Protein AF-0000000076601221 (afdb_homodimer)

Secondary structure (DSSP, 8-state):
-HHHHHH-SSSEEEHHHHHHHHGGG-SSHHHHHHHHHHHHHTTSEEE-GGG-B-SSSS--BSEEEE-HHHHHHHHHHHHHHHHHHS-TT---GGGGSS-HHHHHHHHHHHHHHHHHHHHH-S--S-B-HHHHHHHHHS-TTHHHHSSHHHHHHHTT-GGGGTBPP-SPPPEEEE-GGGSS-SEEEEEEESSHHHHHHHHTTGGGBSEEEEEE-TTTHHHHHGGGHHHHS---SEEEEEEE--BSHHHHHHHHHHHHHS-EEE-HHHHHHHTTSPPEE--TTPPP-HHHHHHHHTTS-HHHHHHHHHHHHTTEEB-GGGS-HHHHHHHHHHHHB--/-HHHHHH-SSSEEEHHHHHHHHGGG-SSHHHHHHHHHHHHHTTSEEE-GGG-B-SSSS--BSEEEE-HHHHHHHHHHHHHHHHHHS-TT---GGGGTS-HHHHHHHHHHHHHHHHHHHHH-S--S-B-HHHHHHHHHS-TTHHHHSSHHHHHHHTT-GGGGTBPP-SPPPEEEE-GGGSS-SEEEEEEESSHHHHHHHHTTGGGBSEEEEEE-TTTHHHHHGGGHHHHS---SEEEEEEE--BSHHHHHHHHHHHHHS-EEE-HHHHHHHTTSPPEE--TTPPP-HHHHHHHHTTS-HHHHHHHHHHHHTTEEB-GGGS-HHHHHHHHHHHHB--

Radius of gyration: 35.59 Å; Cα contacts (8 Å, |Δi|>4): 1051; chains: 2; bounding box: 76×110×70 Å

Structure (mmCIF, N/CA/C/O backbone):
data_AF-0000000076601221-model_v1
#
loop_
_entity.id
_entity.type
_entity.pdbx_description
1 polymer 'Wadjet protein JetD C-terminal domain-containing protein'
#
loop_
_atom_site.group_PDB
_atom_site.id
_atom_site.type_symbol
_atom_site.label_atom_id
_atom_site.label_alt_id
_atom_site.label_comp_id
_atom_site.label_asym_id
_atom_site.label_entity_id
_atom_site.label_seq_id
_atom_site.pdbx_PDB_ins_code
_atom_site.Cartn_x
_atom_site.Cartn_y
_atom_site.Cartn_z
_atom_site.occupancy
_atom_site.B_iso_or_equiv
_atom_site.auth_seq_id
_atom_site.auth_comp_id
_atom_site.auth_asym_id
_atom_site.auth_atom_id
_atom_site.pdbx_PDB_model_num
ATOM 1 N N . MET A 1 1 ? -28.234 -36.625 -14.414 1 77.69 1 MET A N 1
ATOM 2 C CA . MET A 1 1 ? -28.891 -37.438 -13.406 1 77.69 1 MET A CA 1
ATOM 3 C C . MET A 1 1 ? -27.875 -38.062 -12.445 1 77.69 1 MET A C 1
ATOM 5 O O . MET A 1 1 ? -28.078 -38.031 -11.227 1 77.69 1 MET A O 1
ATOM 9 N N . LYS A 1 2 ? -26.734 -38.5 -12.914 1 76.06 2 LYS A N 1
ATOM 10 C CA . LYS A 1 2 ? -25.75 -39.156 -12.047 1 76.06 2 LYS A CA 1
ATOM 11 C C . LYS A 1 2 ? -25.234 -38.188 -10.992 1 76.06 2 LYS A C 1
ATOM 13 O O . LYS A 1 2 ? -25.078 -38.531 -9.828 1 76.06 2 LYS A O 1
ATOM 18 N N . LYS A 1 3 ? -25.125 -36.938 -11.414 1 74.31 3 LYS A N 1
ATOM 19 C CA . LYS A 1 3 ? -24.672 -35.906 -10.5 1 74.31 3 LYS A CA 1
ATOM 20 C C . LYS A 1 3 ? -25.656 -35.688 -9.359 1 74.31 3 LYS A C 1
ATOM 22 O O . LYS A 1 3 ? -25.266 -35.594 -8.195 1 74.31 3 LYS A O 1
ATOM 27 N N . PHE A 1 4 ? -26.844 -35.656 -9.789 1 76.38 4 PHE A N 1
ATOM 28 C CA . PHE A 1 4 ? -27.922 -35.438 -8.828 1 76.38 4 PHE A CA 1
ATOM 29 C C . PHE A 1 4 ? -28 -36.625 -7.863 1 76.38 4 PHE A C 1
ATOM 31 O O . PHE A 1 4 ? -28.141 -36.438 -6.652 1 76.38 4 PHE A O 1
ATOM 38 N N . LEU A 1 5 ? -27.875 -37.75 -8.344 1 80.81 5 LEU A N 1
ATOM 39 C CA . LEU A 1 5 ? -28 -38.938 -7.527 1 80.81 5 LEU A CA 1
ATOM 40 C C . LEU A 1 5 ? -26.875 -39.031 -6.504 1 80.81 5 LEU A C 1
ATOM 42 O O . LEU A 1 5 ? -27.078 -39.5 -5.387 1 80.81 5 LEU A O 1
ATOM 46 N N . ASN A 1 6 ? -25.766 -38.5 -6.957 1 75.38 6 ASN A N 1
ATOM 47 C CA . ASN A 1 6 ? -24.609 -38.531 -6.066 1 75.38 6 ASN A CA 1
ATOM 48 C C . ASN A 1 6 ? -24.781 -37.594 -4.887 1 75.38 6 ASN A C 1
ATOM 50 O O . ASN A 1 6 ? -24.266 -37.844 -3.795 1 75.38 6 ASN A O 1
ATOM 54 N N . THR A 1 7 ? -25.469 -36.531 -5.07 1 74.12 7 THR A N 1
ATOM 55 C CA . THR A 1 7 ? -25.625 -35.5 -4.039 1 74.12 7 THR A CA 1
ATOM 56 C C . THR A 1 7 ? -26.922 -35.719 -3.264 1 74.12 7 THR A C 1
ATOM 58 O O . THR A 1 7 ? -27.188 -35 -2.289 1 74.12 7 THR A O 1
ATOM 61 N N . TYR A 1 8 ? -27.734 -36.625 -3.73 1 77.38 8 TYR A N 1
ATOM 62 C CA . TYR A 1 8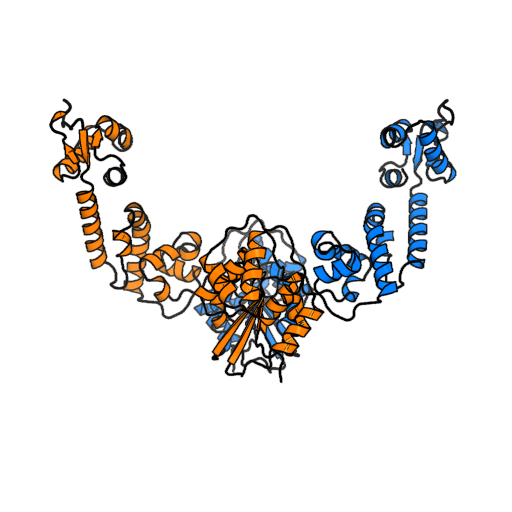 ? -29.016 -36.906 -3.078 1 77.38 8 TYR A CA 1
ATOM 63 C C . TYR A 1 8 ? -28.781 -37.469 -1.677 1 77.38 8 TYR A C 1
ATOM 65 O O . TYR A 1 8 ? -27.984 -38.375 -1.484 1 77.38 8 TYR A O 1
ATOM 73 N N . SER A 1 9 ? -29.328 -36.875 -0.676 1 77.38 9 SER A N 1
ATOM 74 C CA . SER A 1 9 ? -29.047 -37.156 0.729 1 77.38 9 SER A CA 1
ATOM 75 C C . SER A 1 9 ? -29.594 -38.5 1.147 1 77.38 9 SER A C 1
ATOM 77 O O . SER A 1 9 ? -29.016 -39.188 2.008 1 77.38 9 SER A O 1
ATOM 79 N N . LYS A 1 10 ? -30.672 -38.906 0.492 1 79.94 10 LYS A N 1
ATOM 80 C CA . LYS A 1 10 ? -31.312 -40.156 0.913 1 79.94 10 LYS A CA 1
ATOM 81 C C . LYS A 1 10 ? -30.75 -41.344 0.139 1 79.94 10 LYS A C 1
ATOM 83 O O . LYS A 1 10 ? -30.188 -41.188 -0.947 1 79.94 10 LYS A O 1
ATOM 88 N N . LYS A 1 11 ? -30.828 -42.5 0.699 1 86.19 11 LYS A N 1
ATOM 89 C CA . LYS A 1 11 ? -30.344 -43.719 0.09 1 86.19 11 LYS A CA 1
ATOM 90 C C . LYS A 1 11 ? -31.297 -44.219 -0.999 1 86.19 11 LYS A C 1
ATOM 92 O O . LYS A 1 11 ? -30.875 -44.969 -1.896 1 86.19 11 LYS A O 1
ATOM 97 N N . THR A 1 12 ? -32.625 -43.812 -0.859 1 90 12 THR A N 1
ATOM 98 C CA . THR A 1 12 ? -33.625 -44.219 -1.838 1 90 12 THR A CA 1
ATOM 99 C C . THR A 1 12 ? -34.344 -43 -2.434 1 90 12 THR A C 1
ATOM 101 O O . THR A 1 12 ? -34.375 -41.938 -1.806 1 90 12 THR A O 1
ATOM 104 N N . ILE A 1 13 ? -34.688 -43.062 -3.68 1 90.69 13 ILE A N 1
ATOM 105 C CA . ILE A 1 13 ? -35.406 -42 -4.34 1 90.69 13 ILE A CA 1
ATOM 106 C C . ILE A 1 13 ? -36.656 -42.531 -5.016 1 90.69 13 ILE A C 1
ATOM 108 O O . ILE A 1 13 ? -36.625 -43.594 -5.652 1 90.69 13 ILE A O 1
ATOM 112 N N . GLY A 1 14 ? -37.812 -41.844 -4.797 1 91.44 14 GLY A N 1
ATOM 113 C CA . GLY A 1 14 ? -39.031 -42.219 -5.449 1 91.44 14 GLY A CA 1
ATOM 114 C C . GLY A 1 14 ? -39.125 -41.75 -6.898 1 91.44 14 GLY A C 1
ATOM 115 O O . GLY A 1 14 ? -38.469 -40.781 -7.277 1 91.44 14 GLY A O 1
ATOM 116 N N . LEU A 1 15 ? -39.875 -42.5 -7.656 1 90.94 15 LEU A N 1
ATOM 117 C CA . LEU A 1 15 ? -40.031 -42.156 -9.07 1 90.94 15 LEU A CA 1
ATOM 118 C C . LEU A 1 15 ? -40.625 -40.781 -9.25 1 90.94 15 LEU A C 1
ATOM 120 O O . LEU A 1 15 ? -40.219 -40.031 -10.125 1 90.94 15 LEU A O 1
ATOM 124 N N . THR A 1 16 ? -41.5 -40.438 -8.43 1 87.94 16 THR A N 1
ATOM 125 C CA . THR A 1 16 ? -42.156 -39.156 -8.508 1 87.94 16 THR A CA 1
ATOM 126 C C . THR A 1 16 ? -41.156 -38.031 -8.258 1 87.94 16 THR A C 1
ATOM 128 O O . THR A 1 16 ? -41.188 -37 -8.938 1 87.94 16 THR A O 1
ATOM 131 N N . GLU A 1 17 ? -40.281 -38.312 -7.332 1 87.12 17 GLU A N 1
ATOM 132 C CA . GLU A 1 17 ? -39.25 -37.344 -7.02 1 87.12 17 GLU A CA 1
ATOM 133 C C . GLU A 1 17 ? -38.25 -37.219 -8.156 1 87.12 17 GLU A C 1
ATOM 135 O O . GLU A 1 17 ? -37.844 -36.094 -8.516 1 87.12 17 GLU A O 1
ATOM 140 N N . LEU A 1 18 ? -37.844 -38.281 -8.68 1 87.5 18 LEU A N 1
ATOM 141 C CA . LEU A 1 18 ? -36.938 -38.312 -9.805 1 87.5 18 LEU A CA 1
ATOM 142 C C . LEU A 1 18 ? -37.531 -37.625 -11.023 1 87.5 18 LEU A C 1
ATOM 144 O O . LEU A 1 18 ? -36.812 -36.875 -11.711 1 87.5 18 LEU A O 1
ATOM 148 N N . GLU A 1 19 ? -38.812 -37.812 -11.242 1 85.12 19 GLU A N 1
ATOM 149 C CA . GLU A 1 19 ? -39.531 -37.188 -12.359 1 85.12 19 GLU A CA 1
ATOM 150 C C . GLU A 1 19 ? -39.625 -35.688 -12.156 1 85.12 19 GLU A C 1
ATOM 152 O O . GLU A 1 19 ? -39.438 -34.906 -13.102 1 85.12 19 GLU A O 1
ATOM 157 N N . HIS A 1 20 ? -39.844 -35.375 -10.992 1 83.12 20 HIS A N 1
ATOM 158 C CA . HIS A 1 20 ? -40 -33.969 -10.68 1 83.12 20 HIS A CA 1
ATOM 159 C C . HIS A 1 20 ? -38.688 -33.219 -10.875 1 83.12 20 HIS A C 1
ATOM 161 O O . HIS A 1 20 ? -38.656 -32.094 -11.367 1 83.12 20 HIS A O 1
ATOM 167 N N . MET A 1 21 ? -37.625 -33.875 -10.531 1 79 21 MET A N 1
ATOM 168 C CA . MET A 1 21 ? -36.344 -33.219 -10.57 1 79 21 MET A CA 1
ATOM 169 C C . MET A 1 21 ? -35.812 -33.094 -12.008 1 79 21 MET A C 1
ATOM 171 O O . MET A 1 21 ? -35.094 -32.156 -12.344 1 79 21 MET A O 1
ATOM 175 N N . PHE A 1 22 ? -36.219 -34.031 -12.867 1 79.88 22 PHE A N 1
ATOM 176 C CA . PHE A 1 22 ? -35.625 -34.062 -14.203 1 79.88 22 PHE A CA 1
ATOM 177 C C . PHE A 1 22 ? -36.719 -33.906 -15.266 1 79.88 22 PHE A C 1
ATOM 179 O O . PHE A 1 22 ? -36.469 -34.219 -16.438 1 79.88 22 PHE A O 1
ATOM 186 N N . THR A 1 23 ? -37.906 -33.531 -14.93 1 69.81 23 THR A N 1
ATOM 187 C CA . THR A 1 23 ? -39 -33.406 -15.852 1 69.81 23 THR A CA 1
ATOM 188 C C . THR A 1 23 ? -38.688 -32.375 -16.938 1 69.81 23 THR A C 1
ATOM 190 O O . THR A 1 23 ? -39 -32.594 -18.109 1 69.81 23 THR A O 1
ATOM 193 N N . SER A 1 24 ? -38.031 -31.406 -16.547 1 72.94 24 SER A N 1
ATOM 194 C CA . SER A 1 24 ? -37.781 -30.344 -17.516 1 72.94 24 SER A CA 1
ATOM 195 C C . SER A 1 24 ? -36.562 -30.672 -18.391 1 72.94 24 SER A C 1
ATOM 197 O O . SER A 1 24 ? -36.344 -30.047 -19.422 1 72.94 24 SER A O 1
ATOM 199 N N . SER A 1 25 ? -35.875 -31.641 -18.031 1 73.81 25 SER A N 1
ATOM 200 C CA . SER A 1 25 ? -34.625 -31.953 -18.734 1 73.81 25 SER A CA 1
ATOM 201 C C . SER A 1 25 ? -34.875 -32.906 -19.891 1 73.81 25 SER A C 1
ATOM 203 O O . SER A 1 25 ? -34 -33.062 -20.766 1 73.81 25 SER A O 1
ATOM 205 N N . PHE A 1 26 ? -36.031 -33.531 -19.875 1 78.12 26 PHE A N 1
ATOM 206 C CA . PHE A 1 26 ? -36.312 -34.531 -20.906 1 78.12 26 PHE A CA 1
ATOM 207 C C . PHE A 1 26 ? -37.594 -34.188 -21.656 1 78.12 26 PHE A C 1
ATOM 209 O O . PHE A 1 26 ? -38.531 -33.656 -21.078 1 78.12 26 PHE A O 1
ATOM 216 N N . GLN A 1 27 ? -37.656 -34.344 -22.953 1 76.94 27 GLN A N 1
ATOM 217 C CA . GLN A 1 27 ? -38.781 -34 -23.844 1 76.94 27 GLN A CA 1
ATOM 218 C C . GLN A 1 27 ? -39.906 -35 -23.703 1 76.94 27 GLN A C 1
ATOM 220 O O . GLN A 1 27 ? -41.094 -34.656 -23.953 1 76.94 27 GLN A O 1
ATOM 225 N N . SER A 1 28 ? -39.594 -36.188 -23.406 1 83.19 28 SER A N 1
ATOM 226 C CA . SER A 1 28 ? -40.625 -37.25 -23.328 1 83.19 28 SER A CA 1
ATOM 227 C C . SER A 1 28 ? -40.312 -38.25 -22.219 1 83.19 28 SER A C 1
ATOM 229 O O . SER A 1 28 ? -39.188 -38.312 -21.734 1 83.19 28 SER A O 1
ATOM 231 N N . TYR A 1 29 ? -41.375 -38.875 -21.812 1 86.69 29 TYR A N 1
ATOM 232 C CA . TYR A 1 29 ? -41.219 -39.938 -20.812 1 86.69 29 TYR A CA 1
ATOM 233 C C . TYR A 1 29 ? -40.281 -41 -21.297 1 86.69 29 TYR A C 1
ATOM 235 O O . TYR A 1 29 ? -39.469 -41.531 -20.516 1 86.69 29 TYR A O 1
ATOM 243 N N . GLU A 1 30 ? -40.344 -41.219 -22.531 1 87.44 30 GLU A N 1
ATOM 244 C CA . GLU A 1 30 ? -39.531 -42.281 -23.094 1 87.44 30 GLU A CA 1
ATOM 245 C C . GLU A 1 30 ? -38.062 -41.969 -22.953 1 87.44 30 GLU A C 1
ATOM 247 O O . GLU A 1 30 ? -37.25 -42.844 -22.625 1 87.44 30 GLU A O 1
ATOM 252 N N . GLN A 1 31 ? -37.781 -40.844 -23.125 1 87.62 31 GLN A N 1
ATOM 253 C CA . GLN A 1 31 ? -36.406 -40.438 -23.016 1 87.62 31 GLN A CA 1
ATOM 254 C C . GLN A 1 31 ? -35.906 -40.5 -21.578 1 87.62 31 GLN A C 1
ATOM 256 O O . GLN A 1 31 ? -34.812 -40.969 -21.312 1 87.62 31 GLN A O 1
ATOM 261 N N . PHE A 1 32 ? -36.75 -40 -20.75 1 90 32 PHE A N 1
ATOM 262 C CA . PHE A 1 32 ? -36.469 -40.062 -19.312 1 90 32 PHE A CA 1
ATOM 263 C C . PHE A 1 32 ? -36.281 -41.531 -18.859 1 90 32 PHE A C 1
ATOM 265 O O . PHE A 1 32 ? -35.312 -41.844 -18.188 1 90 32 PHE A O 1
ATOM 272 N N . ALA A 1 33 ? -37.219 -42.312 -19.281 1 89.12 33 ALA A N 1
ATOM 273 C CA . ALA A 1 33 ? -37.219 -43.688 -18.875 1 89.12 33 ALA A CA 1
ATOM 274 C C . ALA A 1 33 ? -35.969 -44.406 -19.406 1 89.12 33 ALA A C 1
ATOM 276 O O . ALA A 1 33 ? -35.406 -45.25 -18.703 1 89.12 33 ALA A O 1
ATOM 277 N N . LYS A 1 34 ? -35.562 -44.094 -20.516 1 88.81 34 LYS A N 1
ATOM 278 C CA . LYS A 1 34 ? -34.375 -44.688 -21.094 1 88.81 34 LYS A CA 1
ATOM 279 C C . LYS A 1 34 ? -33.125 -44.406 -20.25 1 88.81 34 LYS A C 1
ATOM 281 O O . LYS A 1 34 ? -32.312 -45.281 -20.031 1 88.81 34 LYS A O 1
ATOM 286 N N . VAL A 1 35 ? -33.094 -43.281 -19.734 1 87.88 35 VAL A N 1
ATOM 287 C CA . VAL A 1 35 ? -31.953 -42.844 -18.938 1 87.88 35 VAL A CA 1
ATOM 288 C C . VAL A 1 35 ? -31.969 -43.562 -17.578 1 87.88 35 VAL A C 1
ATOM 290 O O . VAL A 1 35 ? -30.938 -44.062 -17.109 1 87.88 35 VAL A O 1
ATOM 293 N N . VAL A 1 36 ? -33.125 -43.625 -17.047 1 89.62 36 VAL A N 1
ATOM 294 C CA . VAL A 1 36 ? -33.281 -44.281 -15.742 1 89.62 36 VAL A CA 1
ATOM 295 C C . VAL A 1 36 ? -32.969 -45.75 -15.867 1 89.62 36 VAL A C 1
ATOM 297 O O . VAL A 1 36 ? -32.281 -46.344 -15.016 1 89.62 36 VAL A O 1
ATOM 300 N N . LEU A 1 37 ? -33.469 -46.344 -16.922 1 90.25 37 LEU A N 1
ATOM 301 C CA . LEU A 1 37 ? -33.25 -47.75 -17.125 1 90.25 37 LEU A CA 1
ATOM 302 C C . LEU A 1 37 ? -31.766 -48.031 -17.375 1 90.25 37 LEU A C 1
ATOM 304 O O . LEU A 1 37 ? -31.25 -49.094 -16.953 1 90.25 37 LEU A O 1
ATOM 308 N N . LYS A 1 38 ? -31.094 -47.156 -18 1 88.25 38 LYS A N 1
ATOM 309 C CA . LYS A 1 38 ? -29.656 -47.281 -18.172 1 88.25 38 LYS A CA 1
ATOM 310 C C . LYS A 1 38 ? -28.938 -47.281 -16.828 1 88.25 38 LYS A C 1
ATOM 312 O O . LYS A 1 38 ? -28 -48.031 -16.609 1 88.25 38 LYS A O 1
ATOM 317 N N . LEU A 1 39 ? -29.422 -46.469 -15.953 1 87.56 39 LEU A N 1
ATOM 318 C CA . LEU A 1 39 ? -28.844 -46.406 -14.617 1 87.56 39 LEU A CA 1
ATOM 319 C C . LEU A 1 39 ? -29.156 -47.656 -13.805 1 87.56 39 LEU A C 1
ATOM 321 O O . LEU A 1 39 ? -28.344 -48.094 -12.984 1 87.56 39 LEU A O 1
ATOM 325 N N . GLU A 1 40 ? -30.328 -48.188 -14.086 1 89.75 40 GLU A N 1
ATOM 326 C CA . GLU A 1 40 ? -30.703 -49.469 -13.461 1 89.75 40 GLU A CA 1
ATOM 327 C C . GLU A 1 40 ? -29.828 -50.625 -13.961 1 89.75 40 GLU A C 1
ATOM 329 O O . GLU A 1 40 ? -29.391 -51.469 -13.18 1 89.75 40 GLU A O 1
ATOM 334 N N . LYS A 1 41 ? -29.547 -50.562 -15.227 1 87.56 41 LYS A N 1
ATOM 335 C CA . LYS A 1 41 ? -28.719 -51.625 -15.828 1 87.56 41 LYS A CA 1
ATOM 336 C C . LYS A 1 41 ? -27.297 -51.562 -15.273 1 87.56 41 LYS A C 1
ATOM 338 O O . LYS A 1 41 ? -26.688 -52.625 -15.055 1 87.56 41 LYS A O 1
ATOM 343 N N . SER A 1 42 ? -26.922 -50.438 -14.977 1 84.25 42 SER A N 1
ATOM 344 C CA . SER A 1 42 ? -25.562 -50.281 -14.453 1 84.25 42 SER A CA 1
ATOM 345 C C . SER A 1 42 ? -25.531 -50.438 -12.938 1 84.25 42 SER A C 1
ATOM 347 O O . SER A 1 42 ? -24.5 -50.219 -12.305 1 84.25 42 SER A O 1
ATOM 349 N N . ALA A 1 43 ? -26.594 -50.656 -12.344 1 84.81 43 ALA A N 1
ATOM 350 C CA . ALA A 1 43 ? -26.781 -50.938 -10.922 1 84.81 43 ALA A CA 1
ATOM 351 C C . ALA A 1 43 ? -26.578 -49.688 -10.078 1 84.81 43 ALA A C 1
ATOM 353 O O . ALA A 1 43 ? -26.359 -49.781 -8.867 1 84.81 43 ALA A O 1
ATOM 354 N N . ILE A 1 44 ? -26.562 -48.531 -10.711 1 85.81 44 ILE A N 1
ATOM 355 C CA . ILE A 1 44 ? -26.5 -47.281 -9.969 1 85.81 44 ILE A CA 1
ATOM 356 C C . ILE A 1 44 ? -27.828 -47.062 -9.242 1 85.81 44 ILE A C 1
ATOM 358 O O . ILE A 1 44 ? -27.844 -46.625 -8.086 1 85.81 44 ILE A O 1
ATOM 362 N N . LEU A 1 45 ? -28.844 -47.344 -10.008 1 89.81 45 LEU A N 1
ATOM 363 C CA . LEU A 1 45 ? -30.172 -47.406 -9.422 1 89.81 45 LEU A CA 1
ATOM 364 C C . LEU A 1 45 ? -30.672 -48.844 -9.32 1 89.81 45 LEU A C 1
ATOM 366 O O . LEU A 1 45 ? -30.656 -49.594 -10.305 1 89.81 45 LEU A O 1
ATOM 370 N N . VAL A 1 46 ? -30.984 -49.188 -8.102 1 91.44 46 VAL A N 1
ATOM 371 C CA . VAL A 1 46 ? -31.484 -50.562 -7.879 1 91.44 46 VAL A CA 1
ATOM 372 C C . VAL A 1 46 ? -32.938 -50.5 -7.438 1 91.44 46 VAL A C 1
ATOM 374 O O . VAL A 1 46 ? -33.281 -49.781 -6.488 1 91.44 46 VAL A O 1
ATOM 377 N N . MET A 1 47 ? -33.781 -51.25 -8.172 1 91.62 47 MET A N 1
ATOM 378 C CA . MET A 1 47 ? -35.219 -51.25 -7.859 1 91.62 47 MET A CA 1
ATOM 379 C C . MET A 1 47 ? -35.469 -51.844 -6.477 1 91.62 47 MET A C 1
ATOM 381 O O . MET A 1 47 ? -34.812 -52.812 -6.086 1 91.62 47 MET A O 1
ATOM 385 N N . VAL A 1 48 ? -36.25 -51.125 -5.754 1 91.62 48 VAL A N 1
ATOM 386 C CA . VAL A 1 48 ? -36.781 -51.719 -4.527 1 91.62 48 VAL A CA 1
ATOM 387 C C . VAL A 1 48 ? -37.938 -52.688 -4.863 1 91.62 48 VAL A C 1
ATOM 389 O O . VAL A 1 48 ? -39.031 -52.25 -5.203 1 91.62 48 VAL A O 1
ATOM 392 N N . LYS A 1 49 ? -37.688 -53.906 -4.676 1 89.44 49 LYS A N 1
ATOM 393 C CA . LYS A 1 49 ? -38.562 -54.969 -5.168 1 89.44 49 LYS A CA 1
ATOM 394 C C . LYS A 1 49 ? -39.969 -54.875 -4.516 1 89.44 49 LYS A C 1
ATOM 396 O O . LYS A 1 49 ? -40.969 -55.125 -5.168 1 89.44 49 LYS A O 1
ATOM 401 N N . SER A 1 50 ? -40.062 -54.469 -3.334 1 88.75 50 SER A N 1
ATOM 402 C CA . SER A 1 50 ? -41.312 -54.469 -2.582 1 88.75 50 SER A CA 1
ATOM 403 C C . SER A 1 50 ? -42.281 -53.438 -3.139 1 88.75 50 SER A C 1
ATOM 405 O O . SER A 1 50 ? -43.5 -53.594 -2.959 1 88.75 50 SER A O 1
ATOM 407 N N . LYS A 1 51 ? -41.812 -52.469 -3.848 1 89.38 51 LYS A N 1
ATOM 408 C CA . LYS A 1 51 ? -42.688 -51.375 -4.285 1 89.38 51 LYS A CA 1
ATOM 409 C C . LYS A 1 51 ? -43.188 -51.594 -5.703 1 89.38 51 LYS A C 1
ATOM 411 O O . LYS A 1 51 ? -44.188 -51 -6.117 1 89.38 51 LYS A O 1
ATOM 416 N N . GLY A 1 52 ? -42.5 -52.406 -6.449 1 89.56 52 GLY A N 1
ATOM 417 C CA . GLY A 1 52 ? -42.938 -52.75 -7.785 1 89.56 52 GLY A CA 1
ATOM 418 C C . GLY A 1 52 ? -42.625 -51.719 -8.828 1 89.56 52 GLY A C 1
ATOM 419 O O . GLY A 1 52 ? -41.812 -50.812 -8.586 1 89.56 52 GLY A O 1
ATOM 420 N N . ARG A 1 53 ? -43.156 -51.844 -10.117 1 93.88 53 ARG A N 1
ATOM 421 C CA . ARG A 1 53 ? -42.938 -50.969 -11.266 1 93.88 53 ARG A CA 1
ATOM 422 C C . ARG A 1 53 ? -44.25 -50.344 -11.734 1 93.88 53 ARG A C 1
ATOM 424 O O . ARG A 1 53 ? -45.344 -50.844 -11.438 1 93.88 53 ARG A O 1
ATOM 431 N N . ASN A 1 54 ? -44.062 -49.188 -12.312 1 89 54 ASN A N 1
ATOM 432 C CA . ASN A 1 54 ? -45.25 -48.531 -12.852 1 89 54 ASN A CA 1
ATOM 433 C C . ASN A 1 54 ? -45.75 -49.219 -14.109 1 89 54 ASN A C 1
ATOM 435 O O . ASN A 1 54 ? -45.125 -50.125 -14.617 1 89 54 ASN A O 1
ATOM 439 N N . SER A 1 55 ? -46.938 -48.875 -14.688 1 88.75 55 SER A N 1
ATOM 440 C CA . SER A 1 55 ? -47.562 -49.562 -15.797 1 88.75 55 SER A CA 1
ATOM 441 C C . SER A 1 55 ? -47.25 -48.875 -17.125 1 88.75 55 SER A C 1
ATOM 443 O O . SER A 1 55 ? -47.75 -49.281 -18.188 1 88.75 55 SER A O 1
ATOM 445 N N . ARG A 1 56 ? -46.375 -47.906 -17.047 1 89.62 56 ARG A N 1
ATOM 446 C CA . ARG A 1 56 ? -46.031 -47.188 -18.281 1 89.62 56 ARG A CA 1
ATOM 447 C C . ARG A 1 56 ? -45.031 -47.969 -19.109 1 89.62 56 ARG A C 1
ATOM 449 O O . ARG A 1 56 ? -44.438 -48.938 -18.625 1 89.62 56 ARG A O 1
ATOM 456 N N . ILE A 1 57 ? -44.812 -47.719 -20.422 1 86.25 57 ILE A N 1
ATOM 457 C CA . ILE A 1 57 ? -43.812 -48.344 -21.312 1 86.25 57 ILE A CA 1
ATOM 458 C C . ILE A 1 57 ? -42.781 -47.312 -21.75 1 86.25 57 ILE A C 1
ATOM 460 O O . ILE A 1 57 ? -43.125 -46.312 -22.406 1 86.25 57 ILE A O 1
ATOM 464 N N . PRO A 1 58 ? -41.625 -47.531 -21.438 1 88.44 58 PRO A N 1
ATOM 465 C CA . PRO A 1 58 ? -41.062 -48.594 -20.609 1 88.44 58 PRO A CA 1
ATOM 466 C C . PRO A 1 58 ? -41.344 -48.406 -19.125 1 88.44 58 PRO A C 1
ATOM 468 O O . PRO A 1 58 ? -41.531 -47.281 -18.656 1 88.44 58 PRO A O 1
ATOM 471 N N . SER A 1 59 ? -41.375 -49.531 -18.453 1 92.19 59 SER A N 1
ATOM 472 C CA . SER A 1 59 ? -41.75 -49.5 -17.047 1 92.19 59 SER A CA 1
ATOM 473 C C . SER A 1 59 ? -40.594 -49.125 -16.156 1 92.19 59 SER A C 1
ATOM 475 O O . SER A 1 59 ? -39.438 -49.531 -16.391 1 92.19 59 SER A O 1
ATOM 477 N N . LEU A 1 60 ? -40.875 -48.281 -15.188 1 93.69 60 LEU A N 1
ATOM 478 C CA . LEU A 1 60 ? -39.906 -47.875 -14.203 1 93.69 60 LEU A CA 1
ATOM 479 C C . LEU A 1 60 ? -40.344 -48.25 -12.797 1 93.69 60 LEU A C 1
ATOM 481 O O . LEU A 1 60 ? -41.531 -48.438 -12.539 1 93.69 60 LEU A O 1
ATOM 485 N N . ALA A 1 61 ? -39.312 -48.406 -11.906 1 93.5 61 ALA A N 1
ATOM 486 C CA . ALA A 1 61 ? -39.625 -48.719 -10.516 1 93.5 61 ALA A CA 1
ATOM 487 C C . ALA A 1 61 ? -40.188 -47.5 -9.789 1 93.5 61 ALA A C 1
ATOM 489 O O . ALA A 1 61 ? -39.812 -46.375 -10.094 1 93.5 61 ALA A O 1
ATOM 490 N N . PHE A 1 62 ? -41.062 -47.75 -8.797 1 92.81 62 PHE A N 1
ATOM 491 C CA . PHE A 1 62 ? -41.625 -46.656 -8.008 1 92.81 62 PHE A CA 1
ATOM 492 C C . PHE A 1 62 ? -40.562 -46.062 -7.074 1 92.81 62 PHE A C 1
ATOM 494 O O . PHE A 1 62 ? -40.656 -44.906 -6.719 1 92.81 62 PHE A O 1
ATOM 501 N N . GLN A 1 63 ? -39.594 -46.938 -6.707 1 93.25 63 GLN A N 1
ATOM 502 C CA . GLN A 1 63 ? -38.531 -46.531 -5.809 1 93.25 63 GLN A CA 1
ATOM 503 C C . GLN A 1 63 ? -37.219 -47.156 -6.18 1 93.25 63 GLN A C 1
ATOM 505 O O . GLN A 1 63 ? -37.156 -48.344 -6.543 1 93.25 63 GLN A O 1
ATOM 510 N N . TYR A 1 64 ? -36.25 -46.375 -6.156 1 93.38 64 TYR A N 1
ATOM 511 C CA . TYR A 1 64 ? -34.875 -46.844 -6.453 1 93.38 64 TYR A CA 1
ATOM 512 C C . TYR A 1 64 ? -33.969 -46.594 -5.273 1 93.38 64 TYR A C 1
ATOM 514 O O . TYR A 1 64 ? -34.062 -45.594 -4.59 1 93.38 64 TYR A O 1
ATOM 522 N N . ARG A 1 65 ? -33.062 -47.625 -4.898 1 90.62 65 ARG A N 1
ATOM 523 C CA . ARG A 1 65 ? -31.906 -47.406 -4.035 1 90.62 65 ARG A CA 1
ATOM 524 C C . ARG A 1 65 ? -30.719 -46.875 -4.828 1 90.62 65 ARG A C 1
ATOM 526 O O . ARG A 1 65 ? -30.406 -47.406 -5.906 1 90.62 65 ARG A O 1
ATOM 533 N N . ILE A 1 66 ? -30.141 -45.875 -4.32 1 85.88 66 ILE A N 1
ATOM 534 C CA . ILE A 1 66 ? -29.016 -45.25 -5 1 85.88 66 ILE A CA 1
ATOM 535 C C . ILE A 1 66 ? -27.719 -45.906 -4.516 1 85.88 66 ILE A C 1
ATOM 537 O O . ILE A 1 66 ? -27.406 -45.875 -3.324 1 85.88 66 ILE A O 1
ATOM 541 N N . ASN A 1 67 ? -27.031 -46.562 -5.43 1 80.69 67 ASN A N 1
ATOM 542 C CA . ASN A 1 67 ? -25.719 -47.125 -5.109 1 80.69 67 ASN A CA 1
ATOM 543 C C . ASN A 1 67 ? -24.625 -46.062 -5.301 1 80.69 67 ASN A C 1
ATOM 545 O O . ASN A 1 67 ? -23.969 -46.031 -6.344 1 80.69 67 ASN A O 1
ATOM 549 N N . LYS A 1 68 ? -24.375 -45.375 -4.316 1 75 68 LYS A N 1
ATOM 550 C CA . LYS A 1 68 ? -23.422 -44.281 -4.363 1 75 68 LYS A CA 1
ATOM 551 C C . LYS A 1 68 ? -22 -44.781 -4.559 1 75 68 LYS A C 1
ATOM 553 O O . LYS A 1 68 ? -21.172 -44.062 -5.137 1 75 68 LYS A O 1
ATOM 558 N N . SER A 1 69 ? -21.891 -46 -4.164 1 74.94 69 SER A N 1
ATOM 559 C CA . SER A 1 69 ? -20.547 -46.562 -4.289 1 74.94 69 SER A CA 1
ATOM 560 C C . SER A 1 69 ? -20.156 -46.75 -5.75 1 74.94 69 SER A C 1
ATOM 562 O O . SER A 1 69 ? -19 -46.5 -6.121 1 74.94 69 SER A O 1
ATOM 564 N N . LEU A 1 70 ? -21.141 -47.125 -6.469 1 72.5 70 LEU A N 1
ATOM 565 C CA . LEU A 1 70 ? -20.859 -47.344 -7.887 1 72.5 70 LEU A CA 1
ATOM 566 C C . LEU A 1 70 ? -20.625 -46 -8.586 1 72.5 70 LEU A C 1
ATOM 568 O O . LEU A 1 70 ? -19.812 -45.906 -9.516 1 72.5 70 LEU A O 1
ATOM 572 N N . LEU A 1 71 ? -21.359 -45.094 -8.164 1 71.19 71 LEU A N 1
ATOM 573 C CA . LEU A 1 71 ? -21.156 -43.75 -8.711 1 71.19 71 LEU A CA 1
ATOM 574 C C . LEU A 1 71 ? -19.75 -43.25 -8.406 1 71.19 71 LEU A C 1
ATOM 576 O O . LEU A 1 71 ? -19.094 -42.656 -9.266 1 71.19 71 LEU A O 1
ATOM 580 N N . VAL A 1 72 ? -19.375 -43.5 -7.258 1 71.44 72 VAL A N 1
ATOM 581 C CA . VAL A 1 72 ? -18.031 -43.094 -6.836 1 71.44 72 VAL A CA 1
ATOM 582 C C . VAL A 1 72 ? -16.984 -43.906 -7.621 1 71.44 72 VAL A C 1
ATOM 584 O O . VAL A 1 72 ? -15.961 -43.344 -8.031 1 71.44 72 VAL A O 1
ATOM 587 N N . GLU A 1 73 ? -17.344 -45.125 -7.898 1 73.44 73 GLU A N 1
ATOM 588 C CA . GLU A 1 73 ? -16.422 -45.969 -8.648 1 73.44 73 GLU A CA 1
ATOM 589 C C . GLU A 1 73 ? -16.266 -45.469 -10.086 1 73.44 73 GLU A C 1
ATOM 591 O O . GLU A 1 73 ? -15.164 -45.438 -10.625 1 73.44 73 GLU A O 1
ATOM 596 N N . ASP A 1 74 ? -17.344 -45.094 -10.68 1 76.44 74 ASP A N 1
ATOM 597 C CA . ASP A 1 74 ? -17.312 -44.594 -12.039 1 76.44 74 ASP A CA 1
ATOM 598 C C . ASP A 1 74 ? -16.484 -43.312 -12.109 1 76.44 74 ASP A C 1
ATOM 600 O O . ASP A 1 74 ? -15.711 -43.125 -13.047 1 76.44 74 ASP A O 1
ATOM 604 N N . PHE A 1 75 ? -16.719 -42.531 -11.172 1 80.69 75 PHE A N 1
ATOM 605 C CA . PHE A 1 75 ? -15.961 -41.312 -11.102 1 80.69 75 PHE A CA 1
ATOM 606 C C . PHE A 1 75 ? -14.469 -41.562 -10.93 1 80.69 75 PHE A C 1
ATOM 608 O O . PHE A 1 75 ? -13.633 -40.938 -11.578 1 80.69 75 PHE A O 1
ATOM 615 N N . HIS A 1 76 ? -14.172 -42.531 -10.141 1 81.31 76 HIS A N 1
ATOM 616 C CA . HIS A 1 76 ? -12.781 -42.906 -9.922 1 81.31 76 HIS A CA 1
ATOM 617 C C . HIS A 1 76 ? -12.148 -43.438 -11.211 1 81.31 76 HIS A C 1
ATOM 619 O O . HIS A 1 76 ? -10.992 -43.125 -11.508 1 81.31 76 HIS A O 1
ATOM 625 N N . GLN A 1 77 ? -12.953 -44.188 -11.898 1 83.19 77 GLN A N 1
ATOM 626 C CA . GLN A 1 77 ? -12.445 -44.719 -13.172 1 83.19 77 GLN A CA 1
ATOM 627 C C . GLN A 1 77 ? -12.188 -43.562 -14.156 1 83.19 77 GLN A C 1
ATOM 629 O O . GLN A 1 77 ? -11.203 -43.594 -14.898 1 83.19 77 GLN A O 1
ATOM 634 N N . GLU A 1 78 ? -13.055 -42.688 -14.172 1 86.38 78 GLU A N 1
ATOM 635 C CA . GLU A 1 78 ? -12.875 -41.5 -15.016 1 86.38 78 GLU A CA 1
ATOM 636 C C . GLU A 1 78 ? -11.578 -40.781 -14.664 1 86.38 78 GLU A C 1
ATOM 638 O O . GLU A 1 78 ? -10.82 -40.406 -15.555 1 86.38 78 GLU A O 1
ATOM 643 N N . LEU A 1 79 ? -11.367 -40.562 -13.453 1 88.75 79 LEU A N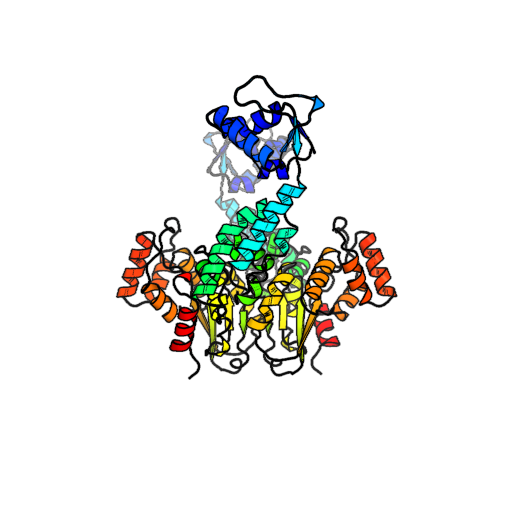 1
ATOM 644 C CA . LEU A 1 79 ? -10.164 -39.875 -12.992 1 88.75 79 LEU A CA 1
ATOM 645 C C . LEU A 1 79 ? -8.906 -40.656 -13.406 1 88.75 79 LEU A C 1
ATOM 647 O O . LEU A 1 79 ? -7.906 -40.031 -13.789 1 88.75 79 LEU A O 1
ATOM 651 N N . VAL A 1 80 ? -8.977 -41.938 -13.312 1 87.25 80 VAL A N 1
ATOM 652 C CA . VAL A 1 80 ? -7.848 -42.781 -13.711 1 87.25 80 VAL A CA 1
ATOM 653 C C . VAL A 1 80 ? -7.57 -42.594 -15.203 1 87.25 80 VAL A C 1
ATOM 655 O O . VAL A 1 80 ? -6.414 -42.531 -15.617 1 87.25 80 VAL A O 1
ATOM 658 N N . GLN A 1 81 ? -8.594 -42.562 -15.969 1 90.56 81 GLN A N 1
ATOM 659 C CA . GLN A 1 81 ? -8.438 -42.375 -17.406 1 90.56 81 GLN A CA 1
ATOM 660 C C . GLN A 1 81 ? -7.781 -41.031 -17.719 1 90.56 81 GLN A C 1
ATOM 662 O O . GLN A 1 81 ? -6.879 -40.969 -18.562 1 90.56 81 GLN A O 1
ATOM 667 N N . TYR A 1 82 ? -8.25 -40.031 -17.062 1 92.44 82 TYR A N 1
ATOM 668 C CA . TYR A 1 82 ? -7.688 -38.688 -17.297 1 92.44 82 TYR A CA 1
ATOM 669 C C . TYR A 1 82 ? -6.246 -38.625 -16.812 1 92.44 82 TYR A C 1
ATOM 671 O O . TYR A 1 82 ? -5.414 -37.938 -17.406 1 92.44 82 TYR A O 1
ATOM 679 N N . ARG A 1 83 ? -5.953 -39.281 -15.758 1 90.06 83 ARG A N 1
ATOM 680 C CA . ARG A 1 83 ? -4.594 -39.312 -15.227 1 90.06 83 ARG A CA 1
ATOM 681 C C . ARG A 1 83 ? -3.619 -39.875 -16.25 1 90.06 83 ARG A C 1
ATOM 683 O O . ARG A 1 83 ? -2.486 -39.406 -16.375 1 90.06 83 ARG A O 1
ATOM 690 N N . ARG A 1 84 ? -4.078 -40.812 -16.938 1 90.5 84 ARG A N 1
ATOM 691 C CA . ARG A 1 84 ? -3.248 -41.438 -17.969 1 90.5 84 ARG A CA 1
ATOM 692 C C . ARG A 1 84 ? -3.074 -40.531 -19.172 1 90.5 84 ARG A C 1
ATOM 694 O O . ARG A 1 84 ? -2.023 -40.531 -19.812 1 90.5 84 ARG A O 1
ATOM 701 N N . ARG A 1 85 ? -4.035 -39.781 -19.391 1 93.12 85 ARG A N 1
ATOM 702 C CA . ARG A 1 85 ? -4.043 -38.938 -20.578 1 93.12 85 ARG A CA 1
ATOM 703 C C . ARG A 1 85 ? -3.287 -37.625 -20.328 1 93.12 85 ARG A C 1
ATOM 705 O O . ARG A 1 85 ? -2.615 -37.125 -21.234 1 93.12 85 ARG A O 1
ATOM 712 N N . PHE A 1 86 ? -3.381 -37.094 -19.234 1 94.56 86 PHE A N 1
ATOM 713 C CA . PHE A 1 86 ? -2.844 -35.781 -18.922 1 94.56 86 PHE A CA 1
ATOM 714 C C . PHE A 1 86 ? -1.335 -35.844 -18.719 1 94.56 86 PHE A C 1
ATOM 716 O O . PHE A 1 86 ? -0.778 -36.906 -18.5 1 94.56 86 PHE A O 1
ATOM 723 N N . HIS A 1 87 ? -0.706 -34.656 -18.969 1 93.81 87 HIS A N 1
ATOM 724 C CA . HIS A 1 87 ? 0.714 -34.5 -18.672 1 93.81 87 HIS A CA 1
ATOM 725 C C . HIS A 1 87 ? 1.04 -35.094 -17.297 1 93.81 87 HIS A C 1
ATOM 727 O O . HIS A 1 87 ? 0.271 -34.906 -16.344 1 93.81 87 HIS A O 1
ATOM 733 N N . SER A 1 88 ? 2.145 -35.75 -17.141 1 92.62 88 SER A N 1
ATOM 734 C CA . SER A 1 88 ? 2.51 -36.5 -15.953 1 92.62 88 SER A CA 1
ATOM 735 C C . SER A 1 88 ? 2.633 -35.594 -14.734 1 92.62 88 SER A C 1
ATOM 737 O O . SER A 1 88 ? 2.48 -36.062 -13.602 1 92.62 88 SER A O 1
ATOM 739 N N . SER A 1 89 ? 2.824 -34.344 -14.93 1 93.94 89 SER A N 1
ATOM 740 C CA . SER A 1 89 ? 3.033 -33.406 -13.812 1 93.94 89 SER A CA 1
ATOM 741 C C . SER A 1 89 ? 1.707 -33 -13.195 1 93.94 89 SER A C 1
ATOM 743 O O . SER A 1 89 ? 1.684 -32.406 -12.109 1 93.94 89 SER A O 1
ATOM 745 N N . ILE A 1 90 ? 0.604 -33.344 -13.867 1 95 90 ILE A N 1
ATOM 746 C CA . ILE A 1 90 ? -0.717 -33 -13.352 1 95 90 ILE A CA 1
ATOM 747 C C . ILE A 1 90 ? -1.163 -34.062 -12.344 1 95 90 ILE A C 1
ATOM 749 O O . ILE A 1 90 ? -1.361 -35.219 -12.711 1 95 90 ILE A O 1
ATOM 753 N N . ILE A 1 91 ? -1.315 -33.688 -11.125 1 93 91 ILE A N 1
ATOM 754 C CA . ILE A 1 91 ? -1.698 -34.594 -10.055 1 93 91 ILE A CA 1
ATOM 755 C C . ILE A 1 91 ? -3.18 -34.406 -9.727 1 93 91 ILE A C 1
ATOM 757 O O . ILE A 1 91 ? -3.607 -33.312 -9.344 1 93 91 ILE A O 1
ATOM 761 N N . LEU A 1 92 ? -3.988 -35.5 -9.82 1 92.56 92 LEU A N 1
ATOM 762 C CA . LEU A 1 92 ? -5.438 -35.375 -9.68 1 92.56 92 LEU A CA 1
ATOM 763 C C . LEU A 1 92 ? -5.898 -36 -8.367 1 92.56 92 LEU A C 1
ATOM 765 O O . LEU A 1 92 ? -7.102 -36.125 -8.133 1 92.56 92 LEU A O 1
ATOM 769 N N . ASP A 1 93 ? -4.961 -36.25 -7.426 1 89.12 93 ASP A N 1
ATOM 770 C CA . ASP A 1 93 ? -5.234 -37 -6.211 1 89.12 93 ASP A CA 1
ATOM 771 C C . ASP A 1 93 ? -6.281 -36.312 -5.348 1 89.12 93 ASP A C 1
ATOM 773 O O . ASP A 1 93 ? -7.113 -36.969 -4.715 1 89.12 93 ASP A O 1
ATOM 777 N N . GLU A 1 94 ? -6.27 -35.062 -5.348 1 89.12 94 GLU A N 1
ATOM 778 C CA . GLU A 1 94 ? -7.172 -34.312 -4.477 1 89.12 94 GLU A CA 1
ATOM 779 C C . GLU A 1 94 ? -8.625 -34.469 -4.91 1 89.12 94 GLU A C 1
ATOM 781 O O . GLU A 1 94 ? -9.539 -34.344 -4.098 1 89.12 94 GLU A O 1
ATOM 786 N N . TYR A 1 95 ? -8.867 -34.812 -6.129 1 89.94 95 TYR A N 1
ATOM 787 C CA . TYR A 1 95 ? -10.227 -34.875 -6.664 1 89.94 95 TYR A CA 1
ATOM 788 C C . TYR A 1 95 ? -10.922 -36.156 -6.23 1 89.94 95 TYR A C 1
ATOM 790 O O . TYR A 1 95 ? -12.156 -36.219 -6.25 1 89.94 95 TYR A O 1
ATOM 798 N N . TYR A 1 96 ? -10.125 -37.094 -5.754 1 81.5 96 TYR A N 1
ATOM 799 C CA . TYR A 1 96 ? -10.719 -38.344 -5.309 1 81.5 96 TYR A CA 1
ATOM 800 C C . TYR A 1 96 ? -11.547 -38.156 -4.047 1 81.5 96 TYR A C 1
ATOM 802 O O . TYR A 1 96 ? -12.508 -38.875 -3.801 1 81.5 96 TYR A O 1
ATOM 810 N N . SER A 1 97 ? -11.133 -37.156 -3.318 1 79.69 97 SER A N 1
ATOM 811 C CA . SER A 1 97 ? -11.789 -36.906 -2.039 1 79.69 97 SER A CA 1
ATOM 812 C C . SER A 1 97 ? -12.742 -35.719 -2.123 1 79.69 97 SER A C 1
ATOM 814 O O . SER A 1 97 ? -13.445 -35.406 -1.156 1 79.69 97 SER A O 1
ATOM 816 N N . LYS A 1 98 ? -12.797 -35.094 -3.195 1 81.88 98 LYS A N 1
ATOM 817 C CA . LYS A 1 98 ? -13.617 -33.875 -3.334 1 81.88 98 LYS A CA 1
ATOM 818 C C . LYS A 1 98 ? -14.898 -34.188 -4.109 1 81.88 98 LYS A C 1
ATOM 820 O O . LYS A 1 98 ? -15.062 -35.281 -4.641 1 81.88 98 LYS A O 1
ATOM 825 N N . ASP A 1 99 ? -15.766 -33.188 -4.129 1 79.75 99 ASP A N 1
ATOM 826 C CA . ASP A 1 99 ? -17.047 -33.281 -4.832 1 79.75 99 ASP A CA 1
ATOM 827 C C . ASP A 1 99 ? -16.828 -33.375 -6.34 1 79.75 99 ASP A C 1
ATOM 829 O O . ASP A 1 99 ? -15.984 -32.688 -6.895 1 79.75 99 ASP A O 1
ATOM 833 N N . GLN A 1 100 ? -17.656 -34.25 -6.945 1 80.69 100 GLN A N 1
ATOM 834 C CA . GLN A 1 100 ? -17.578 -34.438 -8.391 1 80.69 100 GLN A CA 1
ATOM 835 C C . GLN A 1 100 ? -17.891 -33.156 -9.141 1 80.69 100 GLN A C 1
ATOM 837 O O . GLN A 1 100 ? -17.422 -32.969 -10.266 1 80.69 100 GLN A O 1
ATOM 842 N N . SER A 1 101 ? -18.594 -32.312 -8.5 1 84.56 101 SER A N 1
ATOM 843 C CA . SER A 1 101 ? -18.953 -31.062 -9.133 1 84.56 101 SER A CA 1
ATOM 844 C C . SER A 1 101 ? -17.719 -30.188 -9.336 1 84.56 101 SER A C 1
ATOM 846 O O . SER A 1 101 ? -17.594 -29.484 -10.344 1 84.56 101 SER A O 1
ATOM 848 N N . LEU A 1 102 ? -16.828 -30.281 -8.43 1 89.5 102 LEU A N 1
ATOM 849 C CA . LEU A 1 102 ? -15.594 -29.531 -8.539 1 89.5 102 LEU A CA 1
ATOM 850 C C . LEU A 1 102 ? -14.758 -30.016 -9.719 1 89.5 102 LEU A C 1
ATOM 852 O O . LEU A 1 102 ? -14.18 -29.219 -10.453 1 89.5 102 LEU A O 1
ATOM 856 N N . TRP A 1 103 ? -14.773 -31.297 -9.953 1 89.44 103 TRP A N 1
ATOM 857 C CA . TRP A 1 103 ? -14.047 -31.891 -11.07 1 89.44 103 TRP A CA 1
ATOM 858 C C . TRP A 1 103 ? -14.617 -31.406 -12.406 1 89.44 103 TRP A C 1
ATOM 860 O O . TRP A 1 103 ? -13.867 -31.016 -13.297 1 89.44 103 TRP A O 1
ATOM 870 N N . LYS A 1 104 ? -15.883 -31.422 -12.469 1 88.75 104 LYS A N 1
ATOM 871 C CA . LYS A 1 104 ? -16.531 -31.016 -13.703 1 88.75 104 LYS A CA 1
ATOM 872 C C . LYS A 1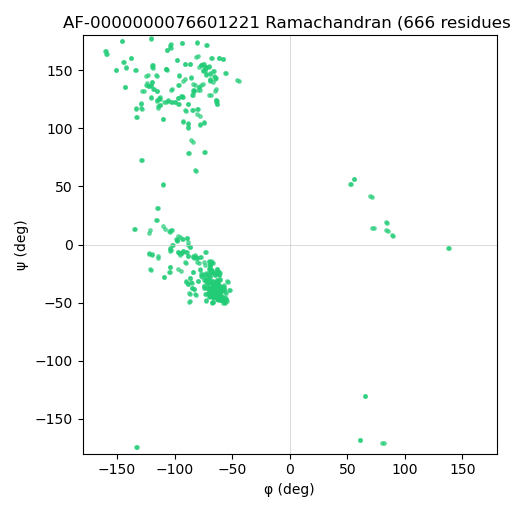 104 ? -16.234 -29.547 -14.016 1 88.75 104 LYS A C 1
ATOM 874 O O . LYS A 1 104 ? -16.047 -29.172 -15.18 1 88.75 104 LYS A O 1
ATOM 879 N N . GLN A 1 105 ? -16.125 -28.781 -13.016 1 92.25 105 GLN A N 1
ATOM 880 C CA . GLN A 1 105 ? -15.852 -27.359 -13.172 1 92.25 105 GLN A CA 1
ATOM 881 C C . GLN A 1 105 ? -14.398 -27.125 -13.555 1 92.25 105 GLN A C 1
ATOM 883 O O . GLN A 1 105 ? -14.102 -26.25 -14.375 1 92.25 105 GLN A O 1
ATOM 888 N N . ASP A 1 106 ? -13.539 -27.906 -13 1 94.69 106 ASP A N 1
ATOM 889 C CA . ASP A 1 106 ? -12.109 -27.703 -13.18 1 94.69 106 ASP A CA 1
ATOM 890 C C . ASP A 1 106 ? -11.617 -28.344 -14.469 1 94.69 106 ASP A C 1
ATOM 892 O O . ASP A 1 106 ? -10.609 -27.922 -15.039 1 94.69 106 ASP A O 1
ATOM 896 N N . LEU A 1 107 ? -12.312 -29.344 -15 1 93.81 107 LEU A N 1
ATOM 897 C CA . LEU A 1 107 ? -11.844 -30.203 -16.078 1 93.81 107 LEU A CA 1
ATOM 898 C C . LEU A 1 107 ? -11.492 -29.375 -17.312 1 93.81 107 LEU A C 1
ATOM 900 O O . LEU A 1 107 ? -10.422 -29.547 -17.906 1 93.81 107 LEU A O 1
ATOM 904 N N . PRO A 1 108 ? -12.359 -28.438 -17.703 1 94.75 108 PRO A N 1
ATOM 905 C CA . PRO A 1 108 ? -12.008 -27.672 -18.891 1 94.75 108 PRO A CA 1
ATOM 906 C C . PRO A 1 108 ? -10.68 -26.938 -18.75 1 94.75 108 PRO A C 1
ATOM 908 O O . PRO A 1 108 ? -9.93 -26.812 -19.719 1 94.75 108 PRO A O 1
ATOM 911 N N . PHE A 1 109 ? -10.391 -26.438 -17.625 1 95.94 109 PHE A N 1
ATOM 912 C CA . PHE A 1 109 ? -9.156 -25.703 -17.391 1 95.94 109 PHE A CA 1
ATOM 913 C C . PHE A 1 109 ? -7.969 -26.672 -17.312 1 95.94 109 PHE A C 1
ATOM 915 O O . PHE A 1 109 ? -6.879 -26.359 -17.797 1 95.94 109 PHE A O 1
ATOM 922 N N . ILE A 1 110 ? -8.203 -27.859 -16.734 1 95.94 110 ILE A N 1
ATOM 923 C CA . ILE A 1 110 ? -7.145 -28.844 -16.625 1 95.94 110 ILE A CA 1
ATOM 924 C C . ILE A 1 110 ? -6.75 -29.328 -18.031 1 95.94 110 ILE A C 1
ATOM 926 O O . ILE A 1 110 ? -5.57 -29.562 -18.297 1 95.94 110 ILE A O 1
ATOM 930 N N . GLU A 1 111 ? -7.688 -29.391 -18.859 1 95.44 111 GLU A N 1
ATOM 931 C CA . GLU A 1 111 ? -7.414 -29.766 -20.234 1 95.44 111 GLU A CA 1
ATOM 932 C C . GLU A 1 111 ? -6.543 -28.734 -20.938 1 95.44 111 GLU A C 1
ATOM 934 O O . GLU A 1 111 ? -5.617 -29.078 -21.672 1 95.44 111 GLU A O 1
ATOM 939 N N . LYS A 1 112 ? -6.871 -27.516 -20.719 1 95.75 112 LYS A N 1
ATOM 940 C CA . LYS A 1 112 ? -6.07 -26.438 -21.297 1 95.75 112 LYS A CA 1
ATOM 941 C C . LYS A 1 112 ? -4.641 -26.469 -20.75 1 95.75 112 LYS A C 1
ATOM 943 O O . LYS A 1 112 ? -3.686 -26.234 -21.5 1 95.75 112 LYS A O 1
ATOM 948 N N . ILE A 1 113 ? -4.531 -26.703 -19.484 1 95.81 113 ILE A N 1
ATOM 949 C CA . ILE A 1 113 ? -3.227 -26.797 -18.844 1 95.81 113 ILE A CA 1
ATOM 950 C C . ILE A 1 113 ? -2.428 -27.953 -19.438 1 95.81 113 ILE A C 1
ATOM 952 O O . ILE A 1 113 ? -1.231 -27.812 -19.703 1 95.81 113 ILE A O 1
ATOM 956 N N . ASP A 1 114 ? -3.139 -29.047 -19.641 1 95.62 114 ASP A N 1
ATOM 957 C CA . ASP A 1 114 ? -2.514 -30.219 -20.25 1 95.62 114 ASP A CA 1
ATOM 958 C C . ASP A 1 114 ? -1.957 -29.891 -21.641 1 95.62 114 ASP A C 1
ATOM 960 O O . ASP A 1 114 ? -0.816 -30.234 -21.953 1 95.62 114 ASP A O 1
ATOM 964 N N . VAL A 1 115 ? -2.729 -29.234 -22.438 1 95.06 115 VAL A N 1
ATOM 965 C CA . VAL A 1 115 ? -2.318 -28.859 -23.781 1 95.06 115 VAL A CA 1
ATOM 966 C C . VAL A 1 115 ? -1.111 -27.922 -23.703 1 95.06 115 VAL A C 1
ATOM 968 O O . VAL A 1 115 ? -0.143 -28.094 -24.453 1 95.06 115 VAL A O 1
ATOM 971 N N . TYR A 1 116 ? -1.182 -26.938 -22.859 1 95.19 116 TYR A N 1
ATOM 972 C CA . TYR A 1 116 ? -0.095 -25.984 -22.688 1 95.19 116 TYR A CA 1
ATOM 973 C C . TYR A 1 116 ? 1.208 -26.703 -22.344 1 95.19 116 TYR A C 1
ATOM 975 O O . TYR A 1 116 ? 2.252 -26.422 -22.938 1 95.19 116 TYR A O 1
ATOM 983 N N . LEU A 1 117 ? 1.165 -27.625 -21.422 1 94.75 117 LEU A N 1
ATOM 984 C CA . LEU A 1 117 ? 2.363 -28.297 -20.938 1 94.75 117 LEU A CA 1
ATOM 985 C C . LEU A 1 117 ? 2.932 -29.219 -22.016 1 94.75 117 LEU A C 1
ATOM 987 O O . LEU A 1 117 ? 4.152 -29.359 -22.141 1 94.75 117 LEU A O 1
ATOM 991 N N . LYS A 1 118 ? 2.096 -29.844 -22.703 1 93.81 118 LYS A N 1
ATOM 992 C CA . LYS A 1 118 ? 2.537 -30.75 -23.766 1 93.81 118 LYS A CA 1
ATOM 993 C C . LYS A 1 118 ? 3.162 -29.984 -24.922 1 93.81 118 LYS A C 1
ATOM 995 O O . LYS A 1 118 ? 4.117 -30.453 -25.547 1 93.81 118 LYS A O 1
ATOM 1000 N N . GLN A 1 119 ? 2.652 -28.797 -25.125 1 93.12 119 GLN A N 1
ATOM 1001 C CA . GLN A 1 119 ? 3.129 -28 -26.25 1 93.12 119 GLN A CA 1
ATOM 1002 C C . GLN A 1 119 ? 4.363 -27.188 -25.875 1 93.12 119 GLN A C 1
ATOM 1004 O O . GLN A 1 119 ? 5.266 -27 -26.688 1 93.12 119 GLN A O 1
ATOM 1009 N N . ASN A 1 120 ? 4.41 -26.578 -24.719 1 90.94 120 ASN A N 1
ATOM 1010 C CA . ASN A 1 120 ? 5.426 -25.594 -24.375 1 90.94 120 ASN A CA 1
ATOM 1011 C C . ASN A 1 120 ? 6.324 -26.078 -23.25 1 90.94 120 ASN A C 1
ATOM 1013 O O . ASN A 1 120 ? 7.332 -25.453 -22.922 1 90.94 120 ASN A O 1
ATOM 1017 N N . SER A 1 121 ? 5.992 -27.203 -22.562 1 89.94 121 SER A N 1
ATOM 1018 C CA . SER A 1 121 ? 6.66 -27.594 -21.328 1 89.94 121 SER A CA 1
ATOM 1019 C C . SER A 1 121 ? 6.488 -26.547 -20.234 1 89.94 121 SER A C 1
ATOM 1021 O O . SER A 1 121 ? 5.652 -25.641 -20.359 1 89.94 121 SER A O 1
ATOM 1023 N N . PHE A 1 122 ? 7.238 -26.656 -19.141 1 92.44 122 PHE A N 1
ATOM 1024 C CA . PHE A 1 122 ? 7.156 -25.688 -18.047 1 92.44 122 PHE A CA 1
ATOM 1025 C C . PHE A 1 122 ? 7.887 -24.406 -18.422 1 92.44 122 PHE A C 1
ATOM 1027 O O . PHE A 1 122 ? 8.945 -24.438 -19.047 1 92.44 122 PHE A O 1
ATOM 1034 N N . PRO A 1 123 ? 7.27 -23.312 -18.094 1 91 123 PRO A N 1
ATOM 1035 C CA . PRO A 1 123 ? 7.93 -22.047 -18.375 1 91 123 PRO A CA 1
ATOM 1036 C C . PRO A 1 123 ? 9.211 -21.844 -17.562 1 91 123 PRO A C 1
ATOM 1038 O O . PRO A 1 123 ? 9.312 -22.344 -16.438 1 91 123 PRO A O 1
ATOM 1041 N N . THR A 1 124 ? 10.102 -21.156 -18.109 1 86.62 124 THR A N 1
ATOM 1042 C CA . THR A 1 124 ? 11.367 -20.891 -17.422 1 86.62 124 THR A CA 1
ATOM 1043 C C . THR A 1 124 ? 11.391 -19.453 -16.906 1 86.62 124 THR A C 1
ATOM 1045 O O . THR A 1 124 ? 12.117 -19.141 -15.961 1 86.62 124 THR A O 1
ATOM 1048 N N . ASP A 1 125 ? 10.625 -18.656 -17.516 1 86.56 125 ASP A N 1
ATOM 1049 C CA . ASP A 1 125 ? 10.586 -17.25 -17.125 1 86.56 125 ASP A CA 1
ATOM 1050 C C . ASP A 1 125 ? 9.5 -16.984 -16.094 1 86.56 125 ASP A C 1
ATOM 1052 O O . ASP A 1 125 ? 8.453 -17.641 -16.109 1 86.56 125 ASP A O 1
ATOM 1056 N N . ARG A 1 126 ? 9.781 -16.203 -15.219 1 88 126 ARG A N 1
ATOM 1057 C CA . ARG A 1 126 ? 8.766 -15.75 -14.266 1 88 126 ARG A CA 1
ATOM 1058 C C . ARG A 1 126 ? 7.965 -14.586 -14.836 1 88 126 ARG A C 1
ATOM 1060 O O . ARG A 1 126 ? 8.539 -13.617 -15.344 1 88 126 ARG A O 1
ATOM 1067 N N . VAL A 1 127 ? 6.648 -14.719 -14.789 1 89.69 127 VAL A N 1
ATOM 1068 C CA . VAL A 1 127 ? 5.797 -13.656 -15.312 1 89.69 127 VAL A CA 1
ATOM 1069 C C . VAL A 1 127 ? 4.621 -13.422 -14.367 1 89.69 127 VAL A C 1
ATOM 1071 O O . VAL A 1 127 ? 4.32 -14.266 -13.516 1 89.69 127 VAL A O 1
ATOM 1074 N N . PRO A 1 128 ? 3.979 -12.211 -14.484 1 88.75 128 PRO A N 1
ATOM 1075 C CA . PRO A 1 128 ? 2.799 -11.953 -13.656 1 88.75 128 PRO A CA 1
ATOM 1076 C C . PRO A 1 128 ? 1.662 -12.938 -13.93 1 88.75 128 PRO A C 1
ATOM 1078 O O . PRO A 1 128 ? 1.604 -13.539 -15 1 88.75 128 PRO A O 1
ATOM 1081 N N . ALA A 1 129 ? 0.796 -12.969 -12.945 1 88.38 129 ALA A N 1
ATOM 1082 C CA . ALA A 1 129 ? -0.307 -13.922 -13 1 88.38 129 ALA A CA 1
ATOM 1083 C C . ALA A 1 129 ? -1.183 -13.688 -14.227 1 88.38 129 ALA A C 1
ATOM 1085 O O . ALA A 1 129 ? -1.627 -14.633 -14.875 1 88.38 129 ALA A O 1
ATOM 1086 N N . ALA A 1 130 ? -1.414 -12.477 -14.539 1 86.19 130 ALA A N 1
ATOM 1087 C CA . ALA A 1 130 ? -2.289 -12.164 -15.672 1 86.19 130 ALA A CA 1
ATOM 1088 C C . ALA A 1 130 ? -1.703 -12.68 -16.984 1 86.19 130 ALA A C 1
ATOM 1090 O O . ALA A 1 130 ? -2.424 -13.234 -17.812 1 86.19 130 ALA A O 1
ATOM 1091 N N . GLU A 1 131 ? -0.424 -12.5 -17.156 1 89.69 131 GLU A N 1
ATOM 1092 C CA . GLU A 1 131 ? 0.252 -12.953 -18.359 1 89.69 131 GLU A CA 1
ATOM 1093 C C . GLU A 1 131 ? 0.272 -14.477 -18.453 1 89.69 131 GLU A C 1
ATOM 1095 O O . GLU A 1 131 ? -0.037 -15.047 -19.5 1 89.69 131 GLU A O 1
ATOM 1100 N N . ARG A 1 132 ? 0.579 -15.125 -17.328 1 90.81 132 ARG A N 1
ATOM 1101 C CA . ARG A 1 132 ? 0.613 -16.594 -17.297 1 90.81 132 ARG A CA 1
ATOM 1102 C C . ARG A 1 132 ? -0.781 -17.172 -17.5 1 90.81 132 ARG A C 1
ATOM 1104 O O . ARG A 1 132 ? -0.946 -18.172 -18.203 1 90.81 132 ARG A O 1
ATOM 1111 N N . SER A 1 133 ? -1.707 -16.484 -16.922 1 90.94 133 SER A N 1
ATOM 1112 C CA . SER A 1 133 ? -3.1 -16.906 -17.062 1 90.94 133 SER A CA 1
ATOM 1113 C C . SER A 1 133 ? -3.537 -16.891 -18.516 1 90.94 133 SER A C 1
ATOM 1115 O O . SER A 1 133 ? -4.156 -17.828 -19 1 90.94 133 SER A O 1
ATOM 1117 N N . TYR A 1 134 ? -3.182 -15.891 -19.188 1 88.38 134 TYR A N 1
ATOM 1118 C CA . TYR A 1 134 ? -3.543 -15.766 -20.594 1 88.38 134 TYR A CA 1
ATOM 1119 C C . TYR A 1 134 ? -2.857 -16.844 -21.438 1 88.38 134 TYR A C 1
ATOM 1121 O O . TYR A 1 134 ? -3.467 -17.406 -22.344 1 88.38 134 TYR A O 1
ATOM 1129 N N . GLU A 1 135 ? -1.661 -17.125 -21.141 1 90.25 135 GLU A N 1
ATOM 1130 C CA . GLU A 1 135 ? -0.891 -18.125 -21.875 1 90.25 135 GLU A CA 1
ATOM 1131 C C . GLU A 1 135 ? -1.528 -19.5 -21.75 1 90.25 135 GLU A C 1
ATOM 1133 O O . GLU A 1 135 ? -1.547 -20.266 -22.719 1 90.25 135 GLU A O 1
ATOM 1138 N N . ILE A 1 136 ? -2.039 -19.734 -20.578 1 92.69 136 ILE A N 1
ATOM 1139 C CA . ILE A 1 136 ? -2.496 -21.094 -20.281 1 92.69 136 ILE A CA 1
ATOM 1140 C C . ILE A 1 136 ? -3.939 -21.266 -20.75 1 92.69 136 ILE A C 1
ATOM 1142 O O . ILE A 1 136 ? -4.266 -22.234 -21.453 1 92.69 136 ILE A O 1
ATOM 1146 N N . VAL A 1 137 ? -4.82 -20.281 -20.375 1 93.44 137 VAL A N 1
ATOM 1147 C CA . VAL A 1 137 ? -6.238 -20.547 -20.594 1 93.44 137 VAL A CA 1
ATOM 1148 C C . VAL A 1 137 ? -6.832 -19.469 -21.484 1 93.44 137 VAL A C 1
ATOM 1150 O O . VAL A 1 137 ? -8.008 -19.531 -21.859 1 93.44 137 VAL A O 1
ATOM 1153 N N . GLY A 1 138 ? -6.086 -18.438 -21.781 1 88.81 138 GLY A N 1
ATOM 1154 C CA . GLY A 1 138 ? -6.57 -17.391 -22.656 1 88.81 138 GLY A CA 1
ATOM 1155 C C . GLY A 1 138 ? -7.414 -16.359 -21.938 1 88.81 138 GLY A C 1
ATOM 1156 O O . GLY A 1 138 ? -8.156 -15.602 -22.578 1 88.81 138 GLY A O 1
ATOM 1157 N N . ASP A 1 139 ? -7.371 -16.406 -20.594 1 88.81 139 ASP A N 1
ATOM 1158 C CA . ASP A 1 139 ? -8.094 -15.469 -19.734 1 88.81 139 ASP A CA 1
ATOM 1159 C C . ASP A 1 139 ? -7.168 -14.859 -18.688 1 88.81 139 ASP A C 1
ATOM 1161 O O . ASP A 1 139 ? -6.746 -15.539 -17.75 1 88.81 139 ASP A O 1
ATOM 1165 N N . GLU A 1 140 ? -7.02 -13.523 -18.766 1 85.75 140 GLU A N 1
ATOM 1166 C CA . GLU A 1 140 ? -6.035 -12.836 -17.938 1 85.75 140 GLU A CA 1
ATOM 1167 C C . GLU A 1 140 ? -6.453 -12.844 -16.469 1 85.75 140 GLU A C 1
ATOM 1169 O O . GLU A 1 140 ? -5.609 -12.703 -15.586 1 85.75 140 GLU A O 1
ATOM 1174 N N . LYS A 1 141 ? -7.727 -13.047 -16.172 1 85.31 141 LYS A N 1
ATOM 1175 C CA . LYS A 1 141 ? -8.227 -12.898 -14.812 1 85.31 141 LYS A CA 1
ATOM 1176 C C . LYS A 1 141 ? -8.406 -14.258 -14.141 1 85.31 141 LYS A C 1
ATOM 1178 O O . LYS A 1 141 ? -8.727 -14.328 -12.953 1 85.31 141 LYS A O 1
ATOM 1183 N N . TRP A 1 142 ? -8.109 -15.312 -14.836 1 91.12 142 TRP A N 1
ATOM 1184 C CA . TRP A 1 142 ? -8.453 -16.656 -14.375 1 91.12 142 TRP A CA 1
ATOM 1185 C C . TRP A 1 142 ? -7.68 -17 -13.102 1 91.12 142 TRP A C 1
ATOM 1187 O O . TRP A 1 142 ? -8.258 -17.484 -12.133 1 91.12 142 TRP A O 1
ATOM 1197 N N . ILE A 1 143 ? -6.453 -16.734 -13.055 1 90.56 143 ILE A N 1
ATOM 1198 C CA . ILE A 1 143 ? -5.629 -17.141 -11.922 1 90.56 143 ILE A CA 1
ATOM 1199 C C . ILE A 1 143 ? -6 -16.312 -10.695 1 90.56 143 ILE A C 1
ATOM 1201 O O . ILE A 1 143 ? -6.219 -16.859 -9.609 1 90.56 143 ILE A O 1
ATOM 1205 N N . ASP A 1 144 ? -6.211 -15.047 -10.867 1 85 144 ASP A N 1
ATOM 1206 C CA . ASP A 1 144 ? -6.355 -14.164 -9.719 1 85 144 ASP A CA 1
ATOM 1207 C C . ASP A 1 144 ? -7.812 -14.055 -9.281 1 85 144 ASP A C 1
ATOM 1209 O O . ASP A 1 144 ? -8.102 -13.867 -8.102 1 85 144 ASP A O 1
ATOM 1213 N N . GLU A 1 145 ? -8.758 -14.164 -10.219 1 85.62 145 GLU A N 1
ATOM 1214 C CA . GLU A 1 145 ? -10.133 -13.781 -9.891 1 85.62 145 GLU A CA 1
ATOM 1215 C C . GLU A 1 145 ? -11.094 -14.953 -10.094 1 85.62 145 GLU A C 1
ATOM 1217 O O . GLU A 1 145 ? -12.188 -14.961 -9.539 1 85.62 145 GLU A O 1
ATOM 1222 N N . LYS A 1 146 ? -10.719 -15.891 -10.859 1 90.5 146 LYS A N 1
ATOM 1223 C CA . LYS A 1 146 ? -11.688 -16.906 -11.25 1 90.5 146 LYS A CA 1
ATOM 1224 C C . LYS A 1 146 ? -11.297 -18.281 -10.719 1 90.5 146 LYS A C 1
ATOM 1226 O O . LYS A 1 146 ? -11.555 -19.297 -11.359 1 90.5 146 LYS A O 1
ATOM 1231 N N . GLY A 1 147 ? -10.469 -18.312 -9.695 1 90.31 147 GLY A N 1
ATOM 1232 C CA . GLY A 1 147 ? -10.188 -19.562 -9.008 1 90.31 147 GLY A CA 1
ATOM 1233 C C . GLY A 1 147 ? -9.023 -20.328 -9.609 1 90.31 147 GLY A C 1
ATOM 1234 O O . GLY A 1 147 ? -8.758 -21.469 -9.234 1 90.31 147 GLY A O 1
ATOM 1235 N N . GLY A 1 148 ? -8.352 -19.75 -10.5 1 93.75 148 GLY A N 1
ATOM 1236 C CA . GLY A 1 148 ? -7.238 -20.406 -11.156 1 93.75 148 GLY A CA 1
ATOM 1237 C C . GLY A 1 148 ? -6.117 -20.766 -10.195 1 93.75 148 GLY A C 1
ATOM 1238 O O . GLY A 1 148 ? -5.52 -21.844 -10.312 1 93.75 148 GLY A O 1
ATOM 1239 N N . LYS A 1 149 ? -5.879 -19.922 -9.32 1 91.56 149 LYS A N 1
ATOM 1240 C CA . LYS A 1 149 ? -4.816 -20.203 -8.359 1 91.56 149 LYS A CA 1
ATOM 1241 C C . LYS A 1 149 ? -5.141 -21.438 -7.531 1 91.56 149 LYS A C 1
ATOM 1243 O O . LYS A 1 149 ? -4.301 -22.328 -7.375 1 91.56 149 LYS A O 1
ATOM 1248 N N . GLU A 1 150 ? -6.305 -21.531 -7.055 1 92.19 150 GLU A N 1
ATOM 1249 C CA . GLU A 1 150 ? -6.738 -22.672 -6.25 1 92.19 150 GLU A CA 1
ATOM 1250 C C . GLU A 1 150 ? -6.66 -23.969 -7.047 1 92.19 150 GLU A C 1
ATOM 1252 O O . GLU A 1 150 ? -6.23 -25 -6.523 1 92.19 150 GLU A O 1
ATOM 1257 N N . LEU A 1 151 ? -7.094 -23.875 -8.227 1 95 151 LEU A N 1
ATOM 1258 C CA . LEU A 1 151 ? -7.047 -25.047 -9.094 1 95 151 LEU A CA 1
ATOM 1259 C C . LEU A 1 151 ? -5.609 -25.516 -9.305 1 95 151 LEU A C 1
ATOM 1261 O O . LEU A 1 151 ? -5.312 -26.703 -9.156 1 95 151 LEU A O 1
ATOM 1265 N N . LEU A 1 152 ? -4.742 -24.562 -9.602 1 95.12 152 LEU A N 1
ATOM 1266 C CA . LEU A 1 152 ? -3.344 -24.891 -9.859 1 95.12 152 LEU A CA 1
ATOM 1267 C C . LEU A 1 152 ? -2.682 -25.484 -8.617 1 95.12 152 LEU A C 1
ATOM 1269 O O . LEU A 1 152 ? -1.829 -26.359 -8.727 1 95.12 152 LEU A O 1
ATOM 1273 N N . GLU A 1 153 ? -3.051 -24.984 -7.512 1 92.69 153 GLU A N 1
ATOM 1274 C CA . GLU A 1 153 ? -2.547 -25.547 -6.262 1 92.69 153 GLU A CA 1
ATOM 1275 C C . GLU A 1 153 ? -3.078 -26.953 -6.031 1 92.69 153 GLU A C 1
ATOM 1277 O O . GLU A 1 153 ? -2.344 -27.828 -5.578 1 92.69 153 GLU A O 1
ATOM 1282 N N . ARG A 1 154 ? -4.32 -27.156 -6.352 1 93.56 154 ARG A N 1
ATOM 1283 C CA . ARG A 1 154 ? -4.969 -28.453 -6.176 1 93.56 154 ARG A CA 1
ATOM 1284 C C . ARG A 1 154 ? -4.281 -29.516 -7.008 1 93.56 154 ARG A C 1
ATOM 1286 O O . ARG A 1 154 ? -4.152 -30.672 -6.566 1 93.56 154 ARG A O 1
ATOM 1293 N N . ILE A 1 155 ? -3.834 -29.219 -8.156 1 95.12 155 ILE A N 1
ATOM 1294 C CA . ILE A 1 155 ? -3.225 -30.203 -9.047 1 95.12 155 ILE A CA 1
ATOM 1295 C C . ILE A 1 155 ? -1.702 -30.109 -8.945 1 95.12 155 ILE A C 1
ATOM 1297 O O . ILE A 1 155 ? -0.986 -30.672 -9.781 1 95.12 155 ILE A O 1
ATOM 1301 N N . LYS A 1 156 ? -1.111 -29.266 -8.047 1 94 156 LYS A N 1
ATOM 1302 C CA . LYS A 1 156 ? 0.293 -29.172 -7.66 1 94 156 LYS A CA 1
ATOM 1303 C C . LYS A 1 156 ? 1.145 -28.609 -8.797 1 94 156 LYS A C 1
ATOM 1305 O O . LYS A 1 156 ? 2.252 -29.094 -9.047 1 94 156 LYS A O 1
ATOM 1310 N N . LEU A 1 157 ? 0.579 -27.625 -9.422 1 94.31 157 LEU A N 1
ATOM 1311 C CA . LEU A 1 157 ? 1.331 -27.094 -10.555 1 94.31 157 LEU A CA 1
ATOM 1312 C C . LEU A 1 157 ? 1.654 -25.609 -10.328 1 94.31 157 LEU A C 1
ATOM 1314 O O . LEU A 1 157 ? 2.49 -25.047 -11.031 1 94.31 157 LEU A O 1
ATOM 1318 N N . PHE A 1 158 ? 1.129 -24.984 -9.328 1 92.06 158 PHE A N 1
ATOM 1319 C CA . PHE A 1 158 ? 1.23 -23.547 -9.164 1 92.06 158 PHE A CA 1
ATOM 1320 C C . PHE A 1 158 ? 2.688 -23.109 -9.062 1 92.06 158 PHE A C 1
ATOM 1322 O O . PHE A 1 158 ? 3.127 -22.203 -9.781 1 92.06 158 PHE A O 1
ATOM 1329 N N . ASP A 1 159 ? 3.461 -23.844 -8.305 1 89.38 159 ASP A N 1
ATOM 1330 C CA . ASP A 1 159 ? 4.84 -23.469 -8.016 1 89.38 159 ASP A CA 1
ATOM 1331 C C . ASP A 1 159 ? 5.738 -23.688 -9.234 1 89.38 159 ASP A C 1
ATOM 1333 O O . ASP A 1 159 ? 6.812 -23.094 -9.336 1 89.38 159 ASP A O 1
ATOM 1337 N N . LYS A 1 160 ? 5.207 -24.5 -10.18 1 92.44 160 LYS A N 1
ATOM 1338 C CA . LYS A 1 160 ? 6.031 -24.875 -11.32 1 92.44 160 LYS A CA 1
ATOM 1339 C C . LYS A 1 160 ? 5.805 -23.922 -12.492 1 92.44 160 LYS A C 1
ATOM 1341 O O . LYS A 1 160 ? 6.543 -23.969 -13.484 1 92.44 160 LYS A O 1
ATOM 1346 N N . LEU A 1 161 ? 4.875 -23.094 -12.336 1 92.69 161 LEU A N 1
ATOM 1347 C CA . LEU A 1 161 ? 4.488 -22.266 -13.477 1 92.69 161 LEU A CA 1
ATOM 1348 C C . LEU A 1 161 ? 5.141 -20.891 -13.391 1 92.69 161 LEU A C 1
ATOM 1350 O O . LEU A 1 161 ? 4.879 -20.016 -14.219 1 92.69 161 LEU A O 1
ATOM 1354 N N . HIS A 1 162 ? 5.988 -20.641 -12.422 1 89.81 162 HIS A N 1
ATOM 1355 C CA . HIS A 1 162 ? 6.809 -19.453 -12.281 1 89.81 162 HIS A CA 1
ATOM 1356 C C . HIS A 1 162 ? 5.957 -18.188 -12.352 1 89.81 162 HIS A C 1
ATOM 1358 O O . HIS A 1 162 ? 6.258 -17.281 -13.133 1 89.81 162 HIS A O 1
ATOM 1364 N N . ILE A 1 163 ? 4.941 -18.203 -11.531 1 89.31 163 ILE A N 1
ATOM 1365 C CA . ILE A 1 163 ? 4.039 -17.062 -11.453 1 89.31 163 ILE A CA 1
ATOM 1366 C C . ILE A 1 163 ? 4.48 -16.125 -10.32 1 89.31 163 ILE A C 1
ATOM 1368 O O . ILE A 1 163 ? 4.73 -16.578 -9.203 1 89.31 163 ILE A O 1
ATOM 1372 N N . LEU A 1 164 ? 4.617 -14.898 -10.664 1 85.88 164 LEU A N 1
ATOM 1373 C CA . LEU A 1 164 ? 4.965 -13.922 -9.633 1 85.88 164 LEU A CA 1
ATOM 1374 C C . LEU A 1 164 ? 3.799 -13.711 -8.672 1 85.88 164 LEU A C 1
ATOM 1376 O O . LEU A 1 164 ? 2.637 -13.727 -9.086 1 85.88 164 LEU A O 1
ATOM 1380 N N . PRO A 1 165 ? 4.23 -13.562 -7.402 1 78.69 165 PRO A N 1
ATOM 1381 C CA . PRO A 1 165 ? 3.156 -13.391 -6.422 1 78.69 165 PRO A CA 1
ATOM 1382 C C . PRO A 1 165 ? 2.23 -12.227 -6.762 1 78.69 165 PRO A C 1
ATOM 1384 O O . PRO A 1 165 ? 2.689 -11.188 -7.25 1 78.69 165 PRO A O 1
ATOM 1387 N N . VAL A 1 166 ? 1.009 -12.375 -6.414 1 76.75 166 VAL A N 1
ATOM 1388 C CA . VAL A 1 166 ? -0.054 -11.438 -6.777 1 76.75 166 VAL A CA 1
ATOM 1389 C C . VAL A 1 166 ? -0.151 -10.336 -5.727 1 76.75 166 VAL A C 1
ATOM 1391 O O . VAL A 1 166 ? -0.713 -9.266 -5.992 1 76.75 166 VAL A O 1
ATOM 1394 N N . SER A 1 167 ? 0.518 -10.508 -4.668 1 87.12 167 SER A N 1
ATOM 1395 C CA . SER A 1 167 ? 0.367 -9.547 -3.582 1 87.12 167 SER A CA 1
ATOM 1396 C C . SER A 1 167 ? 1.096 -8.242 -3.891 1 87.12 167 SER A C 1
ATOM 1398 O O . SER A 1 167 ? 1.994 -8.211 -4.734 1 87.12 167 SER A O 1
ATOM 1400 N N . ASP A 1 168 ? 0.643 -7.199 -3.273 1 93.56 168 ASP A N 1
ATOM 1401 C CA . ASP A 1 168 ? 1.311 -5.906 -3.41 1 93.56 168 ASP A CA 1
ATOM 1402 C C . ASP A 1 168 ? 2.719 -5.953 -2.824 1 93.56 168 ASP A C 1
ATOM 1404 O O . ASP A 1 168 ? 2.969 -6.664 -1.849 1 93.56 168 ASP A O 1
ATOM 1408 N N . PRO A 1 169 ? 3.637 -5.242 -3.506 1 96.5 169 PRO A N 1
ATOM 1409 C CA . PRO A 1 169 ? 4.961 -5.113 -2.891 1 96.5 169 PRO A CA 1
ATOM 1410 C C . PRO A 1 169 ? 4.91 -4.477 -1.505 1 96.5 169 PRO A C 1
ATOM 1412 O O . PRO A 1 169 ? 3.928 -3.812 -1.162 1 96.5 169 PRO A O 1
ATOM 1415 N N . LEU A 1 170 ? 5.953 -4.719 -0.768 1 97.81 170 LEU A N 1
ATOM 1416 C CA . LEU A 1 170 ? 6.086 -4.156 0.572 1 97.81 170 LEU A CA 1
ATOM 1417 C C . LEU A 1 170 ? 6.383 -2.662 0.508 1 97.81 170 LEU A C 1
ATOM 1419 O O . LEU A 1 170 ? 7.031 -2.193 -0.43 1 97.81 170 LEU A O 1
ATOM 1423 N N . MET A 1 171 ? 5.871 -1.97 1.473 1 98.31 171 MET A N 1
ATOM 1424 C CA . MET A 1 171 ? 6.273 -0.589 1.724 1 98.31 171 MET A CA 1
ATOM 1425 C C . MET A 1 171 ? 7.473 -0.536 2.666 1 98.31 171 MET A C 1
ATOM 1427 O O . MET A 1 171 ? 7.324 -0.715 3.877 1 98.31 171 MET A O 1
ATOM 1431 N N . LEU A 1 172 ? 8.688 -0.33 2.119 1 98.31 172 LEU A N 1
ATOM 1432 C CA . LEU A 1 172 ? 9.875 -0.444 2.959 1 98.31 172 LEU A CA 1
ATOM 1433 C C . LEU A 1 172 ? 10.82 0.724 2.719 1 98.31 172 LEU A C 1
ATOM 1435 O O . LEU A 1 172 ? 10.742 1.396 1.688 1 98.31 172 LEU A O 1
ATOM 1439 N N . ALA A 1 173 ? 11.547 1.086 3.738 1 98.25 173 ALA A N 1
ATOM 1440 C CA . ALA A 1 173 ? 12.672 2.016 3.686 1 98.25 173 ALA A CA 1
ATOM 1441 C C . ALA A 1 173 ? 14 1.281 3.846 1 98.25 173 ALA A C 1
ATOM 1443 O O . ALA A 1 173 ? 14.062 0.215 4.461 1 98.25 173 ALA A O 1
ATOM 1444 N N . VAL A 1 174 ? 15.031 1.824 3.268 1 97.62 174 VAL A N 1
ATOM 1445 C CA . VAL A 1 174 ? 16.312 1.11 3.246 1 97.62 174 VAL A CA 1
ATOM 1446 C C . VAL A 1 174 ? 17.375 1.938 3.955 1 97.62 174 VAL A C 1
ATOM 1448 O O . VAL A 1 174 ? 17.359 3.17 3.893 1 97.62 174 VAL A O 1
ATOM 1451 N N . HIS A 1 175 ? 18.188 1.276 4.695 1 95.94 175 HIS A N 1
ATOM 1452 C CA . HIS A 1 175 ? 19.422 1.81 5.25 1 95.94 175 HIS A CA 1
ATOM 1453 C C . HIS A 1 175 ? 20.594 1.616 4.281 1 95.94 175 HIS A C 1
ATOM 1455 O O . HIS A 1 175 ? 21.172 0.53 4.211 1 95.94 175 HIS A O 1
ATOM 1461 N N . PRO A 1 176 ? 21.031 2.65 3.611 1 92.44 176 PRO A N 1
ATOM 1462 C CA . PRO A 1 176 ? 21.984 2.498 2.512 1 92.44 176 PRO A CA 1
ATOM 1463 C C . PRO A 1 176 ? 23.344 1.981 2.98 1 92.44 176 PRO A C 1
ATOM 1465 O O . PRO A 1 176 ? 24.062 1.33 2.215 1 92.44 176 PRO A O 1
ATOM 1468 N N . SER A 1 177 ? 23.688 2.158 4.184 1 90.38 177 SER A N 1
ATOM 1469 C CA . SER A 1 177 ? 25.031 1.81 4.648 1 90.38 177 SER A CA 1
ATOM 1470 C C . SER A 1 177 ? 25.062 0.388 5.203 1 90.38 177 SER A C 1
ATOM 1472 O O . SER A 1 177 ? 26.125 -0.116 5.559 1 90.38 177 SER A O 1
ATOM 1474 N N . ASN A 1 178 ? 23.969 -0.254 5.293 1 90.19 178 ASN A N 1
ATOM 1475 C CA . ASN A 1 178 ? 23.922 -1.562 5.938 1 90.19 178 ASN A CA 1
ATOM 1476 C C . ASN A 1 178 ? 23.562 -2.664 4.941 1 90.19 178 ASN A C 1
ATOM 1478 O O . ASN A 1 178 ? 22.969 -3.676 5.312 1 90.19 178 ASN A O 1
ATOM 1482 N N . LEU A 1 179 ? 23.922 -2.555 3.686 1 90.31 179 LEU A N 1
ATOM 1483 C CA . LEU A 1 179 ? 23.484 -3.498 2.664 1 90.31 179 LEU A CA 1
ATOM 1484 C C . LEU A 1 179 ? 24.547 -4.57 2.422 1 90.31 179 LEU A C 1
ATOM 1486 O O . LEU A 1 179 ? 24.266 -5.574 1.755 1 90.31 179 LEU A O 1
ATOM 1490 N N . SER A 1 180 ? 25.672 -4.418 3.025 1 88.75 180 SER A N 1
ATOM 1491 C CA . SER A 1 180 ? 26.766 -5.344 2.756 1 88.75 180 SER A CA 1
ATOM 1492 C C . SER A 1 180 ? 26.922 -6.348 3.893 1 88.75 180 SER A C 1
ATOM 1494 O O . SER A 1 180 ? 27.719 -7.285 3.789 1 88.75 180 SER A O 1
ATOM 1496 N N . ASN A 1 181 ? 26.172 -6.176 4.914 1 90.56 181 ASN A N 1
ATOM 1497 C CA . ASN A 1 181 ? 26.297 -7.062 6.066 1 90.56 181 ASN A CA 1
ATOM 1498 C C . ASN A 1 181 ? 25.797 -8.469 5.75 1 90.56 181 ASN A C 1
ATOM 1500 O O . ASN A 1 181 ? 24.859 -8.633 4.977 1 90.56 181 ASN A O 1
ATOM 1504 N N . ASP A 1 182 ? 26.422 -9.438 6.359 1 93.44 182 ASP A N 1
ATOM 1505 C CA . ASP A 1 182 ? 26.047 -10.836 6.172 1 93.44 182 ASP A CA 1
ATOM 1506 C C . ASP A 1 182 ? 24.688 -11.125 6.82 1 93.44 182 ASP A C 1
ATOM 1508 O O . ASP A 1 182 ? 23.922 -11.961 6.332 1 93.44 182 ASP A O 1
ATOM 1512 N N . ILE A 1 183 ? 24.547 -10.469 7.957 1 95.19 183 ILE A N 1
ATOM 1513 C CA . ILE A 1 183 ? 23.266 -10.539 8.625 1 95.19 183 ILE A CA 1
ATOM 1514 C C . ILE A 1 183 ? 22.516 -9.219 8.461 1 95.19 183 ILE A C 1
ATOM 1516 O O . ILE A 1 183 ? 23.062 -8.148 8.742 1 95.19 183 ILE A O 1
ATOM 1520 N N . GLN A 1 184 ? 21.344 -9.344 7.922 1 96.31 184 GLN A N 1
ATOM 1521 C CA . GLN A 1 184 ? 20.516 -8.164 7.691 1 96.31 184 GLN A CA 1
ATOM 1522 C C . GLN A 1 184 ? 19.25 -8.211 8.539 1 96.31 184 GLN A C 1
ATOM 1524 O O . GLN A 1 184 ? 18.484 -9.164 8.453 1 96.31 184 GLN A O 1
ATOM 1529 N N . TYR A 1 185 ? 19.062 -7.168 9.336 1 97.56 185 TYR A N 1
ATOM 1530 C CA . TYR A 1 185 ? 17.875 -7.066 10.18 1 97.56 185 TYR A CA 1
ATOM 1531 C C . TYR A 1 185 ? 16.797 -6.223 9.508 1 97.56 185 TYR A C 1
ATOM 1533 O O . TYR A 1 185 ? 17.094 -5.211 8.867 1 97.56 185 TYR A O 1
ATOM 1541 N N . HIS A 1 186 ? 15.555 -6.668 9.578 1 98.44 186 HIS A N 1
ATOM 1542 C CA . HIS A 1 186 ? 14.398 -5.98 9.016 1 98.44 186 HIS A CA 1
ATOM 1543 C C . HIS A 1 186 ? 13.289 -5.832 10.047 1 98.44 186 HIS A C 1
ATOM 1545 O O . HIS A 1 186 ? 12.828 -6.82 10.617 1 98.44 186 HIS A O 1
ATOM 1551 N N . LEU A 1 187 ? 12.867 -4.582 10.336 1 98.62 187 LEU A N 1
ATOM 1552 C CA . LEU A 1 187 ? 11.805 -4.34 11.297 1 98.62 187 LEU A CA 1
ATOM 1553 C C . LEU A 1 187 ? 10.461 -4.16 10.594 1 98.62 187 LEU A C 1
ATOM 1555 O O . LEU A 1 187 ? 10.328 -3.299 9.719 1 98.62 187 LEU A O 1
ATOM 1559 N N . ILE A 1 188 ? 9.5 -4.988 10.906 1 98.69 188 ILE A N 1
ATOM 1560 C CA . ILE A 1 188 ? 8.141 -4.852 10.406 1 98.69 188 ILE A CA 1
ATOM 1561 C C . ILE A 1 188 ? 7.262 -4.203 11.477 1 98.69 188 ILE A C 1
ATOM 1563 O O . ILE A 1 188 ? 7.16 -4.711 12.594 1 98.69 188 ILE A O 1
ATOM 1567 N N . VAL A 1 189 ? 6.668 -3.105 11.117 1 97.88 189 VAL A N 1
ATOM 1568 C CA . VAL A 1 189 ? 5.809 -2.371 12.039 1 97.88 189 VAL A CA 1
ATOM 1569 C C . VAL A 1 189 ? 4.371 -2.381 11.523 1 97.88 189 VAL A C 1
ATOM 1571 O O . VAL A 1 189 ? 4.117 -2.039 10.359 1 97.88 189 VAL A O 1
ATOM 1574 N N . GLU A 1 190 ? 3.445 -2.68 12.336 1 95 190 GLU A N 1
ATOM 1575 C CA . GLU A 1 190 ? 2.059 -2.873 11.93 1 95 190 GLU A CA 1
ATOM 1576 C C . GLU A 1 190 ? 1.395 -1.545 11.578 1 95 190 GLU A C 1
ATOM 1578 O O . GLU A 1 190 ? 0.771 -1.415 10.523 1 95 190 GLU A O 1
ATOM 1583 N N . ASN A 1 191 ? 1.541 -0.575 12.422 1 91.81 191 ASN A N 1
ATOM 1584 C CA . ASN A 1 191 ? 0.802 0.675 12.289 1 91.81 191 ASN A CA 1
ATOM 1585 C C . ASN A 1 191 ? 1.629 1.741 11.578 1 91.81 191 ASN A C 1
ATOM 1587 O O . ASN A 1 191 ? 2.836 1.852 11.805 1 91.81 191 ASN A O 1
ATOM 1591 N N . LYS A 1 192 ? 0.943 2.537 10.82 1 92.06 192 LYS A N 1
ATOM 1592 C CA . LYS A 1 192 ? 1.587 3.57 10.016 1 92.06 192 LYS A CA 1
ATOM 1593 C C . LYS A 1 192 ? 2.244 4.625 10.898 1 92.06 192 LYS A C 1
ATOM 1595 O O . LYS A 1 192 ? 3.367 5.059 10.625 1 92.06 192 LYS A O 1
ATOM 1600 N N . THR A 1 193 ? 1.537 5.066 11.938 1 89.25 193 THR A N 1
ATOM 1601 C CA . THR A 1 193 ? 2.041 6.105 12.828 1 89.25 193 THR A CA 1
ATOM 1602 C C . THR A 1 193 ? 3.369 5.688 13.453 1 89.25 193 THR A C 1
ATOM 1604 O O . THR A 1 193 ? 4.305 6.488 13.531 1 89.25 193 THR A O 1
ATOM 1607 N N . THR A 1 194 ? 3.42 4.512 13.922 1 93.25 194 THR A N 1
ATOM 1608 C CA . THR A 1 194 ? 4.645 3.979 14.508 1 93.25 194 THR A CA 1
ATOM 1609 C C . THR A 1 194 ? 5.758 3.902 13.469 1 93.25 194 THR A C 1
ATOM 1611 O O . THR A 1 194 ? 6.898 4.273 13.75 1 93.25 194 THR A O 1
ATOM 1614 N N . TYR A 1 195 ? 5.453 3.447 12.258 1 95.94 195 TYR A N 1
ATOM 1615 C CA . TYR A 1 195 ? 6.414 3.426 11.164 1 95.94 195 TYR A CA 1
ATOM 1616 C C . TYR A 1 195 ? 6.992 4.812 10.914 1 95.94 195 TYR A C 1
ATOM 1618 O O . TYR A 1 195 ? 8.211 4.973 10.82 1 95.94 195 TYR A O 1
ATOM 1626 N N . GLN A 1 196 ? 6.121 5.707 10.867 1 92.75 196 GLN A N 1
ATOM 1627 C CA . GLN A 1 196 ? 6.527 7.082 10.594 1 92.75 196 GLN A CA 1
ATOM 1628 C C . GLN A 1 196 ? 7.418 7.625 11.703 1 92.75 196 GLN A C 1
ATOM 1630 O O . GLN A 1 196 ? 8.359 8.375 11.438 1 92.75 196 GLN A O 1
ATOM 1635 N N . GLY A 1 197 ? 7.168 7.277 12.844 1 92.69 197 GLY A N 1
ATOM 1636 C CA . GLY A 1 197 ? 7.977 7.719 13.969 1 92.69 197 GLY A CA 1
ATOM 1637 C C . GLY A 1 197 ? 9.367 7.121 13.969 1 92.69 197 GLY A C 1
ATOM 1638 O O . GLY A 1 197 ? 10.281 7.664 14.594 1 92.69 197 GLY A O 1
ATOM 1639 N N . LEU A 1 198 ? 9.531 6.078 13.242 1 95.88 198 LEU A N 1
ATOM 1640 C CA . LEU A 1 198 ? 10.781 5.336 13.352 1 95.88 198 LEU A CA 1
ATOM 1641 C C . LEU A 1 198 ? 11.633 5.516 12.102 1 95.88 198 LEU A C 1
ATOM 1643 O O . LEU A 1 198 ? 12.859 5.426 12.164 1 95.88 198 LEU A O 1
ATOM 1647 N N . VAL A 1 199 ? 11.062 5.75 10.984 1 95.88 199 VAL A N 1
ATOM 1648 C CA . VAL A 1 199 ? 11.711 5.641 9.68 1 95.88 199 VAL A CA 1
ATOM 1649 C C . VAL A 1 199 ? 12.883 6.617 9.609 1 95.88 199 VAL A C 1
ATOM 1651 O O . VAL A 1 199 ? 13.914 6.309 9.008 1 95.88 199 VAL A O 1
ATOM 1654 N N . GLU A 1 200 ? 12.859 7.715 10.25 1 91.69 200 GLU A N 1
ATOM 1655 C CA . GLU A 1 200 ? 13.883 8.75 10.133 1 91.69 200 GLU A CA 1
ATOM 1656 C C . GLU A 1 200 ? 15.172 8.336 10.828 1 91.69 200 GLU A C 1
ATOM 1658 O O . GLU A 1 200 ? 16.25 8.812 10.477 1 91.69 200 GLU A O 1
ATOM 1663 N N . VAL A 1 201 ? 15.016 7.465 11.781 1 94.19 201 VAL A N 1
ATOM 1664 C CA . VAL A 1 201 ? 16.203 7.133 12.555 1 94.19 201 VAL A CA 1
ATOM 1665 C C . VAL A 1 201 ? 16.719 5.754 12.141 1 94.19 201 VAL A C 1
ATOM 1667 O O . VAL A 1 201 ? 17.609 5.195 12.781 1 94.19 201 VAL A O 1
ATOM 1670 N N . LEU A 1 202 ? 16.203 5.219 11.062 1 96.56 202 LEU A N 1
ATOM 1671 C CA . LEU A 1 202 ? 16.641 3.924 10.555 1 96.56 202 LEU A CA 1
ATOM 1672 C C . LEU A 1 202 ? 18.156 3.895 10.391 1 96.56 202 LEU A C 1
ATOM 1674 O O . LEU A 1 202 ? 18.812 2.914 10.766 1 96.56 202 LEU A O 1
ATOM 1678 N N . LYS A 1 203 ? 18.75 4.953 9.953 1 94.06 203 LYS A N 1
ATOM 1679 C CA . LYS A 1 203 ? 20.188 5.016 9.648 1 94.06 203 LYS A CA 1
ATOM 1680 C C . LYS A 1 203 ? 21.016 4.965 10.922 1 94.06 203 LYS A C 1
ATOM 1682 O O . LYS A 1 203 ? 22.234 4.77 10.859 1 94.06 203 LYS A O 1
ATOM 1687 N N . GLU A 1 204 ? 20.391 5.172 12.023 1 94.62 204 GLU A N 1
ATOM 1688 C CA . GLU A 1 204 ? 21.078 5.168 13.305 1 94.62 204 GLU A CA 1
ATOM 1689 C C . GLU A 1 204 ? 21.047 3.787 13.953 1 94.62 204 GLU A C 1
ATOM 1691 O O . GLU A 1 204 ? 21.547 3.6 15.062 1 94.62 204 GLU A O 1
ATOM 1696 N N . THR A 1 205 ? 20.516 2.797 13.242 1 95.56 205 THR A N 1
ATOM 1697 C CA . THR A 1 205 ? 20.344 1.453 13.781 1 95.56 205 THR A CA 1
ATOM 1698 C C . THR A 1 205 ? 21.109 0.435 12.938 1 95.56 205 THR A C 1
ATOM 1700 O O . THR A 1 205 ? 21.672 0.782 11.898 1 95.56 205 THR A O 1
ATOM 1703 N N . ASP A 1 206 ? 21.078 -0.853 13.391 1 94.56 206 ASP A N 1
ATOM 1704 C CA . ASP A 1 206 ? 21.719 -1.945 12.664 1 94.56 206 ASP A CA 1
ATOM 1705 C C . ASP A 1 206 ? 20.766 -2.572 11.656 1 94.56 206 ASP A C 1
ATOM 1707 O O . ASP A 1 206 ? 21.109 -3.562 11.008 1 94.56 206 ASP A O 1
ATOM 1711 N N . PHE A 1 207 ? 19.672 -1.976 11.57 1 97.44 207 PHE A N 1
ATOM 1712 C CA . PHE A 1 207 ? 18.672 -2.555 10.688 1 97.44 207 PHE A CA 1
ATOM 1713 C C . PHE A 1 207 ? 18.875 -2.082 9.25 1 97.44 207 PHE A C 1
ATOM 1715 O O . PHE A 1 207 ? 19.266 -0.94 9.016 1 97.44 207 PHE A O 1
ATOM 1722 N N . SER A 1 208 ? 18.609 -2.98 8.344 1 97.19 208 SER A N 1
ATOM 1723 C CA . SER A 1 208 ? 18.766 -2.682 6.926 1 97.19 208 SER A CA 1
ATOM 1724 C C . SER A 1 208 ? 17.5 -2.084 6.34 1 97.19 208 SER A C 1
ATOM 1726 O O . SER A 1 208 ? 17.547 -1.302 5.387 1 97.19 208 SER A O 1
ATOM 1728 N N . THR A 1 209 ? 16.312 -2.561 6.883 1 98.19 209 THR A N 1
ATOM 1729 C CA . THR A 1 209 ? 15.055 -2.027 6.387 1 98.19 209 THR A CA 1
ATOM 1730 C C . THR A 1 209 ? 14.047 -1.87 7.527 1 98.19 209 THR A C 1
ATOM 1732 O O . THR A 1 209 ? 14.195 -2.49 8.586 1 98.19 209 THR A O 1
ATOM 1735 N N . ILE A 1 210 ? 13.164 -0.962 7.387 1 98.56 210 ILE A N 1
ATOM 1736 C CA . ILE A 1 210 ? 11.922 -0.906 8.148 1 98.56 210 ILE A CA 1
ATOM 1737 C C . ILE A 1 210 ? 10.727 -1.024 7.199 1 98.56 210 ILE A C 1
ATOM 1739 O O . ILE A 1 210 ? 10.734 -0.449 6.105 1 98.56 210 ILE A O 1
ATOM 1743 N N . ILE A 1 211 ? 9.773 -1.84 7.531 1 98.69 211 ILE A N 1
ATOM 1744 C CA . ILE A 1 211 ? 8.648 -2.195 6.672 1 98.69 211 ILE A CA 1
ATOM 1745 C C . ILE A 1 211 ? 7.336 -1.81 7.352 1 98.69 211 ILE A C 1
ATOM 1747 O O . ILE A 1 211 ? 7.117 -2.135 8.523 1 98.69 211 ILE A O 1
ATOM 1751 N N . TYR A 1 212 ? 6.527 -1.058 6.637 1 98.12 212 TYR A N 1
ATOM 1752 C CA . TYR A 1 212 ? 5.16 -0.826 7.086 1 98.12 212 TYR A CA 1
ATOM 1753 C C . TYR A 1 212 ? 4.262 -2.002 6.723 1 98.12 212 TYR A C 1
ATOM 1755 O O . TYR A 1 212 ? 4.008 -2.256 5.543 1 98.12 212 TYR A O 1
ATOM 1763 N N . GLY A 1 213 ? 3.752 -2.635 7.695 1 96.62 213 GLY A N 1
ATOM 1764 C CA . GLY A 1 213 ? 3.025 -3.877 7.488 1 96.62 213 GLY A CA 1
ATOM 1765 C C . GLY A 1 213 ? 1.603 -3.666 7.008 1 96.62 213 GLY A C 1
ATOM 1766 O O . GLY A 1 213 ? 1.057 -4.5 6.281 1 96.62 213 GLY A O 1
ATOM 1767 N N . LYS A 1 214 ? 1.016 -2.602 7.418 1 93.56 214 LYS A N 1
ATOM 1768 C CA . LYS A 1 214 ? -0.346 -2.256 7.016 1 93.56 214 LYS A CA 1
ATOM 1769 C C . LYS A 1 214 ? -1.319 -3.383 7.352 1 93.56 214 LYS A C 1
ATOM 1771 O O . LYS A 1 214 ? -2.023 -3.883 6.473 1 93.56 214 LYS A O 1
ATOM 1776 N N . GLY A 1 215 ? -1.404 -3.793 8.539 1 91.19 215 GLY A N 1
ATOM 1777 C CA . GLY A 1 215 ? -2.326 -4.812 9.016 1 91.19 215 GLY A CA 1
ATOM 1778 C C . GLY A 1 215 ? -2.055 -6.184 8.422 1 91.19 215 GLY A C 1
ATOM 1779 O O . GLY A 1 215 ? -0.917 -6.656 8.43 1 91.19 215 GLY A O 1
ATOM 1780 N N . LYS A 1 216 ? -3.105 -6.828 7.902 1 92.75 216 LYS A N 1
ATOM 1781 C CA . LYS A 1 216 ? -3.014 -8.211 7.434 1 92.75 216 LYS A CA 1
ATOM 1782 C C . LYS A 1 216 ? -2.328 -8.281 6.074 1 92.75 216 LYS A C 1
ATOM 1784 O O . LYS A 1 216 ? -1.94 -9.367 5.629 1 92.75 216 LYS A O 1
ATOM 1789 N N . ALA A 1 217 ? -2.129 -7.191 5.461 1 93.38 217 ALA A N 1
ATOM 1790 C CA . ALA A 1 217 ? -1.558 -7.156 4.117 1 93.38 217 ALA A CA 1
ATOM 1791 C C . ALA A 1 217 ? -0.14 -7.719 4.109 1 93.38 217 ALA A C 1
ATOM 1793 O O . ALA A 1 217 ? 0.282 -8.344 3.129 1 93.38 217 ALA A O 1
ATOM 1794 N N . VAL A 1 218 ? 0.556 -7.551 5.184 1 96.88 218 VAL A N 1
ATOM 1795 C CA . VAL A 1 218 ? 1.966 -7.918 5.25 1 96.88 218 VAL A CA 1
ATOM 1796 C C . VAL A 1 218 ? 2.111 -9.438 5.148 1 96.88 218 VAL A C 1
ATOM 1798 O O . VAL A 1 218 ? 3.137 -9.938 4.68 1 96.88 218 VAL A O 1
ATOM 1801 N N . ILE A 1 219 ? 1.08 -10.18 5.52 1 95.31 219 ILE A N 1
ATOM 1802 C CA . ILE A 1 219 ? 1.132 -11.641 5.496 1 95.31 219 ILE A CA 1
ATOM 1803 C C . ILE A 1 219 ? 1.361 -12.125 4.07 1 95.31 219 ILE A C 1
ATOM 1805 O O . ILE A 1 219 ? 2.217 -12.977 3.828 1 95.31 219 ILE A O 1
ATOM 1809 N N . ALA A 1 220 ? 0.666 -11.547 3.133 1 90.94 220 ALA A N 1
ATOM 1810 C CA . ALA A 1 220 ? 0.836 -11.914 1.729 1 90.94 220 ALA A CA 1
ATOM 1811 C C . ALA A 1 220 ? 2.025 -11.18 1.111 1 90.94 220 ALA A C 1
ATOM 1813 O O . ALA A 1 220 ? 2.801 -11.773 0.356 1 90.94 220 ALA A O 1
ATOM 1814 N N . SER A 1 221 ? 2.209 -9.945 1.483 1 95.31 221 SER A N 1
ATOM 1815 C CA . SER A 1 221 ? 3.176 -9.07 0.834 1 95.31 221 SER A CA 1
ATOM 1816 C C . SER A 1 221 ? 4.605 -9.5 1.138 1 95.31 221 SER A C 1
ATOM 1818 O O . SER A 1 221 ? 5.527 -9.188 0.382 1 95.31 221 SER A O 1
ATOM 1820 N N . ILE A 1 222 ? 4.828 -10.25 2.215 1 96.44 222 ILE A N 1
ATOM 1821 C CA . ILE A 1 222 ? 6.168 -10.633 2.656 1 96.44 222 ILE A CA 1
ATOM 1822 C C . ILE A 1 222 ? 6.84 -11.484 1.584 1 96.44 222 ILE A C 1
ATOM 1824 O O . ILE A 1 222 ? 8.07 -11.539 1.508 1 96.44 222 ILE A O 1
ATOM 1828 N N . GLU A 1 223 ? 6.059 -12.125 0.717 1 92.25 223 GLU A N 1
ATOM 1829 C CA . GLU A 1 223 ? 6.586 -12.969 -0.353 1 92.25 223 GLU A CA 1
ATOM 1830 C C . GLU A 1 223 ? 7.297 -12.133 -1.413 1 92.25 223 GLU A C 1
ATOM 1832 O O . GLU A 1 223 ? 8.078 -12.656 -2.205 1 92.25 223 GLU A O 1
ATOM 1837 N N . GLN A 1 224 ? 7.043 -10.844 -1.398 1 94.38 224 GLN A N 1
ATOM 1838 C CA . GLN A 1 224 ? 7.633 -9.945 -2.389 1 94.38 224 GLN A CA 1
ATOM 1839 C C . GLN A 1 224 ? 9.039 -9.516 -1.979 1 94.38 224 GLN A C 1
ATOM 1841 O O . GLN A 1 224 ? 9.805 -9.008 -2.803 1 94.38 224 GLN A O 1
ATOM 1846 N N . PHE A 1 225 ? 9.5 -9.781 -0.778 1 96.75 225 PHE A N 1
ATOM 1847 C CA . PHE A 1 225 ? 10.711 -9.234 -0.19 1 96.75 225 PHE A CA 1
ATOM 1848 C C . PHE A 1 225 ? 11.93 -9.609 -1.022 1 96.75 225 PHE A C 1
ATOM 1850 O O . PHE A 1 225 ? 12.758 -8.75 -1.346 1 96.75 225 PHE A O 1
ATOM 1857 N N . PRO A 1 226 ? 12.07 -10.891 -1.47 1 94.88 226 PRO A N 1
ATOM 1858 C CA . PRO A 1 226 ? 13.273 -11.258 -2.211 1 94.88 226 PRO A CA 1
ATOM 1859 C C . PRO A 1 226 ? 13.414 -10.5 -3.525 1 94.88 226 PRO A C 1
ATOM 1861 O O . PRO A 1 226 ? 14.531 -10.289 -4.004 1 94.88 226 PRO A O 1
ATOM 1864 N N . PHE A 1 227 ? 12.344 -10.031 -4.074 1 94.19 227 PHE A N 1
ATOM 1865 C CA . PHE A 1 227 ? 12.375 -9.305 -5.336 1 94.19 227 PHE A CA 1
ATOM 1866 C C . PHE A 1 227 ? 12.641 -7.82 -5.105 1 94.19 227 PHE A C 1
ATOM 1868 O O . PHE A 1 227 ? 13.203 -7.145 -5.965 1 94.19 227 PHE A O 1
ATOM 1875 N N . GLN A 1 228 ? 12.227 -7.309 -3.947 1 97.38 228 GLN A N 1
ATOM 1876 C CA . GLN A 1 228 ? 12.375 -5.891 -3.629 1 97.38 228 GLN A CA 1
ATOM 1877 C C . GLN A 1 228 ? 13.75 -5.602 -3.043 1 97.38 228 GLN A C 1
ATOM 1879 O O . GLN A 1 228 ? 14.266 -4.488 -3.168 1 97.38 228 GLN A O 1
ATOM 1884 N N . PHE A 1 229 ? 14.273 -6.52 -2.346 1 97.06 229 PHE A N 1
ATOM 1885 C CA . PHE A 1 229 ? 15.555 -6.434 -1.655 1 97.06 229 PHE A CA 1
ATOM 1886 C C . PHE A 1 229 ? 16.438 -7.629 -1.996 1 97.06 229 PHE A C 1
ATOM 1888 O O . PHE A 1 229 ? 16.688 -8.477 -1.143 1 97.06 229 PHE A O 1
ATOM 1895 N N . PRO A 1 230 ? 16.984 -7.648 -3.297 1 95.12 230 PRO A N 1
ATOM 1896 C CA . PRO A 1 230 ? 17.688 -8.82 -3.805 1 95.12 230 PRO A CA 1
ATOM 1897 C C . PRO A 1 230 ? 19.141 -8.875 -3.334 1 95.12 230 PRO A C 1
ATOM 1899 O O . PRO A 1 230 ? 20.062 -8.875 -4.156 1 95.12 230 PRO A O 1
ATOM 1902 N N . ILE A 1 231 ? 19.328 -9 -2.008 1 94.56 231 ILE A N 1
ATOM 1903 C CA . ILE A 1 231 ? 20.641 -9.141 -1.396 1 94.56 231 ILE A CA 1
ATOM 1904 C C . ILE A 1 231 ? 20.781 -10.539 -0.793 1 94.56 231 ILE A C 1
ATOM 1906 O O . ILE A 1 231 ? 19.891 -11 -0.071 1 94.56 231 ILE A O 1
ATOM 1910 N N . LYS A 1 232 ? 21.828 -11.188 -1.221 1 93.19 232 LYS A N 1
ATOM 1911 C CA . LYS A 1 232 ? 22.109 -12.484 -0.612 1 93.19 232 LYS A CA 1
ATOM 1912 C C . LYS A 1 232 ? 22.688 -12.32 0.789 1 93.19 232 LYS A C 1
ATOM 1914 O O . LYS A 1 232 ? 23.859 -11.93 0.942 1 93.19 232 LYS A O 1
ATOM 1919 N N . ALA A 1 233 ? 21.969 -12.547 1.767 1 96 233 ALA A N 1
ATOM 1920 C CA . ALA A 1 233 ? 22.328 -12.422 3.174 1 96 233 ALA A CA 1
ATOM 1921 C C . ALA A 1 233 ? 21.406 -13.234 4.062 1 96 233 ALA A C 1
ATOM 1923 O O . ALA A 1 233 ? 20.453 -13.852 3.574 1 96 233 ALA A O 1
ATOM 1924 N N . ASP A 1 234 ? 21.797 -13.414 5.289 1 96.62 234 ASP A N 1
ATOM 1925 C CA . ASP A 1 234 ? 20.875 -13.961 6.285 1 96.62 234 ASP A CA 1
ATOM 1926 C C . ASP A 1 234 ? 19.906 -12.898 6.777 1 96.62 234 ASP A C 1
ATOM 1928 O O . ASP A 1 234 ? 20.281 -12.023 7.559 1 96.62 234 ASP A O 1
ATOM 1932 N N . HIS A 1 235 ? 18.75 -13 6.285 1 97.38 235 HIS A N 1
ATOM 1933 C CA . HIS A 1 235 ? 17.734 -11.992 6.602 1 97.38 235 HIS A CA 1
ATOM 1934 C C . HIS A 1 235 ? 16.969 -12.359 7.867 1 97.38 235 HIS A C 1
ATOM 1936 O O . HIS A 1 235 ? 16.359 -13.422 7.945 1 97.38 235 HIS A O 1
ATOM 1942 N N . ARG A 1 236 ? 17.016 -11.484 8.852 1 97.69 236 ARG A N 1
ATOM 1943 C CA . ARG A 1 236 ? 16.312 -11.648 10.117 1 97.69 236 ARG A CA 1
ATOM 1944 C C . ARG A 1 236 ? 15.203 -10.609 10.266 1 97.69 236 ARG A C 1
ATOM 1946 O O . ARG A 1 236 ? 15.477 -9.406 10.281 1 97.69 236 ARG A O 1
ATOM 1953 N N . PHE A 1 237 ? 14.008 -11.141 10.391 1 98.44 237 PHE A N 1
ATOM 1954 C CA . PHE A 1 237 ? 12.859 -10.242 10.484 1 98.44 237 PHE A CA 1
ATOM 1955 C C . PHE A 1 237 ? 12.375 -10.125 11.922 1 98.44 237 PHE A C 1
ATOM 1957 O O . PHE A 1 237 ? 12.305 -11.125 12.641 1 98.44 237 PHE A O 1
ATOM 1964 N N . LEU A 1 238 ? 12.133 -8.93 12.367 1 98.5 238 LEU A N 1
ATOM 1965 C CA . LEU A 1 238 ? 11.5 -8.641 13.648 1 98.5 238 LEU A CA 1
ATOM 1966 C C . LEU A 1 238 ? 10.156 -7.938 13.445 1 98.5 238 LEU A C 1
ATOM 1968 O O . LEU A 1 238 ? 10.008 -7.141 12.516 1 98.5 238 LEU A O 1
ATOM 1972 N N . TYR A 1 239 ? 9.203 -8.234 14.328 1 98.62 239 TYR A N 1
ATOM 1973 C CA . TYR A 1 239 ? 7.852 -7.699 14.203 1 98.62 239 TYR A CA 1
ATOM 1974 C C . TYR A 1 239 ? 7.449 -6.926 15.453 1 98.62 239 TYR A C 1
ATOM 1976 O O . TYR A 1 239 ? 7.75 -7.348 16.562 1 98.62 239 TYR A O 1
ATOM 1984 N N . PHE A 1 240 ? 6.84 -5.797 15.281 1 98.31 240 PHE A N 1
ATOM 1985 C CA . PHE A 1 240 ? 6.266 -4.992 16.344 1 98.31 240 PHE A CA 1
ATOM 1986 C C . PHE A 1 240 ? 4.859 -4.531 15.992 1 98.31 240 PHE A C 1
ATOM 1988 O O . PHE A 1 240 ? 4.68 -3.756 15.047 1 98.31 240 PHE A O 1
ATOM 1995 N N . GLY A 1 241 ? 3.859 -5.047 16.641 1 96.88 241 GLY A N 1
ATOM 1996 C CA . GLY A 1 241 ? 2.459 -4.695 16.453 1 96.88 241 GLY A CA 1
ATOM 1997 C C . GLY A 1 241 ? 1.73 -4.465 17.766 1 96.88 241 GLY A C 1
ATOM 1998 O O . GLY A 1 241 ? 2.355 -4.391 18.828 1 96.88 241 GLY A O 1
ATOM 1999 N N . ASP A 1 242 ? 0.389 -4.254 17.656 1 93.88 242 ASP A N 1
ATOM 2000 C CA . ASP A 1 242 ? -0.431 -4.102 18.859 1 93.88 242 ASP A CA 1
ATOM 2001 C C . ASP A 1 242 ? -0.464 -5.395 19.672 1 93.88 242 ASP A C 1
ATOM 2003 O O . ASP A 1 242 ? -0.404 -6.488 19.109 1 93.88 242 ASP A O 1
ATOM 2007 N N . ILE A 1 243 ? -0.512 -5.195 20.969 1 95.12 243 ILE A N 1
ATOM 2008 C CA . ILE A 1 243 ? -0.764 -6.359 21.797 1 95.12 243 ILE A CA 1
ATOM 2009 C C . ILE A 1 243 ? -2.268 -6.559 21.969 1 95.12 243 ILE A C 1
ATOM 2011 O O . ILE A 1 243 ? -2.83 -6.246 23.016 1 95.12 243 ILE A O 1
ATOM 2015 N N . ASP A 1 244 ? -2.846 -7.094 21 1 93.44 244 ASP A N 1
ATOM 2016 C CA . ASP A 1 244 ? -4.25 -7.496 20.969 1 93.44 244 ASP A CA 1
ATOM 2017 C C . ASP A 1 244 ? -4.438 -8.766 20.141 1 93.44 244 ASP A C 1
ATOM 2019 O O . ASP A 1 244 ? -3.471 -9.312 19.609 1 93.44 244 ASP A O 1
ATOM 2023 N N . ARG A 1 245 ? -5.594 -9.266 20.125 1 92.5 245 ARG A N 1
ATOM 2024 C CA . ARG A 1 245 ? -5.84 -10.555 19.484 1 92.5 245 ARG A CA 1
ATOM 2025 C C . ARG A 1 245 ? -5.52 -10.492 18 1 92.5 245 ARG A C 1
ATOM 2027 O O . ARG A 1 245 ? -4.914 -11.414 17.453 1 92.5 245 ARG A O 1
ATOM 2034 N N . GLU A 1 246 ? -5.879 -9.461 17.312 1 92.12 246 GLU A N 1
ATOM 2035 C CA . GLU A 1 246 ? -5.617 -9.312 15.883 1 92.12 246 GLU A CA 1
ATOM 2036 C C . GLU A 1 246 ? -4.121 -9.18 15.609 1 92.12 246 GLU A C 1
ATOM 2038 O O . GLU A 1 246 ? -3.586 -9.844 14.711 1 92.12 246 GLU A O 1
ATOM 2043 N N . GLY A 1 247 ? -3.492 -8.266 16.375 1 94.62 247 GLY A N 1
ATOM 2044 C CA . GLY A 1 247 ? -2.055 -8.102 16.234 1 94.62 247 GLY A CA 1
ATOM 2045 C C . GLY A 1 247 ? -1.282 -9.391 16.422 1 94.62 247 GLY A C 1
ATOM 2046 O O . GLY A 1 247 ? -0.358 -9.688 15.664 1 94.62 247 GLY A O 1
ATOM 2047 N N . ILE A 1 248 ? -1.68 -10.141 17.375 1 95.94 248 ILE A N 1
ATOM 2048 C CA . ILE A 1 248 ? -1.057 -11.43 17.672 1 95.94 248 ILE A CA 1
ATOM 2049 C C . ILE A 1 248 ? -1.31 -12.398 16.516 1 95.94 248 ILE A C 1
ATOM 2051 O O . ILE A 1 248 ? -0.399 -13.109 16.078 1 95.94 248 ILE A O 1
ATOM 2055 N N . SER A 1 249 ? -2.467 -12.398 16 1 95.19 249 SER A N 1
ATOM 2056 C CA . SER A 1 249 ? -2.83 -13.273 14.891 1 95.19 249 SER A CA 1
ATOM 2057 C C . SER A 1 249 ? -2.025 -12.945 13.641 1 95.19 249 SER A C 1
ATOM 2059 O O . SER A 1 249 ? -1.601 -13.844 12.914 1 95.19 249 SER A O 1
ATOM 2061 N N . ILE A 1 250 ? -1.827 -11.688 13.383 1 96.31 250 ILE A N 1
ATOM 2062 C CA . ILE A 1 250 ? -1.065 -11.25 12.219 1 96.31 250 ILE A CA 1
ATOM 2063 C C . ILE A 1 250 ? 0.375 -11.742 12.328 1 96.31 250 ILE A C 1
ATOM 2065 O O . ILE A 1 250 ? 0.912 -12.336 11.391 1 96.31 250 ILE A O 1
ATOM 2069 N N . TRP A 1 251 ? 0.949 -11.555 13.477 1 97.81 251 TRP A N 1
ATOM 2070 C CA . TRP A 1 251 ? 2.316 -12.023 13.688 1 97.81 251 TRP A CA 1
ATOM 2071 C C . TRP A 1 251 ? 2.418 -13.531 13.484 1 97.81 251 TRP A C 1
ATOM 2073 O O . TRP A 1 251 ? 3.34 -14.016 12.828 1 97.81 251 TRP A O 1
ATOM 2083 N N . TYR A 1 252 ? 1.505 -14.227 14.062 1 97.38 252 TYR A N 1
ATOM 2084 C CA . TYR A 1 252 ? 1.524 -15.68 13.977 1 97.38 252 TYR A CA 1
ATOM 2085 C C . TYR A 1 252 ? 1.46 -16.141 12.523 1 97.38 252 TYR A C 1
ATOM 2087 O O . TYR A 1 252 ? 2.234 -17.016 12.109 1 97.38 252 TYR A O 1
ATOM 2095 N N . SER A 1 253 ? 0.548 -15.586 11.773 1 96.44 253 SER A N 1
ATOM 2096 C CA . SER A 1 253 ? 0.4 -15.93 10.359 1 96.44 253 SER A CA 1
ATOM 2097 C C . SER A 1 253 ? 1.664 -15.602 9.578 1 96.44 253 SER A C 1
ATOM 2099 O O . SER A 1 253 ? 2.07 -16.359 8.695 1 96.44 253 SER A O 1
ATOM 2101 N N . LEU A 1 254 ? 2.24 -14.492 9.875 1 96.81 254 LEU A N 1
ATOM 2102 C CA . LEU A 1 254 ? 3.494 -14.086 9.242 1 96.81 254 LEU A CA 1
ATOM 2103 C C . LEU A 1 254 ? 4.605 -15.086 9.562 1 96.81 254 LEU A C 1
ATOM 2105 O O . LEU A 1 254 ? 5.359 -15.484 8.672 1 96.81 254 LEU A O 1
ATOM 2109 N N . ASN A 1 255 ? 4.668 -15.445 10.805 1 96.56 255 ASN A N 1
ATOM 2110 C CA . ASN A 1 255 ? 5.699 -16.359 11.289 1 96.56 255 ASN A CA 1
ATOM 2111 C C . ASN A 1 255 ? 5.547 -17.75 10.672 1 96.56 255 ASN A C 1
ATOM 2113 O O . ASN A 1 255 ? 6.523 -18.484 10.562 1 96.56 255 ASN A O 1
ATOM 2117 N N . GLU A 1 256 ? 4.375 -18.109 10.281 1 93.88 256 GLU A N 1
ATOM 2118 C CA . GLU A 1 256 ? 4.125 -19.375 9.602 1 93.88 256 GLU A CA 1
ATOM 2119 C C . GLU A 1 256 ? 4.676 -19.359 8.18 1 93.88 256 GLU A C 1
ATOM 2121 O O . GLU A 1 256 ? 5.082 -20.391 7.645 1 93.88 256 GLU A O 1
ATOM 2126 N N . LYS A 1 257 ? 4.699 -18.219 7.598 1 90.38 257 LYS A N 1
ATOM 2127 C CA . LYS A 1 257 ? 5.207 -18.078 6.238 1 90.38 257 LYS A CA 1
ATOM 2128 C C . LYS A 1 257 ? 6.73 -17.969 6.227 1 90.38 257 LYS A C 1
ATOM 2130 O O . LYS A 1 257 ? 7.391 -18.562 5.371 1 90.38 257 LYS A O 1
ATOM 2135 N N . ARG A 1 258 ? 7.188 -17.234 7.113 1 92.69 258 ARG A N 1
ATOM 2136 C CA . ARG A 1 258 ? 8.617 -17.031 7.312 1 92.69 258 ARG A CA 1
ATOM 2137 C C . ARG A 1 258 ? 8.93 -16.719 8.773 1 92.69 258 ARG A C 1
ATOM 2139 O O . ARG A 1 258 ? 8.125 -16.094 9.469 1 92.69 258 ARG A O 1
ATOM 2146 N N . ARG A 1 259 ? 10.094 -17.125 9.094 1 95.94 259 ARG A N 1
ATOM 2147 C CA . ARG A 1 259 ? 10.477 -16.891 10.484 1 95.94 259 ARG A CA 1
ATOM 2148 C C . ARG A 1 259 ? 10.539 -15.398 10.789 1 95.94 259 ARG A C 1
ATOM 2150 O O . ARG A 1 259 ? 11.289 -14.656 10.148 1 95.94 259 ARG A O 1
ATOM 2157 N N . VAL A 1 260 ? 9.766 -14.945 11.727 1 98.12 260 VAL A N 1
ATOM 2158 C CA . VAL A 1 260 ? 9.711 -13.555 12.172 1 98.12 260 VAL A CA 1
ATOM 2159 C C . VAL A 1 260 ? 9.727 -13.5 13.703 1 98.12 260 VAL A C 1
ATOM 2161 O O . VAL A 1 260 ? 8.82 -14.008 14.359 1 98.12 260 VAL A O 1
ATOM 2164 N N . GLU A 1 261 ? 10.719 -12.922 14.242 1 98.12 261 GLU A N 1
ATOM 2165 C CA . GLU A 1 261 ? 10.836 -12.781 15.688 1 98.12 261 GLU A CA 1
ATOM 2166 C C . GLU A 1 261 ? 10.125 -11.516 16.172 1 98.12 261 GLU A C 1
ATOM 2168 O O . GLU A 1 261 ? 9.891 -10.586 15.398 1 98.12 261 GLU A O 1
ATOM 2173 N N . LEU A 1 262 ? 9.727 -11.562 17.469 1 98.38 262 LEU A N 1
ATOM 2174 C CA . LEU A 1 262 ? 9.125 -10.375 18.047 1 98.38 262 LEU A CA 1
ATOM 2175 C C . LEU A 1 262 ? 10.195 -9.352 18.438 1 98.38 262 LEU A C 1
ATOM 2177 O O . LEU A 1 262 ? 11.258 -9.719 18.938 1 98.38 262 LEU A O 1
ATOM 2181 N N . ALA A 1 263 ? 9.977 -8.086 18.125 1 98.12 263 ALA A N 1
ATOM 2182 C CA . ALA A 1 263 ? 10.844 -7.023 18.609 1 98.12 263 ALA A CA 1
ATOM 2183 C C . ALA A 1 263 ? 10.602 -6.754 20.094 1 98.12 263 ALA A C 1
ATOM 2185 O O . ALA A 1 263 ? 10.023 -5.723 20.453 1 98.12 263 ALA A O 1
ATOM 2186 N N . LEU A 1 264 ? 11.117 -7.508 20.938 1 97.69 264 LEU A N 1
ATOM 2187 C CA . LEU A 1 264 ? 10.781 -7.617 22.344 1 97.69 264 LEU A CA 1
ATOM 2188 C C . LEU A 1 264 ? 11.023 -6.297 23.078 1 97.69 264 LEU A C 1
ATOM 2190 O O . LEU A 1 264 ? 10.234 -5.898 23.938 1 97.69 264 LEU A O 1
ATOM 2194 N N . PRO A 1 265 ? 12.07 -5.59 22.766 1 97.56 265 PRO A N 1
ATOM 2195 C CA . PRO A 1 265 ? 12.289 -4.332 23.484 1 97.56 265 PRO A CA 1
ATOM 2196 C C . PRO A 1 265 ? 11.109 -3.369 23.359 1 97.56 265 PRO A C 1
ATOM 2198 O O . PRO A 1 265 ? 10.773 -2.67 24.312 1 97.56 265 PRO A O 1
ATOM 2201 N N . PHE A 1 266 ? 10.484 -3.307 22.203 1 97.94 266 PHE A N 1
ATOM 2202 C CA . PHE A 1 266 ? 9.32 -2.447 22.016 1 97.94 266 PHE A CA 1
ATOM 2203 C C . PHE A 1 266 ? 8.133 -2.965 22.812 1 97.94 266 PHE A C 1
ATOM 2205 O O . PHE A 1 266 ? 7.43 -2.188 23.469 1 97.94 266 PHE A O 1
ATOM 2212 N N . TYR A 1 267 ? 7.91 -4.27 22.75 1 97.62 267 TYR A N 1
ATOM 2213 C CA . TYR A 1 267 ? 6.801 -4.879 23.469 1 97.62 267 TYR A CA 1
ATOM 2214 C C . TYR A 1 267 ? 6.965 -4.691 24.969 1 97.62 267 TYR A C 1
ATOM 2216 O O . TYR A 1 267 ? 6 -4.379 25.672 1 97.62 267 TYR A O 1
ATOM 2224 N N . ASN A 1 268 ? 8.172 -4.914 25.438 1 97.12 268 ASN A N 1
ATOM 2225 C CA . ASN A 1 268 ? 8.445 -4.738 26.859 1 97.12 268 ASN A CA 1
ATOM 2226 C C . ASN A 1 268 ? 8.133 -3.318 27.312 1 97.12 268 ASN A C 1
ATOM 2228 O O . ASN A 1 268 ? 7.652 -3.115 28.422 1 97.12 268 ASN A O 1
ATOM 2232 N N . ALA A 1 269 ? 8.438 -2.357 26.516 1 96.94 269 ALA A N 1
ATOM 2233 C CA . ALA A 1 269 ? 8.133 -0.965 26.828 1 96.94 269 ALA A CA 1
ATOM 2234 C C . ALA A 1 269 ? 6.625 -0.735 26.891 1 96.94 269 ALA A C 1
ATOM 2236 O O . ALA A 1 269 ? 6.141 0.008 27.75 1 96.94 269 ALA A O 1
ATOM 2237 N N . CYS A 1 270 ? 5.898 -1.325 26 1 96.31 270 CYS A N 1
ATOM 2238 C CA . CYS A 1 270 ? 4.445 -1.201 26 1 96.31 270 CYS A CA 1
ATOM 2239 C C . CYS A 1 270 ? 3.846 -1.767 27.281 1 96.31 270 CYS A C 1
ATOM 2241 O O . CYS A 1 270 ? 2.896 -1.203 27.828 1 96.31 270 CYS A O 1
ATOM 2243 N N . LEU A 1 271 ? 4.434 -2.846 27.734 1 95.94 271 LEU A N 1
ATOM 2244 C CA . LEU A 1 271 ? 3.904 -3.543 28.906 1 95.94 271 LEU A CA 1
ATOM 2245 C C . LEU A 1 271 ? 4.051 -2.691 30.156 1 95.94 271 LEU A C 1
ATOM 2247 O O . LEU A 1 271 ? 3.408 -2.959 31.172 1 95.94 271 LEU A O 1
ATOM 2251 N N . LYS A 1 272 ? 4.883 -1.656 30.109 1 95.56 272 LYS A N 1
ATOM 2252 C CA . LYS A 1 272 ? 5.094 -0.757 31.25 1 95.56 272 LYS A CA 1
ATOM 2253 C C . LYS A 1 272 ? 4.102 0.404 31.219 1 95.56 272 LYS A C 1
ATOM 2255 O O . LYS A 1 272 ? 4.02 1.178 32.156 1 95.56 272 LYS A O 1
ATOM 2260 N N . LYS A 1 273 ? 3.334 0.495 30.141 1 94.94 273 LYS A N 1
ATOM 2261 C CA . LYS A 1 273 ? 2.35 1.564 30 1 94.94 273 LYS A CA 1
ATOM 2262 C C . LYS A 1 273 ? 0.98 1.125 30.5 1 94.94 273 LYS A C 1
ATOM 2264 O O . LYS A 1 273 ? 0.804 -0.024 30.906 1 94.94 273 LYS A O 1
ATOM 2269 N N . SER A 1 274 ? 0.044 2.088 30.547 1 92.69 274 SER A N 1
ATOM 2270 C CA . SER A 1 274 ? -1.332 1.762 30.906 1 92.69 274 SER A CA 1
ATOM 2271 C C . SER A 1 274 ? -2.08 1.14 29.734 1 92.69 274 SER A C 1
ATOM 2273 O O . SER A 1 274 ? -1.994 1.631 28.594 1 92.69 274 SER A O 1
ATOM 2275 N N . PRO A 1 275 ? -2.762 0.056 30 1 91.44 275 PRO A N 1
ATOM 2276 C CA . PRO A 1 275 ? -3.512 -0.59 28.922 1 91.44 275 PRO A CA 1
ATOM 2277 C C . PRO A 1 275 ? -4.727 0.224 28.469 1 91.44 275 PRO A C 1
ATOM 2279 O O . PRO A 1 275 ? -5.203 1.084 29.219 1 91.44 275 PRO A O 1
ATOM 2282 N N . ALA A 1 276 ? -5.098 0.024 27.266 1 88.69 276 ALA A N 1
ATOM 2283 C CA . ALA A 1 276 ? -6.312 0.631 26.719 1 88.69 276 ALA A CA 1
ATOM 2284 C C . ALA A 1 276 ? -7.48 -0.349 26.766 1 88.69 276 ALA A C 1
ATOM 2286 O O . ALA A 1 276 ? -7.277 -1.562 26.859 1 88.69 276 ALA A O 1
ATOM 2287 N N . LYS A 1 277 ? -8.68 0.242 26.719 1 83.69 277 LYS A N 1
ATOM 2288 C CA . LYS A 1 277 ? -9.875 -0.598 26.703 1 83.69 277 LYS A CA 1
ATOM 2289 C C . LYS A 1 277 ? -10.531 -0.612 25.328 1 83.69 277 LYS A C 1
ATOM 2291 O O . LYS A 1 277 ? -10.352 0.319 24.531 1 83.69 277 LYS A O 1
ATOM 2296 N N . GLY A 1 278 ? -11.273 -1.726 24.844 1 73.19 278 GLY A N 1
ATOM 2297 C CA . GLY A 1 278 ? -12.117 -1.594 23.672 1 73.19 278 GLY A CA 1
ATOM 2298 C C . GLY A 1 278 ? -12.016 -2.781 22.734 1 73.19 278 GLY A C 1
ATOM 2299 O O . GLY A 1 278 ? -12.648 -2.793 21.672 1 73.19 278 GLY A O 1
ATOM 2300 N N . LYS A 1 279 ? -11.266 -3.727 22.891 1 66.19 279 LYS A N 1
ATOM 2301 C CA . LYS A 1 279 ? -11.125 -4.805 21.922 1 66.19 279 LYS A CA 1
ATOM 2302 C C . LYS A 1 279 ? -11.719 -6.105 22.438 1 66.19 279 LYS A C 1
ATOM 2304 O O . LYS A 1 279 ? -11.148 -7.18 22.234 1 66.19 279 LYS A O 1
ATOM 2309 N N . GLU A 1 280 ? -12.914 -6.09 22.891 1 66.25 280 GLU A N 1
ATOM 2310 C CA . GLU A 1 280 ? -13.539 -7.246 23.516 1 66.25 280 GLU A CA 1
ATOM 2311 C C . GLU A 1 280 ? -14 -8.258 22.469 1 66.25 280 GLU A C 1
ATOM 2313 O O . GLU A 1 280 ? -14.047 -9.461 22.75 1 66.25 280 GLU A O 1
ATOM 2318 N N . TYR A 1 281 ? -14.195 -7.859 21.25 1 64.75 281 TYR A N 1
ATOM 2319 C CA . TYR A 1 281 ? -14.922 -8.695 20.297 1 64.75 281 TYR A CA 1
ATOM 2320 C C . TYR A 1 281 ? -13.961 -9.398 19.344 1 64.75 281 TYR A C 1
ATOM 2322 O O . TYR A 1 281 ? -14.383 -10.195 18.5 1 64.75 281 TYR A O 1
ATOM 2330 N N . GLN A 1 282 ? -12.805 -9.375 19.609 1 70.31 282 GLN A N 1
ATOM 2331 C CA . GLN A 1 282 ? -11.875 -9.992 18.672 1 70.31 282 GLN A CA 1
ATOM 2332 C C . GLN A 1 282 ? -11.781 -11.492 18.906 1 70.31 282 GLN A C 1
ATOM 2334 O O . GLN A 1 282 ? -11.789 -11.953 20.047 1 70.31 282 GLN A O 1
ATOM 2339 N N . LYS A 1 283 ? -11.867 -12.266 17.75 1 71.69 283 LYS A N 1
ATOM 2340 C CA . LYS A 1 283 ? -11.727 -13.719 17.812 1 71.69 283 LYS A CA 1
ATOM 2341 C C . LYS A 1 283 ? -10.297 -14.117 18.141 1 71.69 283 LYS A C 1
ATOM 2343 O O . LYS A 1 283 ? -9.344 -13.539 17.609 1 71.69 283 LYS A O 1
ATOM 2348 N N . GLU A 1 284 ? -10.312 -14.93 19.109 1 74.69 284 GLU A N 1
ATOM 2349 C CA . GLU A 1 284 ? -9 -15.375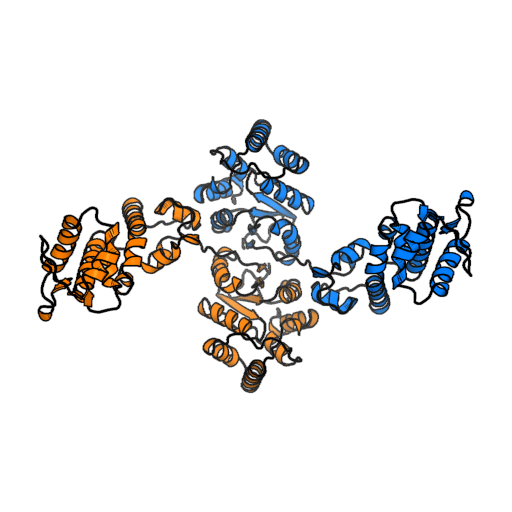 19.578 1 74.69 284 GLU A CA 1
ATOM 2350 C C . GLU A 1 284 ? -8.578 -16.672 18.891 1 74.69 284 GLU A C 1
ATOM 2352 O O . GLU A 1 284 ? -9.391 -17.578 18.719 1 74.69 284 GLU A O 1
ATOM 2357 N N . ARG A 1 285 ? -7.441 -16.625 18.344 1 82.81 285 ARG A N 1
ATOM 2358 C CA . ARG A 1 285 ? -6.742 -17.828 17.906 1 82.81 285 ARG A CA 1
ATOM 2359 C C . ARG A 1 285 ? -5.809 -18.359 18.984 1 82.81 285 ARG A C 1
ATOM 2361 O O . ARG A 1 285 ? -4.715 -17.828 19.188 1 82.81 285 ARG A O 1
ATOM 2368 N N . LEU A 1 286 ? -6.133 -19.469 19.688 1 88.38 286 LEU A N 1
ATOM 2369 C CA . LEU A 1 286 ? -5.441 -19.953 20.875 1 88.38 286 LEU A CA 1
ATOM 2370 C C . LEU A 1 286 ? -3.992 -20.297 20.562 1 88.38 286 LEU A C 1
ATOM 2372 O O . LEU A 1 286 ? -3.084 -19.938 21.312 1 88.38 286 LEU A O 1
ATOM 2376 N N . VAL A 1 287 ? -3.773 -20.906 19.438 1 93.25 287 VAL A N 1
ATOM 2377 C CA . VAL A 1 287 ? -2.428 -21.312 19.062 1 93.25 287 VAL A CA 1
ATOM 2378 C C . VAL A 1 287 ? -1.543 -20.094 18.844 1 93.25 287 VAL A C 1
ATOM 2380 O O . VAL A 1 287 ? -0.365 -20.109 19.219 1 93.25 287 VAL A O 1
ATOM 2383 N N . ALA A 1 288 ? -2.111 -19.078 18.297 1 95 288 ALA A N 1
ATOM 2384 C CA . ALA A 1 288 ? -1.377 -17.828 18.062 1 95 288 ALA A CA 1
ATOM 2385 C C . ALA A 1 288 ? -0.997 -17.172 19.375 1 95 288 ALA A C 1
ATOM 2387 O O . ALA A 1 288 ? 0.135 -16.703 19.547 1 95 288 ALA A O 1
ATOM 2388 N N . LEU A 1 289 ? -1.975 -17.125 20.281 1 94.88 289 LEU A N 1
ATOM 2389 C CA . LEU A 1 289 ? -1.741 -16.5 21.578 1 94.88 289 LEU A CA 1
ATOM 2390 C C . LEU A 1 289 ? -0.635 -17.234 22.344 1 94.88 289 LEU A C 1
ATOM 2392 O O . LEU A 1 289 ? 0.272 -16.594 22.875 1 94.88 289 LEU A O 1
ATOM 2396 N N . GLU A 1 290 ? -0.697 -18.531 22.359 1 95.19 290 GLU A N 1
ATOM 2397 C CA . GLU A 1 290 ? 0.299 -19.328 23.062 1 95.19 290 GLU A CA 1
ATOM 2398 C C . GLU A 1 290 ? 1.693 -19.125 22.484 1 95.19 290 GLU A C 1
ATOM 2400 O O . GLU A 1 290 ? 2.664 -18.953 23.219 1 95.19 290 GLU A O 1
ATOM 2405 N N . SER A 1 291 ? 1.746 -19.156 21.219 1 96.75 291 SER A N 1
ATOM 2406 C CA . SER A 1 291 ? 3.023 -18.938 20.547 1 96.75 291 SER A CA 1
ATOM 2407 C C . SER A 1 291 ? 3.59 -17.562 20.859 1 96.75 291 SER A C 1
ATOM 2409 O O . SER A 1 291 ? 4.801 -17.406 21.031 1 96.75 291 SER A O 1
ATOM 2411 N N . PHE A 1 292 ? 2.744 -16.594 20.875 1 97.56 292 PHE A N 1
ATOM 2412 C CA . PHE A 1 292 ? 3.131 -15.211 21.109 1 97.56 292 PHE A CA 1
ATOM 2413 C C . PHE A 1 292 ? 3.629 -15.039 22.547 1 97.56 292 PHE A C 1
ATOM 2415 O O . PHE A 1 292 ? 4.719 -14.5 22.766 1 97.56 292 PHE A O 1
ATOM 2422 N N . VAL A 1 293 ? 2.889 -15.508 23.531 1 96.94 293 VAL A N 1
ATOM 2423 C CA . VAL A 1 293 ? 3.191 -15.258 24.938 1 96.94 293 VAL A CA 1
ATOM 2424 C C . VAL A 1 293 ? 4.438 -16.047 25.344 1 96.94 293 VAL A C 1
ATOM 2426 O O . VAL A 1 293 ? 5.195 -15.609 26.219 1 96.94 293 VAL A O 1
ATOM 2429 N N . ASN A 1 294 ? 4.707 -17.094 24.672 1 96.56 294 ASN A N 1
ATOM 2430 C CA . ASN A 1 294 ? 5.863 -17.938 24.984 1 96.56 294 ASN A CA 1
ATOM 2431 C C . ASN A 1 294 ? 7.176 -17.219 24.672 1 96.56 294 ASN A C 1
ATOM 2433 O O . ASN A 1 294 ? 8.242 -17.656 25.125 1 96.56 294 ASN A O 1
ATOM 2437 N N . CYS A 1 295 ? 7.09 -16.141 23.938 1 97.19 295 CYS A N 1
ATOM 2438 C CA . CYS A 1 295 ? 8.281 -15.367 23.609 1 97.19 295 CYS A CA 1
ATOM 2439 C C . CYS A 1 295 ? 8.672 -14.445 24.766 1 97.19 295 CYS A C 1
ATOM 2441 O O . CYS A 1 295 ? 9.773 -13.891 24.781 1 97.19 295 CYS A O 1
ATOM 2443 N N . PHE A 1 296 ? 7.781 -14.312 25.75 1 97.69 296 PHE A N 1
ATOM 2444 C CA . PHE A 1 296 ? 7.98 -13.367 26.844 1 97.69 296 PHE A CA 1
ATOM 2445 C C . PHE A 1 296 ? 8.352 -14.102 28.125 1 97.69 296 PHE A C 1
ATOM 2447 O O . PHE A 1 296 ? 8.258 -15.328 28.203 1 97.69 296 PHE A O 1
ATOM 2454 N N . GLU A 1 297 ? 8.812 -13.297 29.125 1 96.19 297 GLU A N 1
ATOM 2455 C CA . GLU A 1 297 ? 9.086 -13.859 30.438 1 96.19 297 GLU A CA 1
ATOM 2456 C C . GLU A 1 297 ? 7.789 -14.297 31.125 1 96.19 297 GLU A C 1
ATOM 2458 O O . GLU A 1 297 ? 6.711 -13.805 30.797 1 96.19 297 GLU A O 1
ATOM 2463 N N . THR A 1 298 ? 7.918 -15.141 32.094 1 95.19 298 THR A N 1
ATOM 2464 C CA . THR A 1 298 ? 6.777 -15.781 32.719 1 95.19 298 THR A CA 1
ATOM 2465 C C . THR A 1 298 ? 5.82 -14.734 33.281 1 95.19 298 THR A C 1
ATOM 2467 O O . THR A 1 298 ? 4.605 -14.844 33.125 1 95.19 298 THR A O 1
ATOM 2470 N N . ASN A 1 299 ? 6.332 -13.758 34 1 95 299 ASN A N 1
ATOM 2471 C CA . ASN A 1 299 ? 5.488 -12.719 34.562 1 95 299 ASN A CA 1
ATOM 2472 C C . ASN A 1 299 ? 4.742 -11.938 33.5 1 95 299 ASN A C 1
ATOM 2474 O O . ASN A 1 299 ? 3.582 -11.57 33.688 1 95 299 ASN A O 1
ATOM 2478 N N . GLN A 1 300 ? 5.418 -11.711 32.406 1 96.56 300 GLN A N 1
ATOM 2479 C CA . GLN A 1 300 ? 4.82 -10.969 31.281 1 96.56 300 GLN A CA 1
ATOM 2480 C C . GLN A 1 300 ? 3.75 -11.797 30.594 1 96.56 300 GLN A C 1
ATOM 2482 O O . GLN A 1 300 ? 2.766 -11.258 30.078 1 96.56 300 GLN A O 1
ATOM 2487 N N . GLN A 1 301 ? 3.975 -13.117 30.562 1 96.69 301 GLN A N 1
ATOM 2488 C CA . GLN A 1 301 ? 2.994 -14.008 29.953 1 96.69 301 GLN A CA 1
ATOM 2489 C C . GLN A 1 301 ? 1.639 -13.891 30.641 1 96.69 301 GLN A C 1
ATOM 2491 O O . GLN A 1 301 ? 0.61 -13.734 29.984 1 96.69 301 GLN A O 1
ATOM 2496 N N . GLU A 1 302 ? 1.691 -13.945 31.891 1 95.12 302 GLU A N 1
ATOM 2497 C CA . GLU A 1 302 ? 0.468 -13.844 32.688 1 95.12 302 GLU A CA 1
ATOM 2498 C C . GLU A 1 302 ? -0.184 -12.477 32.531 1 95.12 302 GLU A C 1
ATOM 2500 O O . GLU A 1 302 ? -1.41 -12.367 32.469 1 95.12 302 GLU A O 1
ATOM 2505 N N . GLN A 1 303 ? 0.673 -11.516 32.5 1 96 303 GLN A N 1
ATOM 2506 C CA . GLN A 1 303 ? 0.175 -10.156 32.312 1 96 303 GLN A CA 1
ATOM 2507 C C . GLN A 1 303 ? -0.593 -10.023 31 1 96 303 GLN A C 1
ATOM 2509 O O . GLN A 1 303 ? -1.688 -9.453 30.969 1 96 303 GLN A O 1
ATOM 2514 N N . ILE A 1 304 ? -0.07 -10.531 29.891 1 95.94 304 ILE A N 1
ATOM 2515 C CA . ILE A 1 304 ? -0.665 -10.422 28.562 1 95.94 304 ILE A CA 1
ATOM 2516 C C . ILE A 1 304 ? -1.961 -11.227 28.516 1 95.94 304 ILE A C 1
ATOM 2518 O O . ILE A 1 304 ? -2.982 -10.734 28.016 1 95.94 304 ILE A O 1
ATOM 2522 N N . LYS A 1 305 ? -1.96 -12.422 29.047 1 93.69 305 LYS A N 1
ATOM 2523 C CA . LYS A 1 305 ? -3.143 -13.273 29.031 1 93.69 305 LYS A CA 1
ATOM 2524 C C . LYS A 1 305 ? -4.293 -12.633 29.812 1 93.69 305 LYS A C 1
ATOM 2526 O O . LYS A 1 305 ? -5.43 -12.617 29.328 1 93.69 305 LYS A O 1
ATOM 2531 N N . THR A 1 306 ? -3.996 -12.102 30.953 1 92.81 306 THR A N 1
ATOM 2532 C CA . THR A 1 306 ? -5 -11.461 31.797 1 92.81 306 THR A CA 1
ATOM 2533 C C . THR A 1 306 ? -5.551 -10.211 31.125 1 92.81 306 THR A C 1
ATOM 2535 O O . THR A 1 306 ? -6.758 -9.953 31.172 1 92.81 306 THR A O 1
ATOM 2538 N N . LEU A 1 307 ? -4.656 -9.508 30.594 1 92.31 307 LEU A N 1
ATOM 2539 C CA . LEU A 1 307 ? -5.023 -8.281 29.891 1 92.31 307 LEU A CA 1
ATOM 2540 C C . LEU A 1 307 ? -6.031 -8.555 28.781 1 92.31 307 LEU A C 1
ATOM 2542 O O . LEU A 1 307 ? -7.059 -7.879 28.688 1 92.31 307 LEU A O 1
ATOM 2546 N N . LEU A 1 308 ? -5.773 -9.484 27.953 1 91.38 308 LEU A N 1
ATOM 2547 C CA . LEU A 1 308 ? -6.625 -9.828 26.812 1 91.38 308 LEU A CA 1
ATOM 2548 C C . LEU A 1 308 ? -7.957 -10.398 27.297 1 91.38 308 LEU A C 1
ATOM 2550 O O . LEU A 1 308 ? -9 -10.133 26.688 1 91.38 308 LEU A O 1
ATOM 2554 N N . ALA A 1 309 ? -7.914 -11.18 28.344 1 89.25 309 ALA A N 1
ATOM 2555 C CA . ALA A 1 309 ? -9.125 -11.766 28.906 1 89.25 309 ALA A CA 1
ATOM 2556 C C . ALA A 1 309 ? -10.062 -10.68 29.422 1 89.25 309 ALA A C 1
ATOM 2558 O O . ALA A 1 309 ? -11.289 -10.836 29.375 1 89.25 309 ALA A O 1
ATOM 2559 N N . ASN A 1 310 ? -9.508 -9.578 29.875 1 90.12 310 ASN A N 1
ATOM 2560 C CA . ASN A 1 310 ? -10.281 -8.477 30.438 1 90.12 310 ASN A CA 1
ATOM 2561 C C . ASN A 1 310 ? -10.75 -7.516 29.344 1 90.12 310 ASN A C 1
ATOM 2563 O O . ASN A 1 310 ? -11.297 -6.453 29.625 1 90.12 310 ASN A O 1
ATOM 2567 N N . GLY A 1 311 ? -10.359 -7.816 28.172 1 88.62 311 GLY A N 1
ATOM 2568 C CA . GLY A 1 311 ? -10.805 -6.98 27.062 1 88.62 311 GLY A CA 1
ATOM 2569 C C . GLY A 1 311 ? -9.953 -5.746 26.859 1 88.62 311 GLY A C 1
ATOM 2570 O O . GLY A 1 311 ? -10.398 -4.762 26.281 1 88.62 311 GLY A O 1
ATOM 2571 N N . GLN A 1 312 ? -8.789 -5.793 27.406 1 92.12 312 GLN A N 1
ATOM 2572 C CA . GLN A 1 312 ? -7.852 -4.684 27.281 1 92.12 312 GLN A CA 1
ATOM 2573 C C . GLN A 1 312 ? -6.762 -5.008 26.25 1 92.12 312 GLN A C 1
ATOM 2575 O O . GLN A 1 312 ? -6.676 -6.133 25.766 1 92.12 312 GLN A O 1
ATOM 2580 N N . TYR A 1 313 ? -6.004 -4.023 25.891 1 92.75 313 TYR A N 1
ATOM 2581 C CA . TYR A 1 313 ? -4.902 -4.211 24.953 1 92.75 313 TYR A CA 1
ATOM 2582 C C . TYR A 1 313 ? -3.875 -3.094 25.078 1 92.75 313 TYR A C 1
ATOM 2584 O O . TYR A 1 313 ? -4.109 -2.107 25.781 1 92.75 313 TYR A O 1
ATOM 2592 N N . TYR A 1 314 ? -2.693 -3.279 24.547 1 93.06 314 TYR A N 1
ATOM 2593 C CA . TYR A 1 314 ? -1.653 -2.26 24.453 1 93.06 314 TYR A CA 1
ATOM 2594 C C . TYR A 1 314 ? -1.438 -1.819 23.016 1 93.06 314 TYR A C 1
ATOM 2596 O O . TYR A 1 314 ? -0.89 -2.57 22.203 1 93.06 314 TYR A O 1
ATOM 2604 N N . PRO A 1 315 ? -1.87 -0.609 22.688 1 91.56 315 PRO A N 1
ATOM 2605 C CA . PRO A 1 315 ? -1.601 -0.097 21.344 1 91.56 315 PRO A CA 1
ATOM 2606 C C . PRO A 1 315 ? -0.149 0.34 21.156 1 91.56 315 PRO A C 1
ATOM 2608 O O . PRO A 1 315 ? 0.501 0.759 22.125 1 91.56 315 PRO A O 1
ATOM 2611 N N . GLN A 1 316 ? 0.41 0.243 19.906 1 90.75 316 GLN A N 1
ATOM 2612 C CA . GLN A 1 316 ? 1.746 0.741 19.594 1 90.75 316 GLN A CA 1
ATOM 2613 C C . GLN A 1 316 ? 1.887 2.213 19.984 1 90.75 316 GLN A C 1
ATOM 2615 O O . GLN A 1 316 ? 2.967 2.658 20.375 1 90.75 316 GLN A O 1
ATOM 2620 N N . GLU A 1 317 ? 0.779 2.941 19.891 1 83.94 317 GLU A N 1
ATOM 2621 C CA . GLU A 1 317 ? 0.75 4.391 20.078 1 83.94 317 GLU A CA 1
ATOM 2622 C C . GLU A 1 317 ? 0.913 4.754 21.547 1 83.94 317 GLU A C 1
ATOM 2624 O O . GLU A 1 317 ? 1.044 5.934 21.891 1 83.94 317 GLU A O 1
ATOM 2629 N N . SER A 1 318 ? 0.927 3.775 22.422 1 88.12 318 SER A N 1
ATOM 2630 C CA . SER A 1 318 ? 1.254 4.043 23.812 1 88.12 318 SER A CA 1
ATOM 2631 C C . SER A 1 318 ? 2.666 4.602 23.953 1 88.12 318 SER A C 1
ATOM 2633 O O . SER A 1 318 ? 2.982 5.262 24.953 1 88.12 318 SER A O 1
ATOM 2635 N N . LEU A 1 319 ? 3.514 4.262 22.984 1 92.69 319 LEU A N 1
ATOM 2636 C CA . LEU A 1 319 ? 4.859 4.82 22.906 1 92.69 319 LEU A CA 1
ATOM 2637 C C . LEU A 1 319 ? 4.91 5.996 21.938 1 92.69 319 LEU A C 1
ATOM 2639 O O . LEU A 1 319 ? 4.465 5.883 20.797 1 92.69 319 LEU A O 1
ATOM 2643 N N . ASN A 1 320 ? 5.383 7.094 22.406 1 91.19 320 ASN A N 1
ATOM 2644 C CA . ASN A 1 320 ? 5.535 8.227 21.5 1 91.19 320 ASN A CA 1
ATOM 2645 C C . ASN A 1 320 ? 6.805 8.102 20.656 1 91.19 320 ASN A C 1
ATOM 2647 O O . ASN A 1 320 ? 7.602 7.188 20.859 1 91.19 320 ASN A O 1
ATOM 2651 N N . THR A 1 321 ? 6.988 8.961 19.734 1 93.25 321 THR A N 1
ATOM 2652 C CA . THR A 1 321 ? 8.078 8.906 18.766 1 93.25 321 THR A CA 1
ATOM 2653 C C . THR A 1 321 ? 9.43 8.906 19.469 1 93.25 321 THR A C 1
ATOM 2655 O O . THR A 1 321 ? 10.305 8.102 19.141 1 93.25 321 THR A O 1
ATOM 2658 N N . LYS A 1 322 ? 9.562 9.789 20.406 1 93.06 322 LYS A N 1
ATOM 2659 C CA . LYS A 1 322 ? 10.828 9.891 21.125 1 93.06 322 LYS A CA 1
ATOM 2660 C C . LYS A 1 322 ? 11.156 8.586 21.844 1 93.06 322 LYS A C 1
ATOM 2662 O O . LYS A 1 322 ? 12.305 8.125 21.797 1 93.06 322 LYS A O 1
ATOM 2667 N N . GLU A 1 323 ? 10.211 8.008 22.484 1 94.94 323 GLU A N 1
ATOM 2668 C CA . GLU A 1 323 ? 10.391 6.738 23.172 1 94.94 323 GLU A CA 1
ATOM 2669 C C . GLU A 1 323 ? 10.75 5.625 22.188 1 94.94 323 GLU A C 1
ATOM 2671 O O . GLU A 1 323 ? 11.672 4.844 22.438 1 94.94 323 GLU A O 1
ATOM 2676 N N . LEU A 1 324 ? 10.016 5.574 21.156 1 96.12 324 LEU A N 1
ATOM 2677 C CA . LEU A 1 324 ? 10.258 4.562 20.125 1 96.12 324 LEU A CA 1
ATOM 2678 C C . LEU A 1 324 ? 11.688 4.645 19.609 1 96.12 324 LEU A C 1
ATOM 2680 O O . LEU A 1 324 ? 12.383 3.627 19.516 1 96.12 324 LEU A O 1
ATOM 2684 N N . GLN A 1 325 ? 12.086 5.801 19.281 1 96.25 325 GLN A N 1
ATOM 2685 C CA . GLN A 1 325 ? 13.414 6.012 18.703 1 96.25 325 GLN A CA 1
ATOM 2686 C C . GLN A 1 325 ? 14.508 5.68 19.719 1 96.25 325 GLN A C 1
ATOM 2688 O O . GLN A 1 325 ? 15.523 5.078 19.359 1 96.25 325 GLN A O 1
ATOM 2693 N N . GLN A 1 326 ? 14.258 6.055 20.953 1 95.81 326 GLN A N 1
ATOM 2694 C CA . GLN A 1 326 ? 15.219 5.75 22 1 95.81 326 GLN A CA 1
ATOM 2695 C C . GLN A 1 326 ? 15.352 4.242 22.203 1 95.81 326 GLN A C 1
ATOM 2697 O O . GLN A 1 326 ? 16.469 3.729 22.344 1 95.81 326 GLN A O 1
ATOM 2702 N N . ILE A 1 327 ? 14.281 3.537 22.203 1 96.62 327 ILE A N 1
ATOM 2703 C CA . ILE A 1 327 ? 14.289 2.088 22.375 1 96.62 327 ILE A CA 1
ATOM 2704 C C . ILE A 1 327 ? 15.062 1.439 21.234 1 96.62 327 ILE A C 1
ATOM 2706 O O . ILE A 1 327 ? 15.891 0.556 21.453 1 96.62 327 ILE A O 1
ATOM 2710 N N . TRP A 1 328 ? 14.766 1.872 19.969 1 96.31 328 TRP A N 1
ATOM 2711 C CA . TRP A 1 328 ? 15.406 1.295 18.797 1 96.31 328 TRP A CA 1
ATOM 2712 C C . TRP A 1 328 ? 16.922 1.515 18.844 1 96.31 328 TRP A C 1
ATOM 2714 O O . TRP A 1 328 ? 17.688 0.594 18.562 1 96.31 328 TRP A O 1
ATOM 2724 N N . ARG A 1 329 ? 17.375 2.701 19.266 1 94.38 329 ARG A N 1
ATOM 2725 C CA . ARG A 1 329 ? 18.781 3.041 19.359 1 94.38 329 ARG A CA 1
ATOM 2726 C C . ARG A 1 329 ? 19.469 2.24 20.469 1 94.38 329 ARG A C 1
ATOM 2728 O O . ARG A 1 329 ? 20.594 1.761 20.281 1 94.38 329 ARG A O 1
ATOM 2735 N N . ASP A 1 330 ? 18.828 2.107 21.547 1 93.12 330 ASP A N 1
ATOM 2736 C CA . ASP A 1 330 ? 19.406 1.475 22.734 1 93.12 330 ASP A CA 1
ATOM 2737 C C . ASP A 1 330 ? 19.609 -0.021 22.5 1 93.12 330 ASP A C 1
ATOM 2739 O O . ASP A 1 330 ? 20.641 -0.575 22.891 1 93.12 330 ASP A O 1
ATOM 2743 N N . TYR A 1 331 ? 18.688 -0.643 21.859 1 90.12 331 TYR A N 1
ATOM 2744 C CA . TYR A 1 331 ? 18.703 -2.102 21.828 1 90.12 331 TYR A CA 1
ATOM 2745 C C . TYR A 1 331 ? 19.203 -2.607 20.484 1 90.12 331 TYR A C 1
ATOM 2747 O O . TYR A 1 331 ? 19.672 -3.744 20.375 1 90.12 331 TYR A O 1
ATOM 2755 N N . PHE A 1 332 ? 19.156 -1.729 19.438 1 84 332 PHE A N 1
ATOM 2756 C CA . PHE A 1 332 ? 19.469 -2.201 18.094 1 84 332 PHE A CA 1
ATOM 2757 C C . PHE A 1 332 ? 20.391 -1.226 17.375 1 84 332 PHE A C 1
ATOM 2759 O O . PHE A 1 332 ? 20.453 -1.21 16.141 1 84 332 PHE A O 1
ATOM 2766 N N . GLY A 1 333 ? 20.891 -0.374 18.219 1 81.62 333 GLY A N 1
ATOM 2767 C CA . GLY A 1 333 ? 21.75 0.665 17.656 1 81.62 333 GLY A CA 1
ATOM 2768 C C . GLY A 1 333 ? 23.109 0.157 17.219 1 81.62 333 GLY A C 1
ATOM 2769 O O . GLY A 1 333 ? 23.547 -0.913 17.656 1 81.62 333 GLY A O 1
ATOM 2770 N N . GLN A 1 334 ? 23.609 0.936 16.172 1 71.31 334 GLN A N 1
ATOM 2771 C CA . GLN A 1 334 ? 24.969 0.667 15.727 1 71.31 334 GLN A CA 1
ATOM 2772 C C . GLN A 1 334 ? 25.984 0.946 16.828 1 71.31 334 GLN A C 1
ATOM 2774 O O . GLN A 1 334 ? 25.828 1.896 17.594 1 71.31 334 GLN A O 1
ATOM 2779 N N . ALA A 1 335 ? 26.891 -0.069 17.266 1 50.41 335 ALA A N 1
ATOM 2780 C CA . ALA A 1 335 ? 27.984 0.109 18.203 1 50.41 335 ALA A CA 1
ATOM 2781 C C . ALA A 1 335 ? 29.016 1.109 17.672 1 50.41 335 ALA A C 1
ATOM 2783 O O . ALA A 1 335 ? 29.297 1.142 16.484 1 50.41 335 ALA A O 1
ATOM 2784 N N . MET B 1 1 ? -27.812 36.375 14.953 1 77 1 MET B N 1
ATOM 2785 C CA . MET B 1 1 ? -28.516 37.188 13.977 1 77 1 MET B CA 1
ATOM 2786 C C . MET B 1 1 ? -27.547 37.781 12.969 1 77 1 MET B C 1
ATOM 2788 O O . MET B 1 1 ? -27.797 37.781 11.766 1 77 1 MET B O 1
ATOM 2792 N N . LYS B 1 2 ? -26.391 38.25 13.398 1 75.38 2 LYS B N 1
ATOM 2793 C CA . LYS B 1 2 ? -25.438 38.875 12.492 1 75.38 2 LYS B CA 1
ATOM 2794 C C . LYS B 1 2 ? -24.953 37.906 11.422 1 75.38 2 LYS B C 1
ATOM 2796 O O . LYS B 1 2 ? -24.844 38.281 10.25 1 75.38 2 LYS B O 1
ATOM 2801 N N . LYS B 1 3 ? -24.828 36.656 11.836 1 74.19 3 LYS B N 1
ATOM 2802 C CA . LYS B 1 3 ? -24.406 35.625 10.906 1 74.19 3 LYS B CA 1
ATOM 2803 C C . LYS B 1 3 ? -25.438 35.406 9.805 1 74.19 3 LYS B C 1
ATOM 2805 O O . LYS B 1 3 ? -25.094 35.312 8.633 1 74.19 3 LYS B O 1
ATOM 2810 N N . PHE B 1 4 ? -26.594 35.375 10.281 1 76.19 4 PHE B N 1
ATOM 2811 C CA . PHE B 1 4 ? -27.703 35.156 9.367 1 76.19 4 PHE B CA 1
ATOM 2812 C C . PHE B 1 4 ? -27.828 36.344 8.406 1 76.19 4 PHE B C 1
ATOM 2814 O O . PHE B 1 4 ? -28.016 36.156 7.199 1 76.19 4 PHE B O 1
ATOM 2821 N N . LEU B 1 5 ? -27.672 37.469 8.891 1 80.75 5 LEU B N 1
ATOM 2822 C CA . LEU B 1 5 ? -27.844 38.656 8.07 1 80.75 5 LEU B CA 1
ATOM 2823 C C . LEU B 1 5 ? -26.766 38.75 7 1 80.75 5 LEU B C 1
ATOM 2825 O O . LEU B 1 5 ? -27.016 39.219 5.895 1 80.75 5 LEU B O 1
ATOM 2829 N N . ASN B 1 6 ? -25.641 38.219 7.414 1 75.19 6 ASN B N 1
ATOM 2830 C CA . ASN B 1 6 ? -24.516 38.25 6.48 1 75.19 6 ASN B CA 1
ATOM 2831 C C . ASN B 1 6 ? -24.734 37.312 5.305 1 75.19 6 ASN B C 1
ATOM 2833 O O . ASN B 1 6 ? -24.266 37.562 4.195 1 75.19 6 ASN B O 1
ATOM 2837 N N . THR B 1 7 ? -25.406 36.25 5.523 1 73.69 7 THR B N 1
ATOM 2838 C CA . THR B 1 7 ? -25.594 35.219 4.496 1 73.69 7 THR B CA 1
ATOM 2839 C C . THR B 1 7 ? -26.922 35.406 3.777 1 73.69 7 THR B C 1
ATOM 2841 O O . THR B 1 7 ? -27.234 34.719 2.814 1 73.69 7 THR B O 1
ATOM 2844 N N . TYR B 1 8 ? -27.734 36.312 4.262 1 77.06 8 TYR B N 1
ATOM 2845 C CA . TYR B 1 8 ? -29.031 36.594 3.66 1 77.06 8 TYR B CA 1
ATOM 2846 C C . TYR B 1 8 ? -28.859 37.156 2.25 1 77.06 8 TYR B C 1
ATOM 2848 O O . TYR B 1 8 ? -28.062 38.062 2.023 1 77.06 8 TYR B O 1
ATOM 2856 N N . SER B 1 9 ? -29.438 36.562 1.282 1 77.31 9 SER B N 1
ATOM 2857 C CA . SER B 1 9 ? -29.219 36.844 -0.134 1 77.31 9 SER B CA 1
ATOM 2858 C C . SER B 1 9 ? -29.766 38.188 -0.536 1 77.31 9 SER B C 1
ATOM 2860 O O . SER B 1 9 ? -29.234 38.844 -1.423 1 77.31 9 SER B O 1
ATOM 2862 N N . LYS B 1 10 ? -30.844 38.594 0.149 1 79.81 10 LYS B N 1
ATOM 2863 C CA . LYS B 1 10 ? -31.484 39.844 -0.253 1 79.81 10 LYS B CA 1
ATOM 2864 C C . LYS B 1 10 ? -30.906 41.031 0.498 1 79.81 10 LYS B C 1
ATOM 2866 O O . LYS B 1 10 ? -30.312 40.875 1.563 1 79.81 10 LYS B O 1
ATOM 2871 N N . LYS B 1 11 ? -31 42.188 -0.058 1 86.12 11 LYS B N 1
ATOM 2872 C CA . LYS B 1 11 ? -30.484 43.406 0.526 1 86.12 11 LYS B CA 1
ATOM 2873 C C . LYS B 1 11 ? -31.406 43.906 1.644 1 86.12 11 LYS B C 1
ATOM 2875 O O . LYS B 1 11 ? -30.969 44.656 2.521 1 86.12 11 LYS B O 1
ATOM 2880 N N . THR B 1 12 ? -32.75 43.5 1.538 1 89.94 12 THR B N 1
ATOM 2881 C CA . THR B 1 12 ? -33.719 43.906 2.549 1 89.94 12 THR B CA 1
ATOM 2882 C C . THR B 1 12 ? -34.406 42.656 3.176 1 89.94 12 THR B C 1
ATOM 2884 O O . THR B 1 12 ? -34.469 41.594 2.559 1 89.94 12 THR B O 1
ATOM 2887 N N . ILE B 1 13 ? -34.719 42.75 4.445 1 90.81 13 ILE B N 1
ATOM 2888 C CA . ILE B 1 13 ? -35.406 41.688 5.133 1 90.81 13 ILE B CA 1
ATOM 2889 C C . ILE B 1 13 ? -36.625 42.219 5.855 1 90.81 13 ILE B C 1
ATOM 2891 O O . ILE B 1 13 ? -36.562 43.281 6.484 1 90.81 13 ILE B O 1
ATOM 2895 N N . GLY B 1 14 ? -37.781 41.531 5.684 1 91.25 14 GLY B N 1
ATOM 2896 C CA . GLY B 1 14 ? -39 41.906 6.387 1 91.25 14 GLY B CA 1
ATOM 2897 C C . GLY B 1 14 ? -39 41.469 7.836 1 91.25 14 GLY B C 1
ATOM 2898 O O . GLY B 1 14 ? -38.344 40.469 8.195 1 91.25 14 GLY B O 1
ATOM 2899 N N . LEU B 1 15 ? -39.75 42.188 8.617 1 90.88 15 LEU B N 1
ATOM 2900 C CA . LEU B 1 15 ? -39.844 41.875 10.039 1 90.88 15 LEU B CA 1
ATOM 2901 C C . LEU B 1 15 ? -40.438 40.469 10.242 1 90.88 15 LEU B C 1
ATOM 2903 O O . LEU B 1 15 ? -40 39.719 11.102 1 90.88 15 LEU B O 1
ATOM 2907 N N . THR B 1 16 ? -41.344 40.156 9.453 1 87.75 16 THR B N 1
ATOM 2908 C CA . THR B 1 16 ? -41.969 38.844 9.562 1 87.75 16 THR B CA 1
ATOM 2909 C C . THR B 1 16 ? -40.969 37.719 9.273 1 87.75 16 THR B C 1
ATOM 2911 O O . THR B 1 16 ? -40.969 36.688 9.961 1 87.75 16 THR B O 1
ATOM 2914 N N . GLU B 1 17 ? -40.156 38 8.32 1 87.06 17 GLU B N 1
ATOM 2915 C CA . GLU B 1 17 ? -39.125 37.031 7.973 1 87.06 17 GLU B CA 1
ATOM 2916 C C . GLU B 1 17 ? -38.062 36.906 9.07 1 87.06 17 GLU B C 1
ATOM 2918 O O . GLU B 1 17 ? -37.656 35.812 9.414 1 87.06 17 GLU B O 1
ATOM 2923 N N . LEU B 1 18 ? -37.656 38 9.57 1 87.31 18 LEU B N 1
ATOM 2924 C CA . LEU B 1 18 ? -36.688 38.031 10.656 1 87.31 18 LEU B CA 1
ATOM 2925 C C . LEU B 1 18 ? -37.25 37.344 11.898 1 87.31 18 LEU B C 1
ATOM 2927 O O . LEU B 1 18 ? -36.5 36.594 12.562 1 87.31 18 LEU B O 1
ATOM 2931 N N . GLU B 1 19 ? -38.531 37.531 12.164 1 84.94 19 GLU B N 1
ATOM 2932 C CA . GLU B 1 19 ? -39.188 36.906 13.305 1 84.94 19 GLU B CA 1
ATOM 2933 C C . GLU B 1 19 ? -39.312 35.406 13.117 1 84.94 19 GLU B C 1
ATOM 2935 O O . GLU B 1 19 ? -39.094 34.625 14.062 1 84.94 19 GLU B O 1
ATOM 2940 N N . HIS B 1 20 ? -39.562 35.094 11.969 1 82.56 20 HIS B N 1
ATOM 2941 C CA . HIS B 1 20 ? -39.719 33.656 11.664 1 82.56 20 HIS B CA 1
ATOM 2942 C C . HIS B 1 20 ? -38.406 32.938 11.812 1 82.56 20 HIS B C 1
ATOM 2944 O O . HIS B 1 20 ? -38.375 31.797 12.312 1 82.56 20 HIS B O 1
ATOM 2950 N N . MET B 1 21 ? -37.375 33.594 11.438 1 78.56 21 MET B N 1
ATOM 2951 C CA . MET B 1 21 ? -36.062 32.938 11.438 1 78.56 21 MET B CA 1
ATOM 2952 C C . MET B 1 21 ? -35.5 32.844 12.852 1 78.56 21 MET B C 1
ATOM 2954 O O . MET B 1 21 ? -34.781 31.891 13.172 1 78.56 21 MET B O 1
ATOM 2958 N N . PHE B 1 22 ? -35.875 33.75 13.727 1 79.56 22 PHE B N 1
ATOM 2959 C CA . PHE B 1 22 ? -35.25 33.812 15.031 1 79.56 22 PHE B CA 1
ATOM 2960 C C . PHE B 1 22 ? -36.281 33.656 16.141 1 79.56 22 PHE B C 1
ATOM 2962 O O . PHE B 1 22 ? -36 33.969 17.312 1 79.56 22 PHE B O 1
ATOM 2969 N N . THR B 1 23 ? -37.469 33.312 15.867 1 69.25 23 THR B N 1
ATOM 2970 C CA . THR B 1 23 ? -38.531 33.156 16.844 1 69.25 23 THR B CA 1
ATOM 2971 C C . THR B 1 23 ? -38.188 32.125 17.906 1 69.25 23 THR B C 1
ATOM 2973 O O . THR B 1 23 ? -38.438 32.344 19.094 1 69.25 23 THR B O 1
ATOM 2976 N N . SER B 1 24 ? -37.562 31.156 17.484 1 72.5 24 SER B N 1
ATOM 2977 C CA . SER B 1 24 ? -37.25 30.094 18.422 1 72.5 24 SER B CA 1
ATOM 2978 C C . SER B 1 24 ? -36 30.422 19.25 1 72.5 24 SER B C 1
ATOM 2980 O O . SER B 1 24 ? -35.781 29.797 20.297 1 72.5 24 SER B O 1
ATOM 2982 N N . SER B 1 25 ? -35.344 31.391 18.875 1 73.56 25 SER B N 1
ATOM 2983 C CA . SER B 1 25 ? -34.062 31.719 19.531 1 73.56 25 SER B CA 1
ATOM 2984 C C . SER B 1 25 ? -34.281 32.688 20.703 1 73.56 25 SER B C 1
ATOM 2986 O O . SER B 1 25 ? -33.375 32.844 21.531 1 73.56 25 SER B O 1
ATOM 2988 N N . PHE B 1 26 ? -35.438 33.281 20.719 1 77.81 26 PHE B N 1
ATOM 2989 C CA . PHE B 1 26 ? -35.688 34.281 21.75 1 77.81 26 PHE B CA 1
ATOM 2990 C C . PHE B 1 26 ? -36.938 33.969 22.547 1 77.81 26 PHE B C 1
ATOM 2992 O O . PHE B 1 26 ? -37.906 33.406 22.016 1 77.81 26 PHE B O 1
ATOM 2999 N N . GLN B 1 27 ? -36.969 34.094 23.859 1 76.44 27 GLN B N 1
ATOM 3000 C CA . GLN B 1 27 ? -38.031 33.75 24.781 1 76.44 27 GLN B CA 1
ATOM 3001 C C . GLN B 1 27 ? -39.188 34.75 24.688 1 76.44 27 GLN B C 1
ATOM 3003 O O . GLN B 1 27 ? -40.344 34.438 24.984 1 76.44 27 GLN B O 1
ATOM 3008 N N . SER B 1 28 ? -38.875 35.969 24.359 1 83.12 28 SER B N 1
ATOM 3009 C CA . SER B 1 28 ? -39.906 37 24.328 1 83.12 28 SER B CA 1
ATOM 3010 C C . SER B 1 28 ? -39.656 38 23.188 1 83.12 28 SER B C 1
ATOM 3012 O O . SER B 1 28 ? -38.531 38.062 22.672 1 83.12 28 SER B O 1
ATOM 3014 N N . TYR B 1 29 ? -40.688 38.625 22.812 1 86.69 29 TYR B N 1
ATOM 3015 C CA . TYR B 1 29 ? -40.594 39.688 21.812 1 86.69 29 TYR B CA 1
ATOM 3016 C C . TYR B 1 29 ? -39.625 40.781 22.25 1 86.69 29 TYR B C 1
ATOM 3018 O O . TYR B 1 29 ? -38.844 41.312 21.438 1 86.69 29 TYR B O 1
ATOM 3026 N N . GLU B 1 30 ? -39.688 40.969 23.484 1 87.38 30 GLU B N 1
ATOM 3027 C CA . GLU B 1 30 ? -38.844 42.062 24.016 1 87.38 30 GLU B CA 1
ATOM 3028 C C . GLU B 1 30 ? -37.344 41.75 23.828 1 87.38 30 GLU B C 1
ATOM 3030 O O . GLU B 1 30 ? -36.594 42.625 23.453 1 87.38 30 GLU B O 1
ATOM 3035 N N . GLN B 1 31 ? -37.094 40.594 23.984 1 87.69 31 GLN B N 1
ATOM 3036 C CA . GLN B 1 31 ? -35.688 40.188 23.828 1 87.69 31 GLN B CA 1
ATOM 3037 C C . GLN B 1 31 ? -35.25 40.281 22.375 1 87.69 31 GLN B C 1
ATOM 3039 O O . GLN B 1 31 ? -34.156 40.719 22.078 1 87.69 31 GLN B O 1
ATOM 3044 N N . PHE B 1 32 ? -36.125 39.781 21.594 1 89.88 32 PHE B N 1
ATOM 3045 C CA . PHE B 1 32 ? -35.906 39.844 20.156 1 89.88 32 PHE B CA 1
ATOM 3046 C C . PHE B 1 32 ? -35.75 41.281 19.688 1 89.88 32 PHE B C 1
ATOM 3048 O O . PHE B 1 32 ? -34.781 41.594 18.984 1 89.88 32 PHE B O 1
ATOM 3055 N N . ALA B 1 33 ? -36.656 42.062 20.141 1 89.12 33 ALA B N 1
ATOM 3056 C CA . ALA B 1 33 ? -36.656 43.438 19.719 1 89.12 33 ALA B CA 1
ATOM 3057 C C . ALA B 1 33 ? -35.406 44.156 20.203 1 89.12 33 ALA B C 1
ATOM 3059 O O . ALA B 1 33 ? -34.844 45 19.484 1 89.12 33 ALA B O 1
ATOM 3060 N N . LYS B 1 34 ? -34.969 43.844 21.297 1 88.69 34 LYS B N 1
ATOM 3061 C CA . LYS B 1 34 ? -33.75 44.469 21.828 1 88.69 34 LYS B CA 1
ATOM 3062 C C . LYS B 1 34 ? -32.531 44.156 20.938 1 88.69 34 LYS B C 1
ATOM 3064 O O . LYS B 1 34 ? -31.719 45.062 20.688 1 88.69 34 LYS B O 1
ATOM 3069 N N . VAL B 1 35 ? -32.5 43.031 20.422 1 87.88 35 VAL B N 1
ATOM 3070 C CA . VAL B 1 35 ? -31.375 42.594 19.578 1 87.88 35 VAL B CA 1
ATOM 3071 C C . VAL B 1 35 ? -31.453 43.312 18.234 1 87.88 35 VAL B C 1
ATOM 3073 O O . VAL B 1 35 ? -30.453 43.812 17.719 1 87.88 35 VAL B O 1
ATOM 3076 N N . VAL B 1 36 ? -32.656 43.375 17.734 1 89.62 36 VAL B N 1
ATOM 3077 C CA . VAL B 1 36 ? -32.844 44.031 16.438 1 89.62 36 VAL B CA 1
ATOM 3078 C C . VAL B 1 36 ? -32.531 45.5 16.547 1 89.62 36 VAL B C 1
ATOM 3080 O O . VAL B 1 36 ? -31.891 46.094 15.672 1 89.62 36 VAL B O 1
ATOM 3083 N N . LEU B 1 37 ? -32.969 46.094 17.609 1 90.25 37 LEU B N 1
ATOM 3084 C CA . LEU B 1 37 ? -32.75 47.5 17.812 1 90.25 37 LEU B CA 1
ATOM 3085 C C . LEU B 1 37 ? -31.266 47.812 17.984 1 90.25 37 LEU B C 1
ATOM 3087 O O . LEU B 1 37 ? -30.766 48.844 17.547 1 90.25 37 LEU B O 1
ATOM 3091 N N . LYS B 1 38 ? -30.578 46.906 18.594 1 88.12 38 LYS B N 1
ATOM 3092 C CA . LYS B 1 38 ? -29.125 47.062 18.719 1 88.12 38 LYS B CA 1
ATOM 3093 C C . LYS B 1 38 ? -28.453 47.031 17.344 1 88.12 38 LYS B C 1
ATOM 3095 O O . LYS B 1 38 ? -27.531 47.812 17.094 1 88.12 38 LYS B O 1
ATOM 3100 N N . LEU B 1 39 ? -28.969 46.25 16.484 1 87.44 39 LEU B N 1
ATOM 3101 C CA . LEU B 1 39 ? -28.438 46.156 15.125 1 87.44 39 LEU B CA 1
ATOM 3102 C C . LEU B 1 39 ? -28.797 47.406 14.328 1 87.44 39 LEU B C 1
ATOM 3104 O O . LEU B 1 39 ? -28.016 47.844 13.477 1 87.44 39 LEU B O 1
ATOM 3108 N N . GLU B 1 40 ? -29.938 47.938 14.664 1 89.56 40 GLU B N 1
ATOM 3109 C CA . GLU B 1 40 ? -30.344 49.188 14.039 1 89.56 40 GLU B CA 1
ATOM 3110 C C . GLU B 1 40 ? -29.453 50.344 14.5 1 89.56 40 GLU B C 1
ATOM 3112 O O . GLU B 1 40 ? -29.062 51.219 13.703 1 89.56 40 GLU B O 1
ATOM 3117 N N . LYS B 1 41 ? -29.141 50.344 15.758 1 87.44 41 LYS B N 1
ATOM 3118 C CA . LYS B 1 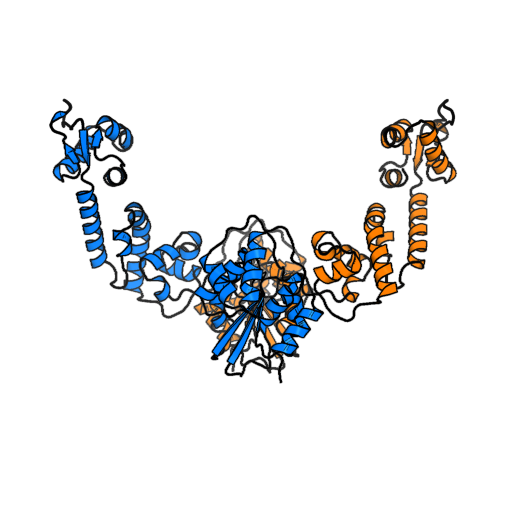41 ? -28.281 51.375 16.328 1 87.44 41 LYS B CA 1
ATOM 3119 C C . LYS B 1 41 ? -26.891 51.344 15.719 1 87.44 41 LYS B C 1
ATOM 3121 O O . LYS B 1 41 ? -26.281 52.375 15.477 1 87.44 41 LYS B O 1
ATOM 3126 N N . SER B 1 42 ? -26.516 50.188 15.422 1 83.81 42 SER B N 1
ATOM 3127 C CA . SER B 1 42 ? -25.188 50.031 14.844 1 83.81 42 SER B CA 1
ATOM 3128 C C . SER B 1 42 ? -25.219 50.156 13.328 1 83.81 42 SER B C 1
ATOM 3130 O O . SER B 1 42 ? -24.203 49.938 12.656 1 83.81 42 SER B O 1
ATOM 3132 N N . ALA B 1 43 ? -26.297 50.406 12.758 1 84.25 43 ALA B N 1
ATOM 3133 C CA . ALA B 1 43 ? -26.531 50.688 11.344 1 84.25 43 ALA B CA 1
ATOM 3134 C C . ALA B 1 43 ? -26.344 49.406 10.508 1 84.25 43 ALA B C 1
ATOM 3136 O O . ALA B 1 43 ? -26.172 49.5 9.289 1 84.25 43 ALA B O 1
ATOM 3137 N N . ILE B 1 44 ? -26.312 48.281 11.141 1 85.62 44 ILE B N 1
ATOM 3138 C CA . ILE B 1 44 ? -26.281 47.031 10.406 1 85.62 44 ILE B CA 1
ATOM 3139 C C . ILE B 1 44 ? -27.625 46.781 9.734 1 85.62 44 ILE B C 1
ATOM 3141 O O . ILE B 1 44 ? -27.688 46.312 8.586 1 85.62 44 ILE B O 1
ATOM 3145 N N . LEU B 1 45 ? -28.609 47.094 10.523 1 89.69 45 LEU B N 1
ATOM 3146 C CA . LEU B 1 45 ? -29.969 47.125 9.992 1 89.69 45 LEU B CA 1
ATOM 3147 C C . LEU B 1 45 ? -30.469 48.562 9.898 1 89.69 45 LEU B C 1
ATOM 3149 O O . LEU B 1 45 ? -30.422 49.312 10.883 1 89.69 45 LEU B O 1
ATOM 3153 N N . VAL B 1 46 ? -30.828 48.906 8.695 1 91.38 46 VAL B N 1
ATOM 3154 C CA . VAL B 1 46 ? -31.344 50.25 8.484 1 91.38 46 VAL B CA 1
ATOM 3155 C C . VAL B 1 46 ? -32.812 50.188 8.109 1 91.38 46 VAL B C 1
ATOM 3157 O O . VAL B 1 46 ? -33.188 49.5 7.172 1 91.38 46 VAL B O 1
ATOM 3160 N N . MET B 1 47 ? -33.625 50.938 8.859 1 91.69 47 MET B N 1
ATOM 3161 C CA . MET B 1 47 ? -35.062 50.938 8.602 1 91.69 47 MET B CA 1
ATOM 3162 C C . MET B 1 47 ? -35.375 51.5 7.227 1 91.69 47 MET B C 1
ATOM 3164 O O . MET B 1 47 ? -34.75 52.469 6.805 1 91.69 47 MET B O 1
ATOM 3168 N N . VAL B 1 48 ? -36.219 50.812 6.551 1 91.56 48 VAL B N 1
ATOM 3169 C CA . VAL B 1 48 ? -36.781 51.406 5.34 1 91.56 48 VAL B CA 1
ATOM 3170 C C . VAL B 1 48 ? -37.906 52.344 5.715 1 91.56 48 VAL B C 1
ATOM 3172 O O . VAL B 1 48 ? -39.031 51.906 6.082 1 91.56 48 VAL B O 1
ATOM 3175 N N . LYS B 1 49 ? -37.719 53.562 5.52 1 89.31 49 LYS B N 1
ATOM 3176 C CA . LYS B 1 49 ? -38.562 54.625 6.039 1 89.31 49 LYS B CA 1
ATOM 3177 C C . LYS B 1 49 ? -39.969 54.531 5.438 1 89.31 49 LYS B C 1
ATOM 3179 O O . LYS B 1 49 ? -40.969 54.781 6.125 1 89.31 49 LYS B O 1
ATOM 3184 N N . SER B 1 50 ? -40.125 54.125 4.262 1 88.62 50 SER B N 1
ATOM 3185 C CA . SER B 1 50 ? -41.406 54.125 3.553 1 88.62 50 SER B CA 1
ATOM 3186 C C . SER B 1 50 ? -42.344 53.094 4.145 1 88.62 50 SER B C 1
ATOM 3188 O O . SER B 1 50 ? -43.562 53.219 4.004 1 88.62 50 SER B O 1
ATOM 3190 N N . LYS B 1 51 ? -41.844 52.094 4.832 1 89.31 51 LYS B N 1
ATOM 3191 C CA . LYS B 1 51 ? -42.688 51 5.305 1 89.31 51 LYS B CA 1
ATOM 3192 C C . LYS B 1 51 ? -43.156 51.25 6.742 1 89.31 51 LYS B C 1
ATOM 3194 O O . LYS B 1 51 ? -44.125 50.625 7.191 1 89.31 51 LYS B O 1
ATOM 3199 N N . GLY B 1 52 ? -42.438 52.062 7.461 1 89.44 52 GLY B N 1
ATOM 3200 C CA . GLY B 1 52 ? -42.844 52.406 8.805 1 89.44 52 GLY B CA 1
ATOM 3201 C C . GLY B 1 52 ? -42.469 51.375 9.844 1 89.44 52 GLY B C 1
ATOM 3202 O O . GLY B 1 52 ? -41.656 50.469 9.578 1 89.44 52 GLY B O 1
ATOM 3203 N N . ARG B 1 53 ? -42.969 51.5 11.148 1 93.81 53 ARG B N 1
ATOM 3204 C CA . ARG B 1 53 ? -42.688 50.625 12.289 1 93.81 53 ARG B CA 1
ATOM 3205 C C . ARG B 1 53 ? -43.969 50 12.812 1 93.81 53 ARG B C 1
ATOM 3207 O O . ARG B 1 53 ? -45.062 50.531 12.562 1 93.81 53 ARG B O 1
ATOM 3214 N N . ASN B 1 54 ? -43.781 48.844 13.391 1 89 54 ASN B N 1
ATOM 3215 C CA . ASN B 1 54 ? -44.938 48.188 13.977 1 89 54 ASN B CA 1
ATOM 3216 C C . ASN B 1 54 ? -45.406 48.906 15.25 1 89 54 ASN B C 1
ATOM 3218 O O . ASN B 1 54 ? -44.75 49.844 15.727 1 89 54 ASN B O 1
ATOM 3222 N N . SER B 1 55 ? -46.562 48.562 15.867 1 88.44 55 SER B N 1
ATOM 3223 C CA . SER B 1 55 ? -47.156 49.219 17 1 88.44 55 SER B CA 1
ATOM 3224 C C . SER B 1 55 ? -46.781 48.562 18.312 1 88.44 55 SER B C 1
ATOM 3226 O O . SER B 1 55 ? -47.219 49 19.391 1 88.44 55 SER B O 1
ATOM 3228 N N . ARG B 1 56 ? -45.906 47.625 18.219 1 89.62 56 ARG B N 1
ATOM 3229 C CA . ARG B 1 56 ? -45.5 46.906 19.438 1 89.62 56 ARG B CA 1
ATOM 3230 C C . ARG B 1 56 ? -44.469 47.688 20.219 1 89.62 56 ARG B C 1
ATOM 3232 O O . ARG B 1 56 ? -43.875 48.656 19.703 1 89.62 56 ARG B O 1
ATOM 3239 N N . ILE B 1 57 ? -44.219 47.438 21.516 1 86.06 57 ILE B N 1
ATOM 3240 C CA . ILE B 1 57 ? -43.188 48.094 22.375 1 86.06 57 ILE B CA 1
ATOM 3241 C C . ILE B 1 57 ? -42.156 47.062 22.781 1 86.06 57 ILE B C 1
ATOM 3243 O O . ILE B 1 57 ? -42.469 46.062 23.453 1 86.06 57 ILE B O 1
ATOM 3247 N N . PRO B 1 58 ? -41 47.25 22.406 1 88.5 58 PRO B N 1
ATOM 3248 C CA . PRO B 1 58 ? -40.438 48.312 21.547 1 88.5 58 PRO B CA 1
ATOM 3249 C C . PRO B 1 58 ? -40.812 48.156 20.078 1 88.5 58 PRO B C 1
ATOM 3251 O O . PRO B 1 58 ? -41 47.031 19.609 1 88.5 58 PRO B O 1
ATOM 3254 N N . SER B 1 59 ? -40.844 49.281 19.406 1 92.19 59 SER B N 1
ATOM 3255 C CA . SER B 1 59 ? -41.281 49.219 18.016 1 92.19 59 SER B CA 1
ATOM 3256 C C . SER B 1 59 ? -40.156 48.844 17.078 1 92.19 59 SER B C 1
ATOM 3258 O O . SER B 1 59 ? -39 49.281 17.281 1 92.19 59 SER B O 1
ATOM 3260 N N . LEU B 1 60 ? -40.469 48 16.141 1 93.69 60 LEU B N 1
ATOM 3261 C CA . LEU B 1 60 ? -39.531 47.594 15.117 1 93.69 60 LEU B CA 1
ATOM 3262 C C . LEU B 1 60 ? -40 47.969 13.727 1 93.69 60 LEU B C 1
ATOM 3264 O O . LEU B 1 60 ? -41.219 48.125 13.516 1 93.69 60 LEU B O 1
ATOM 3268 N N . ALA B 1 61 ? -39.031 48.125 12.805 1 93.38 61 ALA B N 1
ATOM 3269 C CA . ALA B 1 61 ? -39.406 48.438 11.43 1 93.38 61 ALA B CA 1
ATOM 3270 C C . ALA B 1 61 ? -40 47.219 10.727 1 93.38 61 ALA B C 1
ATOM 3272 O O . ALA B 1 61 ? -39.594 46.062 11.023 1 93.38 61 ALA B O 1
ATOM 3273 N N . PHE B 1 62 ? -40.875 47.438 9.766 1 92.69 62 PHE B N 1
ATOM 3274 C CA . PHE B 1 62 ? -41.469 46.344 9 1 92.69 62 PHE B CA 1
ATOM 3275 C C . PHE B 1 62 ? -40.469 45.75 8.031 1 92.69 62 PHE B C 1
ATOM 3277 O O . PHE B 1 62 ? -40.562 44.562 7.672 1 92.69 62 PHE B O 1
ATOM 3284 N N . GLN B 1 63 ? -39.5 46.625 7.633 1 93.12 63 GLN B N 1
ATOM 3285 C CA . GLN B 1 63 ? -38.469 46.219 6.695 1 93.12 63 GLN B CA 1
ATOM 3286 C C . GLN B 1 63 ? -37.125 46.844 7.016 1 93.12 63 GLN B C 1
ATOM 3288 O O . GLN B 1 63 ? -37.062 48.031 7.383 1 93.12 63 GLN B O 1
ATOM 3293 N N . TYR B 1 64 ? -36.156 46.062 6.961 1 93.38 64 TYR B N 1
ATOM 3294 C CA . TYR B 1 64 ? -34.781 46.531 7.203 1 93.38 64 TYR B CA 1
ATOM 3295 C C . TYR B 1 64 ? -33.906 46.281 5.988 1 93.38 64 TYR B C 1
ATOM 3297 O O . TYR B 1 64 ? -34.031 45.25 5.316 1 93.38 64 TYR B O 1
ATOM 3305 N N . ARG B 1 65 ? -33.031 47.312 5.594 1 90.56 65 ARG B N 1
ATOM 3306 C CA . ARG B 1 65 ? -31.906 47.094 4.688 1 90.56 65 ARG B CA 1
ATOM 3307 C C . ARG B 1 65 ? -30.688 46.594 5.438 1 90.56 65 ARG B C 1
ATOM 3309 O O . ARG B 1 65 ? -30.328 47.094 6.504 1 90.56 65 ARG B O 1
ATOM 3316 N N . ILE B 1 66 ? -30.125 45.562 4.918 1 85.88 66 ILE B N 1
ATOM 3317 C CA . ILE B 1 66 ? -28.953 44.969 5.555 1 85.88 66 ILE B CA 1
ATOM 3318 C C . ILE B 1 66 ? -27.672 45.594 5.023 1 85.88 66 ILE B C 1
ATOM 3320 O O . ILE B 1 66 ? -27.422 45.562 3.816 1 85.88 66 ILE B O 1
ATOM 3324 N N . ASN B 1 67 ? -26.969 46.281 5.918 1 80.38 67 ASN B N 1
ATOM 3325 C CA . ASN B 1 67 ? -25.672 46.844 5.547 1 80.38 67 ASN B CA 1
ATOM 3326 C C . ASN B 1 67 ? -24.562 45.812 5.691 1 80.38 67 ASN B C 1
ATOM 3328 O O . ASN B 1 67 ? -23.859 45.75 6.711 1 80.38 67 ASN B O 1
ATOM 3332 N N . LYS B 1 68 ? -24.344 45.094 4.703 1 74.5 68 LYS B N 1
ATOM 3333 C CA . LYS B 1 68 ? -23.391 44 4.711 1 74.5 68 LYS B CA 1
ATOM 3334 C C . LYS B 1 68 ? -21.953 44.5 4.848 1 74.5 68 LYS B C 1
ATOM 3336 O O . LYS B 1 68 ? -21.094 43.812 5.391 1 74.5 68 LYS B O 1
ATOM 3341 N N . SER B 1 69 ? -21.859 45.75 4.465 1 74.31 69 SER B N 1
ATOM 3342 C CA . SER B 1 69 ? -20.516 46.312 4.535 1 74.31 69 SER B CA 1
ATOM 3343 C C . SER B 1 69 ? -20.062 46.5 5.98 1 74.31 69 SER B C 1
ATOM 3345 O O . SER B 1 69 ? -18.906 46.25 6.305 1 74.31 69 SER B O 1
ATOM 3347 N N . LEU B 1 70 ? -21.016 46.875 6.727 1 71.75 70 LEU B N 1
ATOM 3348 C CA . LEU B 1 70 ? -20.672 47.062 8.133 1 71.75 70 LEU B CA 1
ATOM 3349 C C . LEU B 1 70 ? -20.422 45.75 8.828 1 71.75 70 LEU B C 1
ATOM 3351 O O . LEU B 1 70 ? -19.578 45.656 9.719 1 71.75 70 LEU B O 1
ATOM 3355 N N . LEU B 1 71 ? -21.156 44.844 8.445 1 70.75 71 LEU B N 1
ATOM 3356 C CA . LEU B 1 71 ? -20.938 43.5 8.992 1 70.75 71 LEU B CA 1
ATOM 3357 C C . LEU B 1 71 ? -19.531 43 8.625 1 70.75 71 LEU B C 1
ATOM 3359 O O . LEU B 1 71 ? -18.859 42.406 9.461 1 70.75 71 LEU B O 1
ATOM 3363 N N . VAL B 1 72 ? -19.188 43.25 7.473 1 71.12 72 VAL B N 1
ATOM 3364 C CA . VAL B 1 72 ? -17.859 42.875 7 1 71.12 72 VAL B CA 1
ATOM 3365 C C . VAL B 1 72 ? -16.797 43.656 7.746 1 71.12 72 VAL B C 1
ATOM 3367 O O . VAL B 1 72 ? -15.75 43.125 8.117 1 71.12 72 VAL B O 1
ATOM 3370 N N . GLU B 1 73 ? -17.141 44.875 8.047 1 73.06 73 GLU B N 1
ATOM 3371 C CA . GLU B 1 73 ? -16.203 45.719 8.766 1 73.06 73 GLU B CA 1
ATOM 3372 C C . GLU B 1 73 ? -15.984 45.219 10.188 1 73.06 73 GLU B C 1
ATOM 3374 O O . GLU B 1 73 ? -14.852 45.219 10.68 1 73.06 73 GLU B O 1
ATOM 3379 N N . ASP B 1 74 ? -17.016 44.844 10.82 1 76.25 74 ASP B N 1
ATOM 3380 C CA . ASP B 1 74 ? -16.922 44.312 12.18 1 76.25 74 ASP B CA 1
ATOM 3381 C C . ASP B 1 74 ? -16.094 43.031 12.219 1 76.25 74 ASP B C 1
ATOM 3383 O O . ASP B 1 74 ? -15.273 42.875 13.125 1 76.25 74 ASP B O 1
ATOM 3387 N N . PHE B 1 75 ? -16.359 42.312 11.297 1 80.75 75 PHE B N 1
ATOM 3388 C CA . PHE B 1 75 ? -15.602 41.062 11.195 1 80.75 75 PHE B CA 1
ATOM 3389 C C . PHE B 1 75 ? -14.125 41.344 10.961 1 80.75 75 PHE B C 1
ATOM 3391 O O . PHE B 1 75 ? -13.258 40.688 11.562 1 80.75 75 PHE B O 1
ATOM 3398 N N . HIS B 1 76 ? -13.852 42.281 10.172 1 81.38 76 HIS B N 1
ATOM 3399 C CA . HIS B 1 76 ? -12.477 42.688 9.898 1 81.38 76 HIS B CA 1
ATOM 3400 C C . HIS B 1 76 ? -11.789 43.188 11.156 1 81.38 76 HIS B C 1
ATOM 3402 O O . HIS B 1 76 ? -10.617 42.906 11.398 1 81.38 76 HIS B O 1
ATOM 3408 N N . GLN B 1 77 ? -12.555 43.938 11.883 1 83.12 77 GLN B N 1
ATOM 3409 C CA . GLN B 1 77 ? -11.992 44.469 13.133 1 83.12 77 GLN B CA 1
ATOM 3410 C C . GLN B 1 77 ? -11.688 43.312 14.102 1 83.12 77 GLN B C 1
ATOM 3412 O O . GLN B 1 77 ? -10.68 43.344 14.812 1 83.12 77 GLN B O 1
ATOM 3417 N N . GLU B 1 78 ? -12.562 42.438 14.156 1 86.44 78 GLU B N 1
ATOM 3418 C CA . GLU B 1 78 ? -12.344 41.281 14.992 1 86.44 78 GLU B CA 1
ATOM 3419 C C . GLU B 1 78 ? -11.062 40.531 14.586 1 86.44 78 GLU B C 1
ATOM 3421 O O . GLU B 1 78 ? -10.273 40.156 15.445 1 86.44 78 GLU B O 1
ATOM 3426 N N . LEU B 1 79 ? -10.891 40.344 13.375 1 88.69 79 LEU B N 1
ATOM 3427 C CA . LEU B 1 79 ? -9.703 39.656 12.867 1 88.69 79 LEU B CA 1
ATOM 3428 C C . LEU B 1 79 ? -8.438 40.406 13.234 1 88.69 79 LEU B C 1
ATOM 3430 O O . LEU B 1 79 ? -7.418 39.812 13.57 1 88.69 79 LEU B O 1
ATOM 3434 N N . VAL B 1 80 ? -8.508 41.719 13.148 1 87.12 80 VAL B N 1
ATOM 3435 C CA . VAL B 1 80 ? -7.367 42.562 13.5 1 87.12 80 VAL B CA 1
ATOM 3436 C C . VAL B 1 80 ? -7.031 42.375 14.977 1 87.12 80 VAL B C 1
ATOM 3438 O O . VAL B 1 80 ? -5.855 42.281 15.344 1 87.12 80 VAL B O 1
ATOM 3441 N N . GLN B 1 81 ? -8.016 42.344 15.781 1 90.56 81 GLN B N 1
ATOM 3442 C CA . GLN B 1 81 ? -7.801 42.125 17.219 1 90.56 81 GLN B CA 1
ATOM 3443 C C . GLN B 1 81 ? -7.125 40.781 17.484 1 90.56 81 GLN B C 1
ATOM 3445 O O . GLN B 1 81 ? -6.195 40.719 18.297 1 90.56 81 GLN B O 1
ATOM 3450 N N . TYR B 1 82 ? -7.617 39.781 16.859 1 92.5 82 TYR B N 1
ATOM 3451 C CA . TYR B 1 82 ? -7.043 38.469 17.062 1 92.5 82 TYR B CA 1
ATOM 3452 C C . TYR B 1 82 ? -5.625 38.375 16.516 1 92.5 82 TYR B C 1
ATOM 3454 O O . TYR B 1 82 ? -4.766 37.719 17.078 1 92.5 82 TYR B O 1
ATOM 3462 N N . ARG B 1 83 ? -5.379 39.031 15.461 1 90 83 ARG B N 1
ATOM 3463 C CA . ARG B 1 83 ? -4.043 39.094 14.875 1 90 83 ARG B CA 1
ATOM 3464 C C . ARG B 1 83 ? -3.029 39.656 15.859 1 90 83 ARG B C 1
ATOM 3466 O O . ARG B 1 83 ? -1.889 39.188 15.93 1 90 83 ARG B O 1
ATOM 3473 N N . ARG B 1 84 ? -3.463 40.594 16.562 1 90.5 84 ARG B N 1
ATOM 3474 C CA . ARG B 1 84 ? -2.592 41.219 17.547 1 90.5 84 ARG B CA 1
ATOM 3475 C C . ARG B 1 84 ? -2.363 40.312 18.75 1 90.5 84 ARG B C 1
ATOM 3477 O O . ARG B 1 84 ? -1.285 40.312 19.344 1 90.5 84 ARG B O 1
ATOM 3484 N N . ARG B 1 85 ? -3.305 39.562 19 1 93.12 85 ARG B N 1
ATOM 3485 C CA . ARG B 1 85 ? -3.26 38.719 20.188 1 93.12 85 ARG B CA 1
ATOM 3486 C C . ARG B 1 85 ? -2.508 37.406 19.906 1 93.12 85 ARG B C 1
ATOM 3488 O O . ARG B 1 85 ? -1.796 36.906 20.766 1 93.12 85 ARG B O 1
ATOM 3495 N N . PHE B 1 86 ? -2.652 36.875 18.812 1 94.5 86 PHE B N 1
ATOM 3496 C CA . PHE B 1 86 ? -2.125 35.562 18.469 1 94.5 86 PHE B CA 1
ATOM 3497 C C . PHE B 1 86 ? -0.628 35.625 18.203 1 94.5 86 PHE B C 1
ATOM 3499 O O . PHE B 1 86 ? -0.085 36.719 17.969 1 94.5 86 PHE B O 1
ATOM 3506 N N . HIS B 1 87 ? 0.02 34.438 18.422 1 93.81 87 HIS B N 1
ATOM 3507 C CA . HIS B 1 87 ? 1.425 34.312 18.062 1 93.81 87 HIS B CA 1
ATOM 3508 C C . HIS B 1 87 ? 1.688 34.875 16.672 1 93.81 87 HIS B C 1
ATOM 3510 O O . HIS B 1 87 ? 0.879 34.719 15.758 1 93.81 87 HIS B O 1
ATOM 3516 N N . SER B 1 88 ? 2.789 35.531 16.484 1 92.62 88 SER B N 1
ATOM 3517 C CA . SER B 1 88 ? 3.098 36.312 15.289 1 92.62 88 SER B CA 1
ATOM 3518 C C . SER B 1 88 ? 3.172 35.406 14.055 1 92.62 88 SER B C 1
ATOM 3520 O O . SER B 1 88 ? 2.969 35.875 12.938 1 92.62 88 SER B O 1
ATOM 3522 N N . SER B 1 89 ? 3.379 34.156 14.234 1 93.94 89 SER B N 1
ATOM 3523 C CA . SER B 1 89 ? 3.541 33.25 13.109 1 93.94 89 SER B CA 1
ATOM 3524 C C . SER B 1 89 ? 2.191 32.812 12.539 1 93.94 89 SER B C 1
ATOM 3526 O O . SER B 1 89 ? 2.123 32.219 11.461 1 93.94 89 SER B O 1
ATOM 3528 N N . ILE B 1 90 ? 1.114 33.156 13.258 1 95 90 ILE B N 1
ATOM 3529 C CA . ILE B 1 90 ? -0.227 32.812 12.797 1 95 90 ILE B CA 1
ATOM 3530 C C . ILE B 1 90 ? -0.719 33.875 11.82 1 95 90 ILE B C 1
ATOM 3532 O O . ILE B 1 90 ? -0.899 35.031 12.188 1 95 90 ILE B O 1
ATOM 3536 N N . ILE B 1 91 ? -0.938 33.5 10.594 1 92.94 91 ILE B N 1
ATOM 3537 C CA . ILE B 1 91 ? -1.372 34.406 9.547 1 92.94 91 ILE B CA 1
ATOM 3538 C C . ILE B 1 91 ? -2.865 34.219 9.289 1 92.94 91 ILE B C 1
ATOM 3540 O O . ILE B 1 91 ? -3.309 33.125 8.93 1 92.94 91 ILE B O 1
ATOM 3544 N N . LEU B 1 92 ? -3.66 35.281 9.414 1 92.56 92 LEU B N 1
ATOM 3545 C CA . LEU B 1 92 ? -5.113 35.188 9.344 1 92.56 92 LEU B CA 1
ATOM 3546 C C . LEU B 1 92 ? -5.637 35.781 8.047 1 92.56 92 LEU B C 1
ATOM 3548 O O . LEU B 1 92 ? -6.848 35.938 7.863 1 92.56 92 LEU B O 1
ATOM 3552 N N . ASP B 1 93 ? -4.754 36.031 7.066 1 88.88 93 ASP B N 1
ATOM 3553 C CA . ASP B 1 93 ? -5.078 36.812 5.863 1 88.88 93 ASP B CA 1
ATOM 3554 C C . ASP B 1 93 ? -6.164 36.094 5.047 1 88.88 93 ASP B C 1
ATOM 3556 O O . ASP B 1 93 ? -7.027 36.75 4.457 1 88.88 93 ASP B O 1
ATOM 3560 N N . GLU B 1 94 ? -6.152 34.844 5.043 1 88.94 94 GLU B N 1
ATOM 3561 C CA . GLU B 1 94 ? -7.09 34.094 4.211 1 88.94 94 GLU B CA 1
ATOM 3562 C C . GLU B 1 94 ? -8.523 34.25 4.715 1 88.94 94 GLU B C 1
ATOM 3564 O O . GLU B 1 94 ? -9.477 34.125 3.941 1 88.94 94 GLU B O 1
ATOM 3569 N N . TYR B 1 95 ? -8.703 34.594 5.941 1 89.88 95 TYR B N 1
ATOM 3570 C CA . TYR B 1 95 ? -10.039 34.625 6.535 1 89.88 95 TYR B CA 1
ATOM 3571 C C . TYR B 1 95 ? -10.758 35.906 6.137 1 89.88 95 TYR B C 1
ATOM 3573 O O . TYR B 1 95 ? -11.984 36 6.219 1 89.88 95 TYR B O 1
ATOM 3581 N N . TYR B 1 96 ? -9.984 36.875 5.617 1 81.38 96 TYR B N 1
ATOM 3582 C CA . TYR B 1 96 ? -10.609 38.125 5.203 1 81.38 96 TYR B CA 1
ATOM 3583 C C . TYR B 1 96 ? -11.484 37.906 3.975 1 81.38 96 TYR B C 1
ATOM 3585 O O . TYR B 1 96 ? -12.461 38.656 3.771 1 81.38 96 TYR B O 1
ATOM 3593 N N . SER B 1 97 ? -11.117 36.906 3.232 1 79.62 97 SER B N 1
ATOM 3594 C CA . SER B 1 97 ? -11.828 36.656 1.984 1 79.62 97 SER B CA 1
ATOM 3595 C C . SER B 1 97 ? -12.773 35.469 2.111 1 79.62 97 SER B C 1
ATOM 3597 O O . SER B 1 97 ? -13.523 35.188 1.183 1 79.62 97 SER B O 1
ATOM 3599 N N . LYS B 1 98 ? -12.766 34.844 3.178 1 81.75 98 LYS B N 1
ATOM 3600 C CA . LYS B 1 98 ? -13.578 33.656 3.355 1 81.75 98 LYS B CA 1
ATOM 3601 C C . LYS B 1 98 ? -14.82 33.938 4.188 1 81.75 98 LYS B C 1
ATOM 3603 O O . LYS B 1 98 ? -14.961 35.062 4.727 1 81.75 98 LYS B O 1
ATOM 3608 N N . ASP B 1 99 ? -15.688 32.938 4.258 1 79.56 99 ASP B N 1
ATOM 3609 C CA . ASP B 1 99 ? -16.938 33.062 5.016 1 79.56 99 ASP B CA 1
ATOM 3610 C C . ASP B 1 99 ? -16.656 33.125 6.516 1 79.56 99 ASP B C 1
ATOM 3612 O O . ASP B 1 99 ? -15.781 32.438 7.031 1 79.56 99 ASP B O 1
ATOM 3616 N N . GLN B 1 100 ? -17.453 34 7.148 1 80.75 100 GLN B N 1
ATOM 3617 C CA . GLN B 1 100 ? -17.312 34.188 8.586 1 80.75 100 GLN B CA 1
ATOM 3618 C C . GLN B 1 100 ? -17.578 32.906 9.352 1 80.75 100 GLN B C 1
ATOM 3620 O O . GLN B 1 100 ? -17.062 32.688 10.453 1 80.75 100 GLN B O 1
ATOM 3625 N N . SER B 1 101 ? -18.328 32.062 8.742 1 84.62 101 SER B N 1
ATOM 3626 C CA . SER B 1 101 ? -18.641 30.797 9.383 1 84.62 101 SER B CA 1
ATOM 3627 C C . SER B 1 101 ? -17.391 29.938 9.523 1 84.62 101 SER B C 1
ATOM 3629 O O . SER B 1 101 ? -17.234 29.219 10.523 1 84.62 101 SER B O 1
ATOM 3631 N N . LEU B 1 102 ? -16.562 30.031 8.586 1 89.56 102 LEU B N 1
ATOM 3632 C CA . LEU B 1 102 ? -15.312 29.281 8.633 1 89.56 102 LEU B CA 1
ATOM 3633 C C . LEU B 1 102 ? -14.43 29.781 9.781 1 89.56 102 LEU B C 1
ATOM 3635 O O . LEU B 1 102 ? -13.805 28.969 10.477 1 89.56 102 LEU B O 1
ATOM 3639 N N . TRP B 1 103 ? -14.43 31.031 10.016 1 89.5 103 TRP B N 1
ATOM 3640 C CA . TRP B 1 103 ? -13.656 31.625 11.102 1 89.5 103 TRP B CA 1
ATOM 3641 C C . TRP B 1 103 ? -14.164 31.156 12.453 1 89.5 103 TRP B C 1
ATOM 3643 O O . TRP B 1 103 ? -13.367 30.766 13.32 1 89.5 103 TRP B O 1
ATOM 3653 N N . LYS B 1 104 ? -15.422 31.172 12.57 1 88.75 104 LYS B N 1
ATOM 3654 C CA . LYS B 1 104 ? -16.016 30.75 13.836 1 88.75 104 LYS B CA 1
ATOM 3655 C C . LYS B 1 104 ? -15.695 29.281 14.133 1 88.75 104 LYS B C 1
ATOM 3657 O O . LYS B 1 104 ? -15.469 28.922 15.289 1 88.75 104 LYS B O 1
ATOM 3662 N N . GLN B 1 105 ? -15.641 28.531 13.141 1 92.31 105 GLN B N 1
ATOM 3663 C CA . GLN B 1 105 ? -15.352 27.109 13.281 1 92.31 105 GLN B CA 1
ATOM 3664 C C . GLN B 1 105 ? -13.883 26.875 13.602 1 92.31 105 GLN B C 1
ATOM 3666 O O . GLN B 1 105 ? -13.547 25.984 14.398 1 92.31 105 GLN B O 1
ATOM 3671 N N . ASP B 1 106 ? -13.047 27.672 13.008 1 94.69 106 ASP B N 1
ATOM 3672 C CA . ASP B 1 106 ? -11.609 27.469 13.125 1 94.69 106 ASP B CA 1
ATOM 3673 C C . ASP B 1 106 ? -11.062 28.109 14.398 1 94.69 106 ASP B C 1
ATOM 3675 O O . ASP B 1 106 ? -10.023 27.688 14.914 1 94.69 106 ASP B O 1
ATOM 3679 N N . LEU B 1 107 ? -11.734 29.094 14.953 1 93.88 107 LEU B N 1
ATOM 3680 C CA . LEU B 1 107 ? -11.219 29.953 16.016 1 93.88 107 LEU B CA 1
ATOM 3681 C C . LEU B 1 107 ? -10.812 29.125 17.234 1 93.88 107 LEU B C 1
ATOM 3683 O O . LEU B 1 107 ? -9.719 29.312 17.781 1 93.88 107 LEU B O 1
ATOM 3687 N N . PRO B 1 108 ? -11.648 28.203 17.656 1 94.75 108 PRO B N 1
ATOM 3688 C CA . PRO B 1 108 ? -11.242 27.422 18.828 1 94.75 108 PRO B CA 1
ATOM 3689 C C . PRO B 1 108 ? -9.914 26.703 18.625 1 94.75 108 PRO B C 1
ATOM 3691 O O . PRO B 1 108 ? -9.125 26.578 19.562 1 94.75 108 PRO B O 1
ATOM 3694 N N . PHE B 1 109 ? -9.68 26.203 17.5 1 95.94 109 PHE B N 1
ATOM 3695 C CA . PHE B 1 109 ? -8.453 25.469 17.219 1 95.94 109 PHE B CA 1
ATOM 3696 C C . PHE B 1 109 ? -7.277 26.438 17.078 1 95.94 109 PH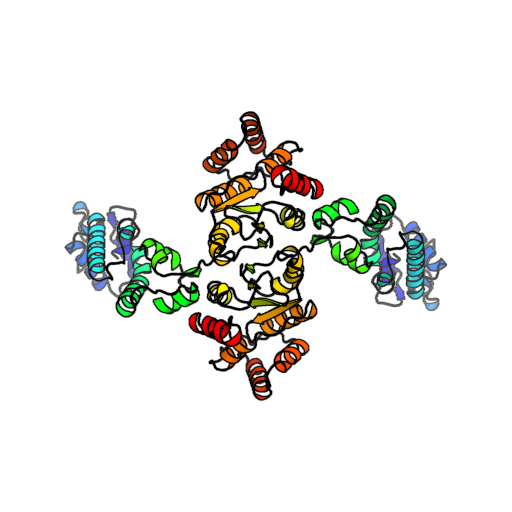E B C 1
ATOM 3698 O O . PHE B 1 109 ? -6.164 26.125 17.516 1 95.94 109 PHE B O 1
ATOM 3705 N N . ILE B 1 110 ? -7.539 27.609 16.5 1 95.94 110 ILE B N 1
ATOM 3706 C CA . ILE B 1 110 ? -6.488 28.609 16.359 1 95.94 110 ILE B CA 1
ATOM 3707 C C . ILE B 1 110 ? -6.035 29.094 17.734 1 95.94 110 ILE B C 1
ATOM 3709 O O . ILE B 1 110 ? -4.848 29.344 17.953 1 95.94 110 ILE B O 1
ATOM 3713 N N . GLU B 1 111 ? -6.934 29.156 18.609 1 95.5 111 GLU B N 1
ATOM 3714 C CA . GLU B 1 111 ? -6.598 29.531 19.969 1 95.5 111 GLU B CA 1
ATOM 3715 C C . GLU B 1 111 ? -5.691 28.5 20.641 1 95.5 111 GLU B C 1
ATOM 3717 O O . GLU B 1 111 ? -4.734 28.844 21.328 1 95.5 111 GLU B O 1
ATOM 3722 N N . LYS B 1 112 ? -6.027 27.281 20.422 1 95.75 112 LYS B N 1
ATOM 3723 C CA . LYS B 1 112 ? -5.195 26.219 20.969 1 95.75 112 LYS B CA 1
ATOM 3724 C C . LYS B 1 112 ? -3.795 26.25 20.359 1 95.75 112 LYS B C 1
ATOM 3726 O O . LYS B 1 112 ? -2.805 26.016 21.062 1 95.75 112 LYS B O 1
ATOM 3731 N N . ILE B 1 113 ? -3.744 26.484 19.094 1 95.81 113 ILE B N 1
ATOM 3732 C CA . ILE B 1 113 ? -2.467 26.578 18.391 1 95.81 113 ILE B CA 1
ATOM 3733 C C . ILE B 1 113 ? -1.648 27.734 18.953 1 95.81 113 ILE B C 1
ATOM 3735 O O . ILE B 1 113 ? -0.441 27.609 19.172 1 95.81 113 ILE B O 1
ATOM 3739 N N . ASP B 1 114 ? -2.35 28.844 19.203 1 95.62 114 ASP B N 1
ATOM 3740 C CA . ASP B 1 114 ? -1.704 30.016 19.781 1 95.62 114 ASP B CA 1
ATOM 3741 C C . ASP B 1 114 ? -1.088 29.672 21.141 1 95.62 114 ASP B C 1
ATOM 3743 O O . ASP B 1 114 ? 0.064 30.016 21.406 1 95.62 114 ASP B O 1
ATOM 3747 N N . VAL B 1 115 ? -1.821 29.016 21.969 1 95.06 115 VAL B N 1
ATOM 3748 C CA . VAL B 1 115 ? -1.354 28.641 23.281 1 95.06 115 VAL B CA 1
ATOM 3749 C C . VAL B 1 115 ? -0.148 27.703 23.156 1 95.06 115 VAL B C 1
ATOM 3751 O O . VAL B 1 115 ? 0.85 27.875 23.859 1 95.06 115 VAL B O 1
ATOM 3754 N N . TYR B 1 116 ? -0.253 26.719 22.312 1 95.25 116 TYR B N 1
ATOM 3755 C CA . TYR B 1 116 ? 0.828 25.781 22.094 1 95.25 116 TYR B CA 1
ATOM 3756 C C . TYR B 1 116 ? 2.113 26.484 21.688 1 95.25 116 TYR B C 1
ATOM 3758 O O . TYR B 1 116 ? 3.182 26.219 22.25 1 95.25 116 TYR B O 1
ATOM 3766 N N . LEU B 1 117 ? 2.021 27.422 20.781 1 94.75 117 LEU B N 1
ATOM 3767 C CA . LEU B 1 117 ? 3.195 28.094 20.25 1 94.75 117 LEU B CA 1
ATOM 3768 C C . LEU B 1 117 ? 3.807 29.016 21.297 1 94.75 117 LEU B C 1
ATOM 3770 O O . LEU B 1 117 ? 5.031 29.156 21.375 1 94.75 117 LEU B O 1
ATOM 3774 N N . LYS B 1 118 ? 2.998 29.641 22.031 1 93.88 118 LYS B N 1
ATOM 3775 C CA . LYS B 1 118 ? 3.482 30.547 23.062 1 93.88 118 LYS B CA 1
ATOM 3776 C C . LYS B 1 118 ? 4.16 29.781 24.203 1 93.88 118 LYS B C 1
ATOM 3778 O O . LYS B 1 118 ? 5.137 30.25 24.781 1 93.88 118 LYS B O 1
ATOM 3783 N N . GLN B 1 119 ? 3.674 28.578 24.422 1 93.12 119 GLN B N 1
ATOM 3784 C CA . GLN B 1 119 ? 4.199 27.781 25.531 1 93.12 119 GLN B CA 1
ATOM 3785 C C . GLN B 1 119 ? 5.418 26.969 25.094 1 93.12 119 GLN B C 1
ATOM 3787 O O . GLN B 1 119 ? 6.359 26.797 25.859 1 93.12 119 GLN B O 1
ATOM 3792 N N . ASN B 1 120 ? 5.402 26.375 23.938 1 91.06 120 ASN B N 1
ATOM 3793 C CA . ASN B 1 120 ? 6.402 25.375 23.531 1 91.06 120 ASN B CA 1
ATOM 3794 C C . ASN B 1 120 ? 7.25 25.875 22.375 1 91.06 120 ASN B C 1
ATOM 3796 O O . ASN B 1 120 ? 8.25 25.25 22.016 1 91.06 120 ASN B O 1
ATOM 3800 N N . SER B 1 121 ? 6.891 26.984 21.719 1 90.06 121 SER B N 1
ATOM 3801 C CA . SER B 1 121 ? 7.5 27.391 20.453 1 90.06 121 SER B CA 1
ATOM 3802 C C . SER B 1 121 ? 7.285 26.344 19.375 1 90.06 121 SER B C 1
ATOM 3804 O O . SER B 1 121 ? 6.465 25.438 19.531 1 90.06 121 SER B O 1
ATOM 3806 N N . PHE B 1 122 ? 7.984 26.469 18.234 1 92.44 122 PHE B N 1
ATOM 3807 C CA . PHE B 1 122 ? 7.859 25.5 17.141 1 92.44 122 PHE B CA 1
ATOM 3808 C C . PHE B 1 122 ? 8.609 24.203 17.484 1 92.44 122 PHE B C 1
ATOM 3810 O O . PHE B 1 122 ? 9.695 24.25 18.062 1 92.44 122 PHE B O 1
ATOM 3817 N N . PRO B 1 123 ? 7.992 23.125 17.172 1 91.06 123 PRO B N 1
ATOM 3818 C CA . PRO B 1 123 ? 8.672 21.859 17.422 1 91.06 123 PRO B CA 1
ATOM 3819 C C . PRO B 1 123 ? 9.906 21.656 16.547 1 91.06 123 PRO B C 1
ATOM 3821 O O . PRO B 1 123 ? 9.953 22.156 15.422 1 91.06 123 PRO B O 1
ATOM 3824 N N . THR B 1 124 ? 10.844 20.969 17.047 1 86.75 124 THR B N 1
ATOM 3825 C CA . THR B 1 124 ? 12.062 20.703 16.297 1 86.75 124 THR B CA 1
ATOM 3826 C C . THR B 1 124 ? 12.07 19.266 15.773 1 86.75 124 THR B C 1
ATOM 3828 O O . THR B 1 124 ? 12.758 18.969 14.797 1 86.75 124 THR B O 1
ATOM 3831 N N . ASP B 1 125 ? 11.352 18.469 16.422 1 86.5 125 ASP B N 1
ATOM 3832 C CA . ASP B 1 125 ? 11.297 17.062 16.031 1 86.5 125 ASP B CA 1
ATOM 3833 C C . ASP B 1 125 ? 10.164 16.812 15.047 1 86.5 125 ASP B C 1
ATOM 3835 O O . ASP B 1 125 ? 9.117 17.453 15.109 1 86.5 125 ASP B O 1
ATOM 3839 N N . ARG B 1 126 ? 10.398 16.016 14.172 1 88.06 126 ARG B N 1
ATOM 3840 C CA . ARG B 1 126 ? 9.344 15.562 13.266 1 88.06 126 ARG B CA 1
ATOM 3841 C C . ARG B 1 126 ? 8.57 14.398 13.867 1 88.06 126 ARG B C 1
ATOM 3843 O O . ARG B 1 126 ? 9.164 13.43 14.344 1 88.06 126 ARG B O 1
ATOM 3850 N N . VAL B 1 127 ? 7.258 14.531 13.875 1 89.62 127 VAL B N 1
ATOM 3851 C CA . VAL B 1 127 ? 6.434 13.461 14.438 1 89.62 127 VAL B CA 1
ATOM 3852 C C . VAL B 1 127 ? 5.219 13.227 13.539 1 89.62 127 VAL B C 1
ATOM 3854 O O . VAL B 1 127 ? 4.879 14.07 12.703 1 89.62 127 VAL B O 1
ATOM 3857 N N . PRO B 1 128 ? 4.578 12.016 13.688 1 88.69 128 PRO B N 1
ATOM 3858 C CA . PRO B 1 128 ? 3.361 11.758 12.914 1 88.69 128 PRO B CA 1
ATOM 3859 C C . PRO B 1 128 ? 2.236 12.742 13.234 1 88.69 128 PRO B C 1
ATOM 3861 O O . PRO B 1 128 ? 2.23 13.344 14.312 1 88.69 128 PRO B O 1
ATOM 3864 N N . ALA B 1 129 ? 1.325 12.781 12.305 1 88.44 129 ALA B N 1
ATOM 3865 C CA . ALA B 1 129 ? 0.224 13.734 12.406 1 88.44 129 ALA B CA 1
ATOM 3866 C C . ALA B 1 129 ? -0.594 13.492 13.672 1 88.44 129 ALA B C 1
ATOM 3868 O O . ALA B 1 129 ? -1.013 14.438 14.336 1 88.44 129 ALA B O 1
ATOM 3869 N N . ALA B 1 130 ? -0.813 12.273 14 1 86 130 ALA B N 1
ATOM 3870 C CA . ALA B 1 130 ? -1.637 11.961 15.164 1 86 130 ALA B CA 1
ATOM 3871 C C . ALA B 1 130 ? -0.993 12.477 16.438 1 86 130 ALA B C 1
ATOM 3873 O O . ALA B 1 130 ? -1.679 13.023 17.312 1 86 130 ALA B O 1
ATOM 3874 N N . GLU B 1 131 ? 0.299 12.297 16.547 1 89.56 131 GLU B N 1
ATOM 3875 C CA . GLU B 1 131 ? 1.028 12.75 17.734 1 89.56 131 GLU B CA 1
ATOM 3876 C C . GLU B 1 131 ? 1.047 14.273 17.828 1 89.56 131 GLU B C 1
ATOM 3878 O O . GLU B 1 131 ? 0.781 14.836 18.875 1 89.56 131 GLU B O 1
ATOM 3883 N N . ARG B 1 132 ? 1.309 14.93 16.703 1 90.81 132 ARG B N 1
ATOM 3884 C CA . ARG B 1 132 ? 1.339 16.391 16.672 1 90.81 132 ARG B CA 1
ATOM 3885 C C . ARG B 1 132 ? -0.047 16.969 16.938 1 90.81 132 ARG B C 1
ATOM 3887 O O . ARG B 1 132 ? -0.183 17.969 17.641 1 90.81 132 ARG B O 1
ATOM 3894 N N . SER B 1 133 ? -0.996 16.281 16.391 1 90.88 133 SER B N 1
ATOM 3895 C CA . SER B 1 133 ? -2.383 16.688 16.594 1 90.88 133 SER B CA 1
ATOM 3896 C C . SER B 1 133 ? -2.756 16.672 18.078 1 90.88 133 SER B C 1
ATOM 3898 O O . SER B 1 133 ? -3.359 17.609 18.578 1 90.88 133 SER B O 1
ATOM 3900 N N . TYR B 1 134 ? -2.369 15.672 18.719 1 88.31 134 TYR B N 1
ATOM 3901 C CA . TYR B 1 134 ? -2.666 15.547 20.141 1 88.31 134 TYR B CA 1
ATOM 3902 C C . TYR B 1 134 ? -1.947 16.625 20.953 1 88.31 134 TYR B C 1
ATOM 3904 O O . TYR B 1 134 ? -2.52 17.188 21.875 1 88.31 134 TYR B O 1
ATOM 3912 N N . GLU B 1 135 ? -0.769 16.906 20.609 1 90.19 135 GLU B N 1
ATOM 3913 C CA . GLU B 1 135 ? 0.03 17.906 21.297 1 90.19 135 GLU B CA 1
ATOM 3914 C C . GLU B 1 135 ? -0.618 19.281 21.219 1 90.19 135 GLU B C 1
ATOM 3916 O O . GLU B 1 135 ? -0.591 20.047 22.188 1 90.19 135 GLU B O 1
ATOM 3921 N N . ILE B 1 136 ? -1.187 19.516 20.078 1 92.69 136 ILE B N 1
ATOM 3922 C CA . ILE B 1 136 ? -1.658 20.875 19.797 1 92.69 136 ILE B CA 1
ATOM 3923 C C . ILE B 1 136 ? -3.082 21.031 20.328 1 92.69 136 ILE B C 1
ATOM 3925 O O . ILE B 1 136 ? -3.379 22 21.047 1 92.69 136 ILE B O 1
ATOM 3929 N N . VAL B 1 137 ? -3.973 20.047 19.984 1 93.38 137 VAL B N 1
ATOM 3930 C CA . VAL B 1 137 ? -5.379 20.312 20.266 1 93.38 137 VAL B CA 1
ATOM 3931 C C . VAL B 1 137 ? -5.934 19.219 21.188 1 93.38 137 VAL B C 1
ATOM 3933 O O . VAL B 1 137 ? -7.098 19.281 21.594 1 93.38 137 VAL B O 1
ATOM 3936 N N . GLY B 1 138 ? -5.176 18.203 21.422 1 88.75 138 GLY B N 1
ATOM 3937 C CA . GLY B 1 138 ? -5.621 17.156 22.328 1 88.75 138 GLY B CA 1
ATOM 3938 C C . GLY B 1 138 ? -6.484 16.109 21.641 1 88.75 138 GLY B C 1
ATOM 3939 O O . GLY B 1 138 ? -7.184 15.344 22.312 1 88.75 138 GLY B O 1
ATOM 3940 N N . ASP B 1 139 ? -6.512 16.156 20.297 1 88.75 139 ASP B N 1
ATOM 3941 C CA . ASP B 1 139 ? -7.266 15.227 19.469 1 88.75 139 ASP B CA 1
ATOM 3942 C C . ASP B 1 139 ? -6.383 14.617 18.391 1 88.75 139 ASP B C 1
ATOM 3944 O O . ASP B 1 139 ? -6.008 15.305 17.438 1 88.75 139 ASP B O 1
ATOM 3948 N N . GLU B 1 140 ? -6.219 13.281 18.469 1 85.69 140 GLU B N 1
ATOM 3949 C CA . GLU B 1 140 ? -5.27 12.602 17.594 1 85.69 140 GLU B CA 1
ATOM 3950 C C . GLU B 1 140 ? -5.75 12.609 16.141 1 85.69 140 GLU B C 1
ATOM 3952 O O . GLU B 1 140 ? -4.949 12.477 15.211 1 85.69 140 GLU B O 1
ATOM 3957 N N . LYS B 1 141 ? -7.023 12.828 15.898 1 85 141 LYS B N 1
ATOM 3958 C CA . LYS B 1 141 ? -7.586 12.68 14.562 1 85 141 LYS B CA 1
ATOM 3959 C C . LYS B 1 141 ? -7.801 14.039 13.898 1 85 141 LYS B C 1
ATOM 3961 O O . LYS B 1 141 ? -8.172 14.109 12.727 1 85 141 LYS B O 1
ATOM 3966 N N . TRP B 1 142 ? -7.48 15.094 14.578 1 91.06 142 TRP B N 1
ATOM 3967 C CA . TRP B 1 142 ? -7.848 16.438 14.133 1 91.06 142 TRP B CA 1
ATOM 3968 C C . TRP B 1 142 ? -7.141 16.797 12.828 1 91.06 142 TRP B C 1
ATOM 3970 O O . TRP B 1 142 ? -7.766 17.281 11.891 1 91.06 142 TRP B O 1
ATOM 3980 N N . ILE B 1 143 ? -5.914 16.531 12.734 1 90.69 143 ILE B N 1
ATOM 3981 C CA . ILE B 1 143 ? -5.145 16.938 11.562 1 90.69 143 ILE B CA 1
ATOM 3982 C C . ILE B 1 143 ? -5.57 16.109 10.352 1 90.69 143 ILE B C 1
ATOM 3984 O O . ILE B 1 143 ? -5.84 16.656 9.281 1 90.69 143 ILE B O 1
ATOM 3988 N N . ASP B 1 144 ? -5.773 14.852 10.523 1 85 144 ASP B N 1
ATOM 3989 C CA . ASP B 1 144 ? -5.965 13.961 9.383 1 85 144 ASP B CA 1
ATOM 3990 C C . ASP B 1 144 ? -7.441 13.852 9.016 1 85 144 ASP B C 1
ATOM 3992 O O . ASP B 1 144 ? -7.781 13.664 7.844 1 85 144 ASP B O 1
ATOM 3996 N N . GLU B 1 145 ? -8.344 13.945 9.984 1 85.62 145 GLU B N 1
ATOM 3997 C CA . GLU B 1 145 ? -9.727 13.562 9.719 1 85.62 145 GLU B CA 1
ATOM 3998 C C . GLU B 1 145 ? -10.688 14.727 9.961 1 85.62 145 GLU B C 1
ATOM 4000 O O . GLU B 1 145 ? -11.805 14.734 9.445 1 85.62 145 GLU B O 1
ATOM 4005 N N . LYS B 1 146 ? -10.281 15.664 10.727 1 90.5 146 LYS B N 1
ATOM 4006 C CA . LYS B 1 146 ? -11.242 16.672 11.164 1 90.5 146 LYS B CA 1
ATOM 4007 C C . LYS B 1 146 ? -10.875 18.047 10.617 1 90.5 146 LYS B C 1
ATOM 4009 O O . LYS B 1 146 ? -11.117 19.062 11.273 1 90.5 146 LYS B O 1
ATOM 4014 N N . GLY B 1 147 ? -10.086 18.094 9.547 1 90.25 147 GLY B N 1
ATOM 4015 C CA . GLY B 1 147 ? -9.844 19.344 8.859 1 90.25 147 GLY B CA 1
ATOM 4016 C C . GLY B 1 147 ? -8.648 20.109 9.406 1 90.25 147 GLY B C 1
ATOM 4017 O O . GLY B 1 147 ? -8.406 21.25 9.023 1 90.25 147 GLY B O 1
ATOM 4018 N N . GLY B 1 148 ? -7.945 19.531 10.266 1 93.75 148 GLY B N 1
ATOM 4019 C CA . GLY B 1 148 ? -6.801 20.188 10.867 1 93.75 148 GLY B CA 1
ATOM 4020 C C . GLY B 1 148 ? -5.723 20.562 9.867 1 93.75 148 GLY B C 1
ATOM 4021 O O . GLY B 1 148 ? -5.125 21.625 9.953 1 93.75 148 GLY B O 1
ATOM 4022 N N . LYS B 1 149 ? -5.52 19.703 8.977 1 91.56 149 LYS B N 1
ATOM 4023 C CA . LYS B 1 149 ? -4.504 20 7.969 1 91.56 149 LYS B CA 1
ATOM 4024 C C . LYS B 1 149 ? -4.871 21.234 7.16 1 91.56 149 LYS B C 1
ATOM 4026 O O . LYS B 1 149 ? -4.039 22.125 6.973 1 91.56 149 LYS B O 1
ATOM 4031 N N . GLU B 1 150 ? -6.055 21.344 6.734 1 92.12 150 GLU B N 1
ATOM 4032 C CA . GLU B 1 150 ? -6.531 22.469 5.957 1 92.12 150 GLU B CA 1
ATOM 4033 C C . GLU B 1 150 ? -6.426 23.766 6.754 1 92.12 150 GLU B C 1
ATOM 4035 O O . GLU B 1 150 ? -6.02 24.812 6.215 1 92.12 150 GLU B O 1
ATOM 4040 N N . LEU B 1 151 ? -6.805 23.672 7.949 1 95 151 LEU B N 1
ATOM 4041 C CA . LEU B 1 151 ? -6.723 24.828 8.812 1 95 151 LEU B CA 1
ATOM 4042 C C . LEU B 1 151 ? -5.281 25.312 8.961 1 95 151 LEU B C 1
ATOM 4044 O O . LEU B 1 151 ? -4.992 26.5 8.812 1 95 151 LEU B O 1
ATOM 4048 N N . LEU B 1 152 ? -4.391 24.359 9.219 1 95.19 152 LEU B N 1
ATOM 4049 C CA . LEU B 1 152 ? -2.984 24.688 9.422 1 95.19 152 LEU B CA 1
ATOM 4050 C C . LEU B 1 152 ? -2.379 25.281 8.148 1 95.19 152 LEU B C 1
ATOM 4052 O O . LEU B 1 152 ? -1.524 26.156 8.219 1 95.19 152 LEU B O 1
ATOM 4056 N N . GLU B 1 153 ? -2.795 24.797 7.059 1 92.69 153 GLU B N 1
ATOM 4057 C CA . GLU B 1 153 ? -2.35 25.359 5.785 1 92.69 153 GLU B CA 1
ATOM 4058 C C . GLU B 1 153 ? -2.895 26.766 5.586 1 92.69 153 GLU B C 1
ATOM 4060 O O . GLU B 1 153 ? -2.184 27.656 5.102 1 92.69 153 GLU B O 1
ATOM 4065 N N . ARG B 1 154 ? -4.117 26.969 5.953 1 93.5 154 ARG B N 1
ATOM 4066 C CA . ARG B 1 154 ? -4.781 28.25 5.812 1 93.5 154 ARG B CA 1
ATOM 4067 C C . ARG B 1 154 ? -4.059 29.328 6.617 1 93.5 154 ARG B C 1
ATOM 4069 O O . ARG B 1 154 ? -3.953 30.484 6.176 1 93.5 154 ARG B O 1
ATOM 4076 N N . ILE B 1 155 ? -3.57 29.031 7.75 1 95.12 155 ILE B N 1
ATOM 4077 C CA . ILE B 1 155 ? -2.922 30.016 8.609 1 95.12 155 ILE B CA 1
ATOM 4078 C C . ILE B 1 155 ? -1.406 29.938 8.438 1 95.12 155 ILE B C 1
ATOM 4080 O O . ILE B 1 155 ? -0.653 30.484 9.242 1 95.12 155 ILE B O 1
ATOM 4084 N N . LYS B 1 156 ? -0.862 29.078 7.523 1 94 156 LYS B N 1
ATOM 4085 C CA . LYS B 1 156 ? 0.523 29 7.07 1 94 156 LYS B CA 1
ATOM 4086 C C . LYS B 1 156 ? 1.427 28.438 8.164 1 94 156 LYS B C 1
ATOM 4088 O O . LYS B 1 156 ? 2.537 28.922 8.375 1 94 156 LYS B O 1
ATOM 4093 N N . LEU B 1 157 ? 0.904 27.453 8.812 1 94.31 157 LEU B N 1
ATOM 4094 C CA . LEU B 1 157 ? 1.707 26.906 9.906 1 94.31 157 LEU B CA 1
ATOM 4095 C C . LEU B 1 157 ? 2.023 25.438 9.664 1 94.31 157 LEU B C 1
ATOM 4097 O O . LEU B 1 157 ? 2.891 24.859 10.336 1 94.31 157 LEU B O 1
ATOM 4101 N N . PHE B 1 158 ? 1.456 24.797 8.688 1 92.06 158 PHE B N 1
ATOM 4102 C CA . PHE B 1 158 ? 1.558 23.359 8.523 1 92.06 158 PHE B CA 1
ATOM 4103 C C . PHE B 1 158 ? 3.012 22.938 8.352 1 92.06 158 PHE B C 1
ATOM 4105 O O . PHE B 1 158 ? 3.486 22.031 9.047 1 92.06 158 PHE B O 1
ATOM 4112 N N . ASP B 1 159 ? 3.74 23.688 7.555 1 89.5 159 ASP B N 1
ATOM 4113 C CA . ASP B 1 159 ? 5.109 23.312 7.203 1 89.5 159 ASP B CA 1
ATOM 4114 C C . ASP B 1 159 ? 6.059 23.547 8.375 1 89.5 159 ASP B C 1
ATOM 4116 O O . ASP B 1 159 ? 7.141 22.953 8.43 1 89.5 159 ASP B O 1
ATOM 4120 N N . LYS B 1 160 ? 5.57 24.328 9.359 1 92.56 160 LYS B N 1
ATOM 4121 C CA . LYS B 1 160 ? 6.445 24.703 10.469 1 92.56 160 LYS B CA 1
ATOM 4122 C C . LYS B 1 160 ? 6.277 23.734 11.648 1 92.56 160 LYS B C 1
ATOM 4124 O O . LYS B 1 160 ? 7.059 23.781 12.602 1 92.56 160 LYS B O 1
ATOM 4129 N N . LEU B 1 161 ? 5.348 22.906 11.531 1 92.81 161 LEU B N 1
ATOM 4130 C CA . LEU B 1 161 ? 5.016 22.062 12.68 1 92.81 161 LEU B CA 1
ATOM 4131 C C . LEU B 1 161 ? 5.668 20.688 12.562 1 92.81 161 LEU B C 1
ATOM 4133 O O . LEU B 1 161 ? 5.438 19.812 13.406 1 92.81 161 LEU B O 1
ATOM 4137 N N . HIS B 1 162 ? 6.473 20.453 11.562 1 89.81 162 HIS B N 1
ATOM 4138 C CA . HIS B 1 162 ? 7.289 19.266 11.375 1 89.81 162 HIS B CA 1
ATOM 4139 C C . HIS B 1 162 ? 6.445 18 11.484 1 89.81 162 HIS B C 1
ATOM 4141 O O . HIS B 1 162 ? 6.781 17.078 12.242 1 89.81 162 HIS B O 1
ATOM 4147 N N . ILE B 1 163 ? 5.391 18.016 10.711 1 89.25 163 ILE B N 1
ATOM 4148 C CA . ILE B 1 163 ? 4.488 16.875 10.656 1 89.25 163 ILE B CA 1
ATOM 4149 C C . ILE B 1 163 ? 4.883 15.945 9.508 1 89.25 163 ILE B C 1
ATOM 4151 O O . ILE B 1 163 ? 5.082 16.406 8.383 1 89.25 163 ILE B O 1
ATOM 4155 N N . LEU B 1 164 ? 5.043 14.711 9.844 1 85.81 164 LEU B N 1
ATOM 4156 C CA . LEU B 1 164 ? 5.352 13.742 8.797 1 85.81 164 LEU B CA 1
ATOM 4157 C C . LEU B 1 164 ? 4.148 13.523 7.887 1 85.81 164 LEU B C 1
ATOM 4159 O O . LEU B 1 164 ? 3.004 13.539 8.344 1 85.81 164 LEU B O 1
ATOM 4163 N N . PRO B 1 165 ? 4.523 13.367 6.598 1 78.62 165 PRO B N 1
ATOM 4164 C CA . PRO B 1 165 ? 3.41 13.188 5.664 1 78.62 165 PRO B CA 1
ATOM 4165 C C . PRO B 1 165 ? 2.508 12.016 6.043 1 78.62 165 PRO B C 1
ATOM 4167 O O . PRO B 1 165 ? 2.994 10.984 6.516 1 78.62 165 PRO B O 1
ATOM 4170 N N . VAL B 1 166 ? 1.271 12.156 5.75 1 77.12 166 VAL B N 1
ATOM 4171 C CA . VAL B 1 166 ? 0.235 11.211 6.16 1 77.12 166 VAL B CA 1
ATOM 4172 C C . VAL B 1 166 ? 0.098 10.102 5.121 1 77.12 166 VAL B C 1
ATOM 4174 O O . VAL B 1 166 ? -0.446 9.039 5.406 1 77.12 166 VAL B O 1
ATOM 4177 N N . SER B 1 167 ? 0.717 10.281 4.035 1 87.25 167 SER B N 1
ATOM 4178 C CA . SER B 1 167 ? 0.523 9.32 2.955 1 87.25 167 SER B CA 1
ATOM 4179 C C . SER B 1 167 ? 1.263 8.016 3.236 1 87.25 167 SER B C 1
ATOM 4181 O O . SER B 1 167 ? 2.199 7.988 4.039 1 87.25 167 SER B O 1
ATOM 4183 N N . ASP B 1 168 ? 0.786 6.977 2.641 1 93.62 168 ASP B N 1
ATOM 4184 C CA . ASP B 1 168 ? 1.458 5.684 2.752 1 93.62 168 ASP B CA 1
ATOM 4185 C C . ASP B 1 168 ? 2.84 5.727 2.104 1 93.62 168 ASP B C 1
ATOM 4187 O O . ASP B 1 168 ? 3.047 6.438 1.116 1 93.62 168 ASP B O 1
ATOM 4191 N N . PRO B 1 169 ? 3.783 5.02 2.75 1 96.62 169 PRO B N 1
ATOM 4192 C CA . PRO B 1 169 ? 5.078 4.891 2.08 1 96.62 169 PRO B CA 1
ATOM 4193 C C . PRO B 1 169 ? 4.969 4.254 0.697 1 96.62 169 PRO B C 1
ATOM 4195 O O . PRO B 1 169 ? 3.971 3.594 0.396 1 96.62 169 PRO B O 1
ATOM 4198 N N . LEU B 1 170 ? 5.98 4.488 -0.094 1 97.81 170 LEU B N 1
ATOM 4199 C CA . LEU B 1 170 ? 6.055 3.926 -1.438 1 97.81 170 LEU B CA 1
ATOM 4200 C C . LEU B 1 170 ? 6.352 2.432 -1.385 1 97.81 170 LEU B C 1
ATOM 4202 O O . LEU B 1 170 ? 7.043 1.962 -0.479 1 97.81 170 LEU B O 1
ATOM 4206 N N . MET B 1 171 ? 5.793 1.736 -2.332 1 98.31 171 MET B N 1
ATOM 4207 C CA . MET B 1 171 ? 6.184 0.354 -2.6 1 98.31 171 MET B CA 1
ATOM 4208 C C . MET B 1 171 ? 7.34 0.297 -3.59 1 98.31 171 MET B C 1
ATOM 4210 O O . MET B 1 171 ? 7.141 0.472 -4.793 1 98.31 171 MET B O 1
ATOM 4214 N N . LEU B 1 172 ? 8.578 0.103 -3.09 1 98.31 172 LEU B N 1
ATOM 4215 C CA . LEU B 1 172 ? 9.727 0.213 -3.982 1 98.31 172 LEU B CA 1
ATOM 4216 C C . LEU B 1 172 ? 10.68 -0.958 -3.783 1 98.31 172 LEU B C 1
ATOM 4218 O O . LEU B 1 172 ? 10.641 -1.631 -2.75 1 98.31 172 LEU B O 1
ATOM 4222 N N . ALA B 1 173 ? 11.375 -1.322 -4.832 1 98.25 173 ALA B N 1
ATOM 4223 C CA . ALA B 1 173 ? 12.5 -2.254 -4.828 1 98.25 173 ALA B CA 1
ATOM 4224 C C . ALA B 1 173 ? 13.82 -1.52 -5.043 1 98.25 173 ALA B C 1
ATOM 4226 O O . ALA B 1 173 ? 13.852 -0.452 -5.66 1 98.25 173 ALA B O 1
ATOM 4227 N N . VAL B 1 174 ? 14.875 -2.066 -4.508 1 97.62 174 VAL B N 1
ATOM 4228 C CA . VAL B 1 174 ? 16.141 -1.354 -4.543 1 97.62 174 VAL B CA 1
ATOM 4229 C C . VAL B 1 174 ? 17.172 -2.182 -5.301 1 97.62 174 VAL B C 1
ATOM 4231 O O . VAL B 1 174 ? 17.156 -3.414 -5.242 1 97.62 174 VAL B O 1
ATOM 4234 N N . HIS B 1 175 ? 17.953 -1.519 -6.074 1 96.06 175 HIS B N 1
ATOM 4235 C CA . HIS B 1 175 ? 19.172 -2.053 -6.684 1 96.06 175 HIS B CA 1
ATOM 4236 C C . HIS B 1 175 ? 20.375 -1.871 -5.77 1 96.06 175 HIS B C 1
ATOM 4238 O O . HIS B 1 175 ? 20.953 -0.786 -5.715 1 96.06 175 HIS B O 1
ATOM 4244 N N . PRO B 1 176 ? 20.828 -2.914 -5.121 1 92.56 176 PRO B N 1
ATOM 4245 C CA . PRO B 1 176 ? 21.844 -2.771 -4.066 1 92.56 176 PRO B CA 1
ATOM 4246 C C . PRO B 1 176 ? 23.172 -2.256 -4.586 1 92.56 176 PRO B C 1
ATOM 4248 O O . PRO B 1 176 ? 23.922 -1.608 -3.85 1 92.56 176 PRO B O 1
ATOM 4251 N N . SER B 1 177 ? 23.469 -2.43 -5.805 1 90.44 177 SER B N 1
ATOM 4252 C CA . SER B 1 177 ? 24.781 -2.08 -6.324 1 90.44 177 SER B CA 1
ATOM 4253 C C . SER B 1 177 ? 24.797 -0.657 -6.875 1 90.44 177 SER B C 1
ATOM 4255 O O . SER B 1 177 ? 25.859 -0.154 -7.277 1 90.44 177 SER B O 1
ATOM 4257 N N . ASN B 1 178 ? 23.719 -0.004 -6.922 1 90.25 178 ASN B N 1
ATOM 4258 C CA . ASN B 1 178 ? 23.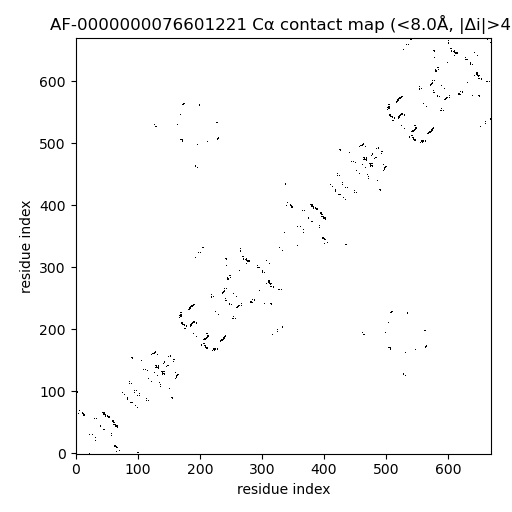641 1.308 -7.559 1 90.25 178 ASN B CA 1
ATOM 4259 C C . ASN B 1 178 ? 23.312 2.402 -6.543 1 90.25 178 ASN B C 1
ATOM 4261 O O . ASN B 1 178 ? 22.688 3.404 -6.883 1 90.25 178 ASN B O 1
ATOM 4265 N N . LEU B 1 179 ? 23.734 2.287 -5.305 1 90.38 179 LEU B N 1
ATOM 4266 C CA . LEU B 1 179 ? 23.344 3.229 -4.262 1 90.38 179 LEU B CA 1
ATOM 4267 C C . LEU B 1 179 ? 24.406 4.301 -4.062 1 90.38 179 LEU B C 1
ATOM 4269 O O . LEU B 1 179 ? 24.172 5.297 -3.377 1 90.38 179 LEU B O 1
ATOM 4273 N N . SER B 1 180 ? 25.5 4.16 -4.719 1 88.75 180 SER B N 1
ATOM 4274 C CA . SER B 1 180 ? 26.609 5.086 -4.496 1 88.75 180 SER B CA 1
ATOM 4275 C C . SER B 1 180 ? 26.719 6.09 -5.637 1 88.75 180 SER B C 1
ATOM 4277 O O . SER B 1 180 ? 27.531 7.023 -5.566 1 88.75 180 SER B O 1
ATOM 4279 N N . ASN B 1 181 ? 25.938 5.918 -6.629 1 90.69 181 ASN B N 1
ATOM 4280 C CA . ASN B 1 181 ? 26.016 6.805 -7.781 1 90.69 181 ASN B CA 1
ATOM 4281 C C . ASN B 1 181 ? 25.531 8.211 -7.441 1 90.6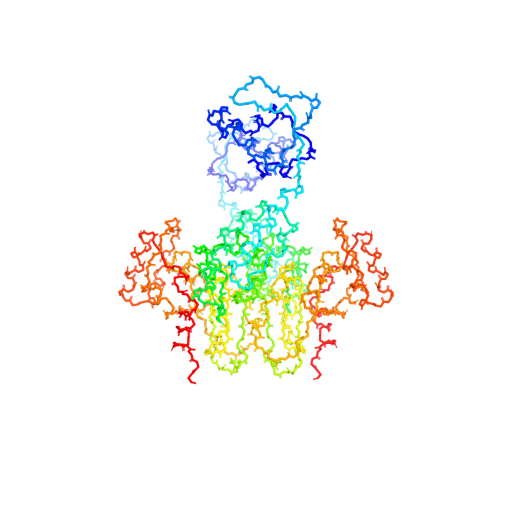9 181 ASN B C 1
ATOM 4283 O O . ASN B 1 181 ? 24.609 8.383 -6.633 1 90.69 181 ASN B O 1
ATOM 4287 N N . ASP B 1 182 ? 26.125 9.188 -8.078 1 93.5 182 ASP B N 1
ATOM 4288 C CA . ASP B 1 182 ? 25.75 10.586 -7.875 1 93.5 182 ASP B CA 1
ATOM 4289 C C . ASP B 1 182 ? 24.375 10.875 -8.461 1 93.5 182 ASP B C 1
ATOM 4291 O O . ASP B 1 182 ? 23.625 11.711 -7.941 1 93.5 182 ASP B O 1
ATOM 4295 N N . ILE B 1 183 ? 24.188 10.227 -9.602 1 95.25 183 ILE B N 1
ATOM 4296 C CA . ILE B 1 183 ? 22.875 10.305 -10.211 1 95.25 183 ILE B CA 1
ATOM 4297 C C . ILE B 1 183 ? 22.125 8.984 -10.016 1 95.25 183 ILE B C 1
ATOM 4299 O O . ILE B 1 183 ? 22.656 7.914 -10.328 1 95.25 183 ILE B O 1
ATOM 4303 N N . GLN B 1 184 ? 20.984 9.109 -9.438 1 96.38 184 GLN B N 1
ATOM 4304 C CA . GLN B 1 184 ? 20.172 7.93 -9.172 1 96.38 184 GLN B CA 1
ATOM 4305 C C . GLN B 1 184 ? 18.875 7.977 -9.961 1 96.38 184 GLN B C 1
ATOM 4307 O O . GLN B 1 184 ? 18.109 8.938 -9.852 1 96.38 184 GLN B O 1
ATOM 4312 N N . TYR B 1 185 ? 18.641 6.934 -10.734 1 97.56 185 TYR B N 1
ATOM 4313 C CA . TYR B 1 185 ? 17.422 6.836 -11.531 1 97.56 185 TYR B CA 1
ATOM 4314 C C . TYR B 1 185 ? 16.375 5.992 -10.812 1 97.56 185 TYR B C 1
ATOM 4316 O O . TYR B 1 185 ? 16.703 4.98 -10.195 1 97.56 185 TYR B O 1
ATOM 4324 N N . HIS B 1 186 ? 15.133 6.434 -10.836 1 98.44 186 HIS B N 1
ATOM 4325 C CA . HIS B 1 186 ? 14 5.75 -10.219 1 98.44 186 HIS B CA 1
ATOM 4326 C C . HIS B 1 186 ? 12.844 5.602 -11.203 1 98.44 186 HIS B C 1
ATOM 4328 O O . HIS B 1 186 ? 12.359 6.594 -11.758 1 98.44 186 HIS B O 1
ATOM 4334 N N . LEU B 1 187 ? 12.414 4.355 -11.477 1 98.62 187 LEU B N 1
ATOM 4335 C CA . LEU B 1 187 ? 11.305 4.113 -12.391 1 98.62 187 LEU B CA 1
ATOM 4336 C C . LEU B 1 187 ? 10 3.936 -11.633 1 98.62 187 LEU B C 1
ATOM 4338 O O . LEU B 1 187 ? 9.898 3.072 -10.758 1 98.62 187 LEU B O 1
ATOM 4342 N N . ILE B 1 188 ? 9.031 4.766 -11.898 1 98.69 188 ILE B N 1
ATOM 4343 C CA . ILE B 1 188 ? 7.688 4.633 -11.344 1 98.69 188 ILE B CA 1
ATOM 4344 C C . ILE B 1 188 ? 6.766 3.986 -12.375 1 98.69 188 ILE B C 1
ATOM 4346 O O . ILE B 1 188 ? 6.617 4.492 -13.492 1 98.69 188 ILE B O 1
ATOM 4350 N N . VAL B 1 189 ? 6.18 2.883 -11.992 1 97.88 189 VAL B N 1
ATOM 4351 C CA . VAL B 1 189 ? 5.277 2.15 -12.875 1 97.88 189 VAL B CA 1
ATOM 4352 C C . VAL B 1 189 ? 3.865 2.164 -12.297 1 97.88 189 VAL B C 1
ATOM 4354 O O . VAL B 1 189 ? 3.662 1.828 -11.133 1 97.88 189 VAL B O 1
ATOM 4357 N N . GLU B 1 190 ? 2.904 2.467 -13.078 1 95.06 190 GLU B N 1
ATOM 4358 C CA . GLU B 1 190 ? 1.535 2.664 -12.617 1 95.06 190 GLU B CA 1
ATOM 4359 C C . GLU B 1 190 ? 0.884 1.338 -12.234 1 95.06 190 GLU B C 1
ATOM 4361 O O . GLU B 1 190 ? 0.306 1.212 -11.156 1 95.06 190 GLU B O 1
ATOM 4366 N N . ASN B 1 191 ? 1.002 0.363 -13.086 1 91.94 191 ASN B N 1
ATOM 4367 C CA . ASN B 1 191 ? 0.267 -0.886 -12.914 1 91.94 191 ASN B CA 1
ATOM 4368 C C . ASN B 1 191 ? 1.12 -1.951 -12.234 1 91.94 191 ASN B C 1
ATOM 4370 O O . ASN B 1 191 ? 2.316 -2.066 -12.508 1 91.94 191 ASN B O 1
ATOM 4374 N N . LYS B 1 192 ? 0.468 -2.752 -11.445 1 92.19 192 LYS B N 1
ATOM 4375 C CA . LYS B 1 192 ? 1.142 -3.787 -10.664 1 92.19 192 LYS B CA 1
ATOM 4376 C C . LYS B 1 192 ? 1.758 -4.844 -11.578 1 92.19 192 LYS B C 1
ATOM 4378 O O . LYS B 1 192 ? 2.889 -5.281 -11.352 1 92.19 192 LYS B O 1
ATOM 4383 N N . THR B 1 193 ? 1.003 -5.277 -12.594 1 89.38 193 THR B N 1
ATOM 4384 C CA . THR B 1 193 ? 1.467 -6.32 -13.5 1 89.38 193 THR B CA 1
ATOM 4385 C C . THR B 1 193 ? 2.77 -5.906 -14.18 1 89.38 193 THR B C 1
ATOM 4387 O O . THR B 1 193 ? 3.697 -6.711 -14.297 1 89.38 193 THR B O 1
ATOM 4390 N N . THR B 1 194 ? 2.803 -4.734 -14.656 1 93.31 194 THR B N 1
ATOM 4391 C CA . THR B 1 194 ? 4 -4.207 -15.297 1 93.31 194 THR B CA 1
ATOM 4392 C C . THR B 1 194 ? 5.156 -4.129 -14.305 1 93.31 194 THR B C 1
ATOM 4394 O O . THR B 1 194 ? 6.285 -4.508 -14.625 1 93.31 194 THR B O 1
ATOM 4397 N N . TYR B 1 195 ? 4.914 -3.67 -13.086 1 96 195 TYR B N 1
ATOM 4398 C CA . TYR B 1 195 ? 5.918 -3.648 -12.023 1 96 195 TYR B CA 1
ATOM 4399 C C . TYR B 1 195 ? 6.508 -5.035 -11.805 1 96 195 TYR B C 1
ATOM 4401 O O . TYR B 1 195 ? 7.727 -5.199 -11.758 1 96 195 TYR B O 1
ATOM 4409 N N . GLN B 1 196 ? 5.629 -5.93 -11.711 1 92.81 196 GLN B N 1
ATOM 4410 C CA . GLN B 1 196 ? 6.047 -7.305 -11.453 1 92.81 196 GLN B CA 1
ATOM 4411 C C . GLN B 1 196 ? 6.887 -7.848 -12.609 1 92.81 196 GLN B C 1
ATOM 4413 O O . GLN B 1 196 ? 7.844 -8.594 -12.391 1 92.81 196 GLN B O 1
ATOM 4418 N N . GLY B 1 197 ? 6.582 -7.5 -13.734 1 92.81 197 GLY B N 1
ATOM 4419 C CA . GLY B 1 197 ? 7.34 -7.945 -14.891 1 92.81 197 GLY B CA 1
ATOM 4420 C C . GLY B 1 197 ? 8.734 -7.348 -14.961 1 92.81 197 GLY B C 1
ATOM 4421 O O . GLY B 1 197 ? 9.617 -7.891 -15.617 1 92.81 197 GLY B O 1
ATOM 4422 N N . LEU B 1 198 ? 8.93 -6.301 -14.242 1 95.94 198 LEU B N 1
ATOM 4423 C CA . LEU B 1 198 ? 10.18 -5.562 -14.406 1 95.94 198 LEU B CA 1
ATOM 4424 C C . LEU B 1 198 ? 11.078 -5.746 -13.188 1 95.94 198 LEU B C 1
ATOM 4426 O O . LEU B 1 198 ? 12.305 -5.656 -13.305 1 95.94 198 LEU B O 1
ATOM 4430 N N . VAL B 1 199 ? 10.555 -5.977 -12.031 1 95.88 199 VAL B N 1
ATOM 4431 C CA . VAL B 1 199 ? 11.266 -5.871 -10.766 1 95.88 199 VAL B CA 1
ATOM 4432 C C . VAL B 1 199 ? 12.43 -6.848 -10.742 1 95.88 199 VAL B C 1
ATOM 4434 O O . VAL B 1 199 ? 13.492 -6.547 -10.18 1 95.88 199 VAL B O 1
ATOM 4437 N N . GLU B 1 200 ? 12.383 -7.949 -11.391 1 91.75 200 GLU B N 1
ATOM 4438 C CA . GLU B 1 200 ? 13.406 -8.984 -11.32 1 91.75 200 GLU B CA 1
ATOM 4439 C C . GLU B 1 200 ? 14.664 -8.57 -12.062 1 91.75 200 GLU B C 1
ATOM 4441 O O . GLU B 1 200 ? 15.758 -9.047 -11.758 1 91.75 200 GLU B O 1
ATOM 4446 N N . VAL B 1 201 ? 14.477 -7.707 -13.016 1 94.31 201 VAL B N 1
ATOM 4447 C CA . VAL B 1 201 ? 15.633 -7.379 -13.836 1 94.31 201 VAL B CA 1
ATOM 4448 C C . VAL B 1 201 ? 16.172 -6 -13.445 1 94.31 201 VAL B C 1
ATOM 4450 O O . VAL B 1 201 ? 17.031 -5.449 -14.125 1 94.31 201 VAL B O 1
ATOM 4453 N N . LEU B 1 202 ? 15.688 -5.461 -12.344 1 96.62 202 LEU B N 1
ATOM 4454 C CA . LEU B 1 202 ? 16.156 -4.168 -11.859 1 96.62 202 LEU B CA 1
ATOM 4455 C C . LEU B 1 202 ? 17.672 -4.141 -11.766 1 96.62 202 LEU B C 1
ATOM 4457 O O . LEU B 1 202 ? 18.312 -3.162 -12.156 1 96.62 202 LEU B O 1
ATOM 4461 N N . LYS B 1 203 ? 18.297 -5.195 -11.352 1 94.12 203 LYS B N 1
ATOM 4462 C CA . LYS B 1 203 ? 19.734 -5.262 -11.109 1 94.12 203 LYS B CA 1
ATOM 4463 C C . LYS B 1 203 ? 20.516 -5.211 -12.414 1 94.12 203 LYS B C 1
ATOM 4465 O O . LYS B 1 203 ? 21.734 -5.012 -12.406 1 94.12 203 LYS B O 1
ATOM 4470 N N . GLU B 1 204 ? 19.828 -5.41 -13.484 1 94.69 204 GLU B N 1
ATOM 4471 C CA . GLU B 1 204 ? 20.469 -5.406 -14.797 1 94.69 204 GLU B CA 1
ATOM 4472 C C . GLU B 1 204 ? 20.406 -4.023 -15.438 1 94.69 204 GLU B C 1
ATOM 4474 O O . GLU B 1 204 ? 20.859 -3.84 -16.578 1 94.69 204 GLU B O 1
ATOM 4479 N N . THR B 1 205 ? 19.906 -3.033 -14.719 1 95.62 205 THR B N 1
ATOM 4480 C CA . THR B 1 205 ? 19.734 -1.688 -15.258 1 95.62 205 THR B CA 1
ATOM 4481 C C . THR B 1 205 ? 20.531 -0.673 -14.438 1 95.62 205 THR B C 1
ATOM 4483 O O . THR B 1 205 ? 21.141 -1.023 -13.422 1 95.62 205 THR B O 1
ATOM 4486 N N . ASP B 1 206 ? 20.484 0.612 -14.883 1 94.56 206 ASP B N 1
ATOM 4487 C CA . ASP B 1 206 ? 21.156 1.702 -14.188 1 94.56 206 ASP B CA 1
ATOM 4488 C C . ASP B 1 206 ? 20.25 2.33 -13.141 1 94.56 206 ASP B C 1
ATOM 4490 O O . ASP B 1 206 ? 20.609 3.318 -12.5 1 94.56 206 ASP B O 1
ATOM 4494 N N . PHE B 1 207 ? 19.156 1.738 -13 1 97.5 207 PHE B N 1
ATOM 4495 C CA . PHE B 1 207 ? 18.188 2.318 -12.078 1 97.5 207 PHE B CA 1
ATOM 4496 C C . PHE B 1 207 ? 18.453 1.846 -10.656 1 97.5 207 PHE B C 1
ATOM 4498 O O . PHE B 1 207 ? 18.859 0.704 -10.438 1 97.5 207 PHE B O 1
ATOM 4505 N N . SER B 1 208 ? 18.234 2.744 -9.742 1 97.19 208 SER B N 1
ATOM 4506 C CA . SER B 1 208 ? 18.453 2.445 -8.328 1 97.19 208 SER B CA 1
ATOM 4507 C C . SER B 1 208 ? 17.203 1.85 -7.691 1 97.19 208 SER B C 1
ATOM 4509 O O . SER B 1 208 ? 17.297 1.066 -6.742 1 97.19 208 SER B O 1
ATOM 4511 N N . THR B 1 209 ? 16 2.324 -8.172 1 98.19 209 THR B N 1
ATOM 4512 C CA . THR B 1 209 ? 14.758 1.793 -7.629 1 98.19 209 THR B CA 1
ATOM 4513 C C . THR B 1 209 ? 13.703 1.637 -8.727 1 98.19 209 THR B C 1
ATOM 4515 O O . THR B 1 209 ? 13.812 2.256 -9.789 1 98.19 209 THR B O 1
ATOM 4518 N N . ILE B 1 210 ? 12.82 0.731 -8.531 1 98.56 210 ILE B N 1
ATOM 4519 C CA . ILE B 1 210 ? 11.547 0.676 -9.242 1 98.56 210 ILE B CA 1
ATOM 4520 C C . ILE B 1 210 ? 10.391 0.796 -8.242 1 98.56 210 ILE B C 1
ATOM 4522 O O . ILE B 1 210 ? 10.445 0.222 -7.152 1 98.56 210 ILE B O 1
ATOM 4526 N N . ILE B 1 211 ? 9.43 1.615 -8.531 1 98.69 211 ILE B N 1
ATOM 4527 C CA . ILE B 1 211 ? 8.344 1.971 -7.625 1 98.69 211 ILE B CA 1
ATOM 4528 C C . ILE B 1 211 ? 7.004 1.588 -8.25 1 98.69 211 ILE B C 1
ATOM 4530 O O . ILE B 1 211 ? 6.734 1.911 -9.406 1 98.69 211 ILE B O 1
ATOM 4534 N N . TYR B 1 212 ? 6.223 0.825 -7.516 1 98.12 212 TYR B N 1
ATOM 4535 C CA . TYR B 1 212 ? 4.836 0.597 -7.906 1 98.12 212 TYR B CA 1
ATOM 4536 C C . TYR B 1 212 ? 3.955 1.775 -7.508 1 98.12 212 TYR B C 1
ATOM 4538 O O . TYR B 1 212 ? 3.754 2.031 -6.316 1 98.12 212 TYR B O 1
ATOM 4546 N N . GLY B 1 213 ? 3.402 2.414 -8.445 1 96.69 213 GLY B N 1
ATOM 4547 C CA . GLY B 1 213 ? 2.691 3.66 -8.211 1 96.69 213 GLY B CA 1
ATOM 4548 C C . GLY B 1 213 ? 1.288 3.453 -7.672 1 96.69 213 GLY B C 1
ATOM 4549 O O . GLY B 1 213 ? 0.772 4.289 -6.93 1 96.69 213 GLY B O 1
ATOM 4550 N N . LYS B 1 214 ? 0.688 2.381 -8.062 1 93.69 214 LYS B N 1
ATOM 4551 C CA . LYS B 1 214 ? -0.656 2.041 -7.605 1 93.69 214 LYS B CA 1
ATOM 4552 C C . LYS B 1 214 ? -1.639 3.172 -7.902 1 93.69 214 LYS B C 1
ATOM 4554 O O . LYS B 1 214 ? -2.305 3.674 -6.992 1 93.69 214 LYS B O 1
ATOM 4559 N N . GLY B 1 215 ? -1.767 3.588 -9.086 1 91.31 215 GLY B N 1
ATOM 4560 C CA . GLY B 1 215 ? -2.705 4.609 -9.523 1 91.31 215 GLY B CA 1
ATOM 4561 C C . GLY B 1 215 ? -2.408 5.977 -8.938 1 91.31 215 GLY B C 1
ATOM 4562 O O . GLY B 1 215 ? -1.274 6.457 -9.008 1 91.31 215 GLY B O 1
ATOM 4563 N N . LYS B 1 216 ? -3.441 6.617 -8.367 1 92.81 216 LYS B N 1
ATOM 4564 C CA . LYS B 1 216 ? -3.328 7.996 -7.906 1 92.81 216 LYS B CA 1
ATOM 4565 C C . LYS B 1 216 ? -2.584 8.07 -6.574 1 92.81 216 LYS B C 1
ATOM 4567 O O . LYS B 1 216 ? -2.174 9.148 -6.145 1 92.81 216 LYS B O 1
ATOM 4572 N N . ALA B 1 217 ? -2.361 6.977 -5.965 1 93.5 217 ALA B N 1
ATOM 4573 C CA . ALA B 1 217 ? -1.731 6.938 -4.648 1 93.5 217 ALA B CA 1
ATOM 4574 C C . ALA B 1 217 ? -0.315 7.504 -4.699 1 93.5 217 ALA B C 1
ATOM 4576 O O . ALA B 1 217 ? 0.148 8.125 -3.738 1 93.5 217 ALA B O 1
ATOM 4577 N N . VAL B 1 218 ? 0.332 7.328 -5.812 1 96.88 218 VAL B N 1
ATOM 4578 C CA . VAL B 1 218 ? 1.738 7.695 -5.941 1 96.88 218 VAL B CA 1
ATOM 4579 C C . VAL B 1 218 ? 1.887 9.211 -5.844 1 96.88 218 VAL B C 1
ATOM 4581 O O . VAL B 1 218 ? 2.932 9.711 -5.422 1 96.88 218 VAL B O 1
ATOM 4584 N N . ILE B 1 219 ? 0.844 9.961 -6.156 1 95.31 219 ILE B N 1
ATOM 4585 C CA . ILE B 1 219 ? 0.897 11.422 -6.137 1 95.31 219 ILE B CA 1
ATOM 4586 C C . ILE B 1 219 ? 1.188 11.906 -4.719 1 95.31 219 ILE B C 1
ATOM 4588 O O . ILE B 1 219 ? 2.055 12.758 -4.512 1 95.31 219 ILE B O 1
ATOM 4592 N N . ALA B 1 220 ? 0.537 11.328 -3.76 1 90.94 220 ALA B N 1
ATOM 4593 C CA . ALA B 1 220 ? 0.767 11.695 -2.365 1 90.94 220 ALA B CA 1
ATOM 4594 C C . ALA B 1 220 ? 1.98 10.969 -1.799 1 90.94 220 ALA B C 1
ATOM 4596 O O . ALA B 1 220 ? 2.789 11.555 -1.078 1 90.94 220 ALA B O 1
ATOM 4597 N N . SER B 1 221 ? 2.146 9.727 -2.176 1 95.38 221 SER B N 1
ATOM 4598 C CA . SER B 1 221 ? 3.139 8.844 -1.571 1 95.38 221 SER B CA 1
ATOM 4599 C C . SER B 1 221 ? 4.555 9.273 -1.937 1 95.38 221 SER B C 1
ATOM 4601 O O . SER B 1 221 ? 5.512 8.961 -1.224 1 95.38 221 SER B O 1
ATOM 4603 N N . ILE B 1 222 ? 4.73 10.031 -3.029 1 96.5 222 ILE B N 1
ATOM 4604 C CA . ILE B 1 222 ? 6.047 10.406 -3.529 1 96.5 222 ILE B CA 1
ATOM 4605 C C . ILE B 1 222 ? 6.77 11.266 -2.488 1 96.5 222 ILE B C 1
ATOM 4607 O O . ILE B 1 222 ? 8 11.32 -2.467 1 96.5 222 ILE B O 1
ATOM 4611 N N . GLU B 1 223 ? 6.02 11.906 -1.589 1 92.38 223 GLU B N 1
ATOM 4612 C CA . GLU B 1 223 ? 6.594 12.742 -0.541 1 92.38 223 GLU B CA 1
ATOM 4613 C C . GLU B 1 223 ? 7.344 11.906 0.489 1 92.38 223 GLU B C 1
ATOM 4615 O O . GLU B 1 223 ? 8.164 12.43 1.25 1 92.38 223 GLU B O 1
ATOM 4620 N N . GLN B 1 224 ? 7.094 10.617 0.487 1 94.44 224 GLN B N 1
ATOM 4621 C CA . GLN B 1 224 ? 7.719 9.711 1.45 1 94.44 224 GLN B CA 1
ATOM 4622 C C . GLN B 1 224 ? 9.109 9.289 0.982 1 94.44 224 GLN B C 1
ATOM 4624 O O . GLN B 1 224 ? 9.906 8.773 1.771 1 94.44 224 GLN B O 1
ATOM 4629 N N . PHE B 1 225 ? 9.516 9.547 -0.239 1 96.75 225 PHE B N 1
ATOM 4630 C CA . PHE B 1 225 ? 10.711 9 -0.876 1 96.75 225 PHE B CA 1
ATOM 4631 C C . PHE B 1 225 ? 11.961 9.375 -0.093 1 96.75 225 PHE B C 1
ATOM 4633 O O . PHE B 1 225 ? 12.797 8.516 0.198 1 96.75 225 PHE B O 1
ATOM 4640 N N . PRO B 1 226 ? 12.109 10.656 0.351 1 94.88 226 PRO B N 1
ATOM 4641 C CA . PRO B 1 226 ? 13.352 11.023 1.041 1 94.88 226 PRO B CA 1
ATOM 4642 C C . PRO B 1 226 ? 13.547 10.258 2.35 1 94.88 226 PRO B C 1
ATOM 4644 O O . PRO B 1 226 ? 14.68 10.047 2.781 1 94.88 226 PRO B O 1
ATOM 4647 N N . PHE B 1 227 ? 12.492 9.797 2.943 1 94.25 227 PHE B N 1
ATOM 4648 C CA . PHE B 1 227 ? 12.578 9.07 4.203 1 94.25 227 PHE B CA 1
ATOM 4649 C C . PHE B 1 227 ? 12.836 7.586 3.961 1 94.25 227 PHE B C 1
ATOM 4651 O O . PHE B 1 227 ? 13.438 6.91 4.793 1 94.25 227 PHE B O 1
ATOM 4658 N N . GLN B 1 228 ? 12.375 7.07 2.83 1 97.38 228 GLN B N 1
ATOM 4659 C CA . GLN B 1 228 ? 12.516 5.656 2.506 1 97.38 228 GLN B CA 1
ATOM 4660 C C . GLN B 1 228 ? 13.867 5.363 1.865 1 97.38 228 GLN B C 1
ATOM 4662 O O . GLN B 1 228 ? 14.383 4.25 1.973 1 97.38 228 GLN B O 1
ATOM 4667 N N . PHE B 1 229 ? 14.359 6.277 1.136 1 97 229 PHE B N 1
ATOM 4668 C CA . PHE B 1 229 ? 15.609 6.188 0.39 1 97 229 PHE B CA 1
ATOM 4669 C C . PHE B 1 229 ? 16.5 7.383 0.69 1 97 229 PHE B C 1
ATOM 4671 O O . PHE B 1 229 ? 16.734 8.234 -0.177 1 97 229 PHE B O 1
ATOM 4678 N N . PRO B 1 230 ? 17.109 7.402 1.964 1 95.19 230 PRO B N 1
ATOM 4679 C CA . PRO B 1 230 ? 17.844 8.578 2.438 1 95.19 230 PRO B CA 1
ATOM 4680 C C . PRO B 1 230 ? 19.281 8.625 1.906 1 95.19 230 PRO B C 1
ATOM 4682 O O . PRO B 1 230 ? 20.234 8.609 2.689 1 95.19 230 PRO B O 1
ATOM 4685 N N . ILE B 1 231 ? 19.391 8.758 0.573 1 94.56 231 ILE B N 1
ATOM 4686 C CA . ILE B 1 231 ? 20.688 8.891 -0.093 1 94.56 231 ILE B CA 1
ATOM 4687 C C . ILE B 1 231 ? 20.812 10.289 -0.703 1 94.56 231 ILE B C 1
ATOM 4689 O O . ILE B 1 231 ? 19.891 10.75 -1.388 1 94.56 231 ILE B O 1
ATOM 4693 N N . LYS B 1 232 ? 21.875 10.938 -0.319 1 93.19 232 LYS B N 1
ATOM 4694 C CA . LYS B 1 232 ? 22.125 12.234 -0.939 1 93.19 232 LYS B CA 1
ATOM 4695 C C . LYS B 1 232 ? 22.641 12.07 -2.365 1 93.19 232 LYS B C 1
ATOM 4697 O O . LYS B 1 232 ? 23.797 11.664 -2.572 1 93.19 232 LYS B O 1
ATOM 4702 N N . ALA B 1 233 ? 21.891 12.305 -3.305 1 96 233 ALA B N 1
ATOM 4703 C CA . ALA B 1 233 ? 22.188 12.172 -4.727 1 96 233 ALA B CA 1
ATOM 4704 C C . ALA B 1 233 ? 21.219 12.992 -5.574 1 96 233 ALA B C 1
ATOM 4706 O O . ALA B 1 233 ? 20.297 13.609 -5.047 1 96 233 ALA B O 1
ATOM 4707 N N . ASP B 1 234 ? 21.562 13.164 -6.816 1 96.69 234 ASP B N 1
ATOM 4708 C CA . ASP B 1 234 ? 20.609 13.719 -7.773 1 96.69 234 ASP B CA 1
ATOM 4709 C C . ASP B 1 234 ? 19.594 12.656 -8.219 1 96.69 234 ASP B C 1
ATOM 4711 O O . ASP B 1 234 ? 19.938 11.773 -9.008 1 96.69 234 ASP B O 1
ATOM 4715 N N . HIS B 1 235 ? 18.469 12.758 -7.684 1 97.44 235 HIS B N 1
ATOM 4716 C CA . HIS B 1 235 ? 17.438 11.758 -7.953 1 97.44 235 HIS B CA 1
ATOM 4717 C C . HIS B 1 235 ? 16.625 12.125 -9.188 1 97.44 235 HIS B C 1
ATOM 4719 O O . HIS B 1 235 ? 16 13.188 -9.234 1 97.44 235 HIS B O 1
ATOM 4725 N N . ARG B 1 236 ? 16.641 11.25 -10.172 1 97.69 236 ARG B N 1
ATOM 4726 C CA . ARG B 1 236 ? 15.875 11.414 -11.406 1 97.69 236 ARG B CA 1
ATOM 4727 C C . ARG B 1 236 ? 14.766 10.375 -11.508 1 97.69 236 ARG B C 1
ATOM 4729 O O . ARG B 1 236 ? 15.031 9.172 -11.539 1 97.69 236 ARG B O 1
ATOM 4736 N N . PHE B 1 237 ? 13.555 10.906 -11.586 1 98.5 237 PHE B N 1
ATOM 4737 C CA . PHE B 1 237 ? 12.406 10.008 -11.625 1 98.5 237 PHE B CA 1
ATOM 4738 C C . PHE B 1 237 ? 11.859 9.891 -13.039 1 98.5 237 PHE B C 1
ATOM 4740 O O . PHE B 1 237 ? 11.766 10.891 -13.758 1 98.5 237 PHE B O 1
ATOM 4747 N N . LEU B 1 238 ? 11.602 8.695 -13.484 1 98.5 238 LEU B N 1
ATOM 4748 C CA . LEU B 1 238 ? 10.906 8.406 -14.742 1 98.5 238 LEU B CA 1
ATOM 4749 C C . LEU B 1 238 ? 9.578 7.707 -14.477 1 98.5 238 LEU B C 1
ATOM 4751 O O . LEU B 1 238 ? 9.461 6.91 -13.547 1 98.5 238 LEU B O 1
ATOM 4755 N N . TYR B 1 239 ? 8.578 8.008 -15.305 1 98.62 239 TYR B N 1
ATOM 4756 C CA . TYR B 1 239 ? 7.234 7.477 -15.125 1 98.62 239 TYR B CA 1
ATOM 4757 C C . TYR B 1 239 ? 6.781 6.703 -16.359 1 98.62 239 TYR B C 1
ATOM 4759 O O . TYR B 1 239 ? 7.035 7.121 -17.484 1 98.62 239 TYR B O 1
ATOM 4767 N N . PHE B 1 240 ? 6.184 5.578 -16.172 1 98.31 240 PHE B N 1
ATOM 4768 C CA . PHE B 1 240 ? 5.562 4.773 -17.219 1 98.31 240 PHE B CA 1
ATOM 4769 C C . PHE B 1 240 ? 4.172 4.312 -16.797 1 98.31 240 PHE B C 1
ATOM 4771 O O . PHE B 1 240 ? 4.031 3.539 -15.844 1 98.31 240 PHE B O 1
ATOM 4778 N N . GLY B 1 241 ? 3.143 4.828 -17.391 1 96.94 241 GLY B N 1
ATOM 4779 C CA . GLY B 1 241 ? 1.752 4.477 -17.156 1 96.94 241 GLY B CA 1
ATOM 4780 C C . GLY B 1 241 ? 0.964 4.246 -18.422 1 96.94 241 GLY B C 1
ATOM 4781 O O . GLY B 1 241 ? 1.542 4.172 -19.516 1 96.94 241 GLY B O 1
ATOM 4782 N N . ASP B 1 242 ? -0.368 4.035 -18.25 1 93.88 242 ASP B N 1
ATOM 4783 C CA . ASP B 1 242 ? -1.243 3.883 -19.406 1 93.88 242 ASP B CA 1
ATOM 4784 C C . ASP B 1 242 ? -1.309 5.176 -20.219 1 93.88 242 ASP B C 1
ATOM 4786 O O . ASP B 1 242 ? -1.23 6.27 -19.656 1 93.88 242 ASP B O 1
ATOM 4790 N N . ILE B 1 243 ? -1.402 4.973 -21.516 1 95.19 243 ILE B N 1
ATOM 4791 C CA . ILE B 1 243 ? -1.686 6.137 -22.344 1 95.19 243 ILE B CA 1
ATOM 4792 C C . ILE B 1 243 ? -3.195 6.34 -22.453 1 95.19 243 ILE B C 1
ATOM 4794 O O . ILE B 1 243 ? -3.799 6.039 -23.484 1 95.19 243 ILE B O 1
ATOM 4798 N N . ASP B 1 244 ? -3.73 6.883 -21.453 1 93.38 244 ASP B N 1
ATOM 4799 C CA . ASP B 1 244 ? -5.129 7.285 -21.359 1 93.38 244 ASP B CA 1
ATOM 4800 C C . ASP B 1 244 ? -5.281 8.555 -20.531 1 93.38 244 ASP B C 1
ATOM 4802 O O . ASP B 1 244 ? -4.293 9.109 -20.031 1 93.38 244 ASP B O 1
ATOM 4806 N N . ARG B 1 245 ? -6.441 9.047 -20.469 1 92.44 245 ARG B N 1
ATOM 4807 C CA . ARG B 1 245 ? -6.664 10.336 -19.812 1 92.44 245 ARG B CA 1
ATOM 4808 C C . ARG B 1 245 ? -6.277 10.273 -18.344 1 92.44 245 ARG B C 1
ATOM 4810 O O . ARG B 1 245 ? -5.648 11.195 -17.828 1 92.44 245 ARG B O 1
ATOM 4817 N N . GLU B 1 246 ? -6.609 9.242 -17.641 1 92.12 246 GLU B N 1
ATOM 4818 C CA . GLU B 1 246 ? -6.281 9.094 -16.219 1 92.12 246 GLU B CA 1
ATOM 4819 C C . GLU B 1 246 ? -4.777 8.961 -16.016 1 92.12 246 GLU B C 1
ATOM 4821 O O . GLU B 1 246 ? -4.203 9.617 -15.141 1 92.12 246 GLU B O 1
ATOM 4826 N N . GLY B 1 247 ? -4.184 8.039 -16.812 1 94.62 247 GLY B N 1
ATOM 4827 C CA . GLY B 1 247 ? -2.742 7.879 -16.719 1 94.62 247 GLY B CA 1
ATOM 4828 C C . GLY B 1 247 ? -1.978 9.172 -16.953 1 94.62 247 GLY B C 1
ATOM 4829 O O . GLY B 1 247 ? -1.021 9.469 -16.234 1 94.62 247 GLY B O 1
ATOM 4830 N N . ILE B 1 248 ? -2.414 9.922 -17.891 1 95.94 248 ILE B N 1
ATOM 4831 C CA . ILE B 1 248 ? -1.804 11.211 -18.203 1 95.94 248 ILE B CA 1
ATOM 4832 C C . ILE B 1 248 ? -2.004 12.18 -17.047 1 95.94 248 ILE B C 1
ATOM 4834 O O . ILE B 1 248 ? -1.077 12.891 -16.656 1 95.94 248 ILE B O 1
ATOM 4838 N N . SER B 1 249 ? -3.139 12.172 -16.484 1 95.12 249 SER B N 1
ATOM 4839 C CA . SER B 1 249 ? -3.453 13.055 -15.359 1 95.12 249 SER B CA 1
ATOM 4840 C C . SER B 1 249 ? -2.598 12.719 -14.141 1 95.12 249 SER B C 1
ATOM 4842 O O . SER B 1 249 ? -2.141 13.625 -13.43 1 95.12 249 SER B O 1
ATOM 4844 N N . ILE B 1 250 ? -2.393 11.461 -13.891 1 96.31 250 ILE B N 1
ATOM 4845 C CA . ILE B 1 250 ? -1.582 11.023 -12.758 1 96.31 250 ILE B CA 1
ATOM 4846 C C . ILE B 1 250 ? -0.147 11.516 -12.938 1 96.31 250 ILE B C 1
ATOM 4848 O O . ILE B 1 250 ? 0.429 12.109 -12.016 1 96.31 250 ILE B O 1
ATOM 4852 N N . TRP B 1 251 ? 0.384 11.336 -14.102 1 97.88 251 TRP B N 1
ATOM 4853 C CA . TRP B 1 251 ? 1.74 11.797 -14.375 1 97.88 251 TRP B CA 1
ATOM 4854 C C . TRP B 1 251 ? 1.849 13.305 -14.18 1 97.88 251 TRP B C 1
ATOM 4856 O O . TRP B 1 251 ? 2.799 13.789 -13.562 1 97.88 251 TRP B O 1
ATOM 4866 N N . TYR B 1 252 ? 0.914 14.008 -14.711 1 97.31 252 TYR B N 1
ATOM 4867 C CA . TYR B 1 252 ? 0.936 15.461 -14.633 1 97.31 252 TYR B CA 1
ATOM 4868 C C . TYR B 1 252 ? 0.934 15.93 -13.18 1 97.31 252 TYR B C 1
ATOM 4870 O O . TYR B 1 252 ? 1.725 16.797 -12.797 1 97.31 252 TYR B O 1
ATOM 4878 N N . SER B 1 253 ? 0.051 15.367 -12.391 1 96.31 253 SER B N 1
ATOM 4879 C CA . SER B 1 253 ? -0.035 15.719 -10.977 1 96.31 253 SER B CA 1
ATOM 4880 C C . SER B 1 253 ? 1.262 15.383 -10.25 1 96.31 253 SER B C 1
ATOM 4882 O O . SER B 1 253 ? 1.706 16.141 -9.383 1 96.31 253 SER B O 1
ATOM 4884 N N . LEU B 1 254 ? 1.822 14.266 -10.57 1 96.81 254 LEU B N 1
ATOM 4885 C CA . LEU B 1 254 ? 3.102 13.867 -9.992 1 96.81 254 LEU B CA 1
ATOM 4886 C C . LEU B 1 254 ? 4.195 14.859 -10.359 1 96.81 254 LEU B C 1
ATOM 4888 O O . LEU B 1 254 ? 4.992 15.258 -9.5 1 96.81 254 LEU B O 1
ATOM 4892 N N . ASN B 1 255 ? 4.219 15.219 -11.602 1 96.56 255 ASN B N 1
ATOM 4893 C CA . ASN B 1 255 ? 5.227 16.125 -12.125 1 96.56 255 ASN B CA 1
ATOM 4894 C C . ASN B 1 255 ? 5.102 17.516 -11.508 1 96.56 255 ASN B C 1
ATOM 4896 O O . ASN B 1 255 ? 6.078 18.266 -11.453 1 96.56 255 ASN B O 1
ATOM 4900 N N . GLU B 1 256 ? 3.949 17.891 -11.07 1 93.88 256 GLU B N 1
ATOM 4901 C CA . GLU B 1 256 ? 3.729 19.156 -10.383 1 93.88 256 GLU B CA 1
ATOM 4902 C C . GLU B 1 256 ? 4.344 19.141 -8.984 1 93.88 256 GLU B C 1
ATOM 4904 O O . GLU B 1 256 ? 4.77 20.172 -8.477 1 93.88 256 GLU B O 1
ATOM 4909 N N . LYS B 1 257 ? 4.387 18 -8.406 1 90.38 257 LYS B N 1
ATOM 4910 C CA . LYS B 1 257 ? 4.957 17.859 -7.07 1 90.38 257 LYS B CA 1
ATOM 4911 C C . LYS B 1 257 ? 6.477 17.766 -7.125 1 90.38 257 LYS B C 1
ATOM 4913 O O . LYS B 1 257 ? 7.172 18.359 -6.297 1 90.38 257 LYS B O 1
ATOM 4918 N N . ARG B 1 258 ? 6.887 17.016 -8.031 1 92.69 258 ARG B N 1
ATOM 4919 C CA . ARG B 1 258 ? 8.312 16.812 -8.289 1 92.69 258 ARG B CA 1
ATOM 4920 C C . ARG B 1 258 ? 8.562 16.5 -9.758 1 92.69 258 ARG B C 1
ATOM 4922 O O . ARG B 1 258 ? 7.719 15.883 -10.422 1 92.69 258 ARG B O 1
ATOM 4929 N N . ARG B 1 259 ? 9.719 16.906 -10.133 1 96 259 ARG B N 1
ATOM 4930 C CA . ARG B 1 259 ? 10.039 16.672 -11.531 1 96 259 ARG B CA 1
ATOM 4931 C C . ARG B 1 259 ? 10.086 15.172 -11.836 1 96 259 ARG B C 1
ATOM 4933 O O . ARG B 1 259 ? 10.859 14.43 -11.227 1 96 259 ARG B O 1
ATOM 4940 N N . VAL B 1 260 ? 9.258 14.727 -12.75 1 98.12 260 VAL B N 1
ATOM 4941 C CA . VAL B 1 260 ? 9.188 13.336 -13.188 1 98.12 260 VAL B CA 1
ATOM 4942 C C . VAL B 1 260 ? 9.141 13.281 -14.711 1 98.12 260 VAL B C 1
ATOM 4944 O O . VAL B 1 260 ? 8.203 13.789 -15.328 1 98.12 260 VAL B O 1
ATOM 4947 N N . GLU B 1 261 ? 10.125 12.688 -15.289 1 98.12 261 GLU B N 1
ATOM 4948 C CA . GLU B 1 261 ? 10.18 12.547 -16.734 1 98.12 261 GLU B CA 1
ATOM 4949 C C . GLU B 1 261 ? 9.445 11.289 -17.203 1 98.12 261 GLU B C 1
ATOM 4951 O O . GLU B 1 261 ? 9.25 10.359 -16.406 1 98.12 261 GLU B O 1
ATOM 4956 N N . LEU B 1 262 ? 8.992 11.336 -18.469 1 98.38 262 LEU B N 1
ATOM 4957 C CA . LEU B 1 262 ? 8.359 10.148 -19.031 1 98.38 262 LEU B CA 1
ATOM 4958 C C . LEU B 1 262 ? 9.414 9.125 -19.453 1 98.38 262 LEU B C 1
ATOM 4960 O O . LEU B 1 262 ? 10.453 9.492 -20.016 1 98.38 262 LEU B O 1
ATOM 4964 N N . ALA B 1 263 ? 9.203 7.863 -19.141 1 98.12 263 ALA B N 1
ATOM 4965 C CA . ALA B 1 263 ? 10.047 6.797 -19.656 1 98.12 263 ALA B CA 1
ATOM 4966 C C . ALA B 1 263 ? 9.742 6.527 -21.125 1 98.12 263 ALA B C 1
ATOM 4968 O O . ALA B 1 263 ? 9.148 5.496 -21.469 1 98.12 263 ALA B O 1
ATOM 4969 N N . LEU B 1 264 ? 10.227 7.281 -22 1 97.69 264 LEU B N 1
ATOM 4970 C CA . LEU B 1 264 ? 9.828 7.391 -23.391 1 97.69 264 LEU B CA 1
ATOM 4971 C C . LEU B 1 264 ? 10.031 6.07 -24.125 1 97.69 264 LEU B C 1
ATOM 4973 O O . LEU B 1 264 ? 9.211 5.676 -24.953 1 97.69 264 LEU B O 1
ATOM 4977 N N . PRO B 1 265 ? 11.102 5.355 -23.859 1 97.5 265 PRO B N 1
ATOM 4978 C CA . PRO B 1 265 ? 11.281 4.098 -24.594 1 97.5 265 PRO B CA 1
ATOM 4979 C C . PRO B 1 265 ? 10.109 3.139 -24.406 1 97.5 265 PRO B C 1
ATOM 4981 O O . PRO B 1 265 ? 9.727 2.443 -25.359 1 97.5 265 PRO B O 1
ATOM 4984 N N . PHE B 1 266 ? 9.523 3.078 -23.234 1 98 266 PHE B N 1
ATOM 4985 C CA . PHE B 1 266 ? 8.367 2.223 -22.984 1 98 266 PHE B CA 1
ATOM 4986 C C . PHE B 1 266 ? 7.145 2.74 -23.734 1 98 266 PHE B C 1
ATOM 4988 O O . PHE B 1 266 ? 6.414 1.965 -24.359 1 98 266 PHE B O 1
ATOM 4995 N N . TYR B 1 267 ? 6.934 4.043 -23.672 1 97.69 267 TYR B N 1
ATOM 4996 C CA . TYR B 1 267 ? 5.797 4.656 -24.344 1 97.69 267 TYR B CA 1
ATOM 4997 C C . TYR B 1 267 ? 5.895 4.469 -25.844 1 97.69 267 TYR B C 1
ATOM 4999 O O . TYR B 1 267 ? 4.898 4.156 -26.516 1 97.69 267 TYR B O 1
ATOM 5007 N N . ASN B 1 268 ? 7.082 4.688 -26.359 1 97.12 268 ASN B N 1
ATOM 5008 C CA . ASN B 1 268 ? 7.297 4.512 -27.797 1 97.12 268 ASN B CA 1
ATOM 5009 C C . ASN B 1 268 ? 6.957 3.092 -28.234 1 97.12 268 ASN B C 1
ATOM 5011 O O . ASN B 1 268 ? 6.422 2.891 -29.328 1 97.12 268 ASN B O 1
ATOM 5015 N N . ALA B 1 269 ? 7.293 2.129 -27.453 1 97 269 ALA B N 1
ATOM 5016 C CA . ALA B 1 269 ? 6.969 0.738 -27.766 1 97 269 ALA B CA 1
ATOM 5017 C C . ALA B 1 269 ? 5.461 0.513 -27.75 1 97 269 ALA B C 1
ATOM 5019 O O . ALA B 1 269 ? 4.934 -0.229 -28.594 1 97 269 ALA B O 1
ATOM 5020 N N . CYS B 1 270 ? 4.77 1.106 -26.812 1 96.31 270 CYS B N 1
ATOM 5021 C CA . CYS B 1 270 ? 3.318 0.988 -26.75 1 96.31 270 CYS B CA 1
ATOM 5022 C C . CYS B 1 270 ? 2.668 1.555 -28 1 96.31 270 CYS B C 1
ATOM 5024 O O . CYS B 1 270 ? 1.695 0.994 -28.516 1 96.31 270 CYS B O 1
ATOM 5026 N N . LEU B 1 271 ? 3.244 2.629 -28.5 1 95.94 271 LEU B N 1
ATOM 5027 C CA . LEU B 1 271 ? 2.668 3.328 -29.641 1 95.94 271 LEU B CA 1
ATOM 5028 C C . LEU B 1 271 ? 2.758 2.475 -30.906 1 95.94 271 LEU B C 1
ATOM 5030 O O . LEU B 1 271 ? 2.072 2.746 -31.891 1 95.94 271 LEU B O 1
ATOM 5034 N N . LYS B 1 272 ? 3.584 1.435 -30.891 1 95.56 272 LYS B N 1
ATOM 5035 C CA . LYS B 1 272 ? 3.742 0.537 -32.031 1 95.56 272 LYS B CA 1
ATOM 5036 C C . LYS B 1 272 ? 2.754 -0.623 -31.953 1 95.56 272 LYS B C 1
ATOM 5038 O O . LYS B 1 272 ? 2.631 -1.4 -32.906 1 95.56 272 LYS B O 1
ATOM 5043 N N . LYS B 1 273 ? 2.027 -0.713 -30.859 1 95 273 LYS B N 1
ATOM 5044 C CA . LYS B 1 273 ? 1.05 -1.781 -30.656 1 95 273 LYS B CA 1
ATOM 5045 C C . LYS B 1 273 ? -0.34 -1.342 -31.109 1 95 273 LYS B C 1
ATOM 5047 O O . LYS B 1 273 ? -0.534 -0.193 -31.516 1 95 273 LYS B O 1
ATOM 5052 N N . SER B 1 274 ? -1.278 -2.301 -31.094 1 92.81 274 SER B N 1
ATOM 5053 C CA . SER B 1 274 ? -2.668 -1.976 -31.406 1 92.81 274 SER B CA 1
ATOM 5054 C C . SER B 1 274 ? -3.365 -1.352 -30.203 1 92.81 274 SER B C 1
ATOM 5056 O O . SER B 1 274 ? -3.234 -1.843 -29.078 1 92.81 274 SER B O 1
ATOM 5058 N N . PRO B 1 275 ? -4.059 -0.27 -30.453 1 91.5 275 PRO B N 1
ATOM 5059 C CA . PRO B 1 275 ? -4.762 0.382 -29.344 1 91.5 275 PRO B CA 1
ATOM 5060 C C . PRO B 1 275 ? -5.953 -0.43 -28.844 1 91.5 275 PRO B C 1
ATOM 5062 O O . PRO B 1 275 ? -6.469 -1.285 -29.562 1 91.5 275 PRO B O 1
ATOM 5065 N N . ALA B 1 276 ? -6.262 -0.229 -27.609 1 88.75 276 ALA B N 1
ATOM 5066 C CA . ALA B 1 276 ? -7.449 -0.833 -27.016 1 88.75 276 ALA B CA 1
ATOM 5067 C C . ALA B 1 276 ? -8.617 0.148 -27 1 88.75 276 ALA B C 1
ATOM 5069 O O . ALA B 1 276 ? -8.422 1.359 -27.109 1 88.75 276 ALA B O 1
ATOM 5070 N N . LYS B 1 277 ? -9.828 -0.444 -26.891 1 83.56 277 LYS B N 1
ATOM 5071 C CA . LYS B 1 277 ? -11.016 0.396 -26.844 1 83.56 277 LYS B CA 1
ATOM 5072 C C . LYS B 1 277 ? -11.609 0.412 -25.438 1 83.56 277 LYS B C 1
ATOM 5074 O O . LYS B 1 277 ? -11.391 -0.515 -24.641 1 83.56 277 LYS B O 1
ATOM 5079 N N . GLY B 1 278 ? -12.336 1.52 -24.922 1 73 278 GLY B N 1
ATOM 5080 C CA . GLY B 1 278 ? -13.125 1.389 -23.719 1 73 278 GLY B CA 1
ATOM 5081 C C . GLY B 1 278 ? -12.984 2.58 -22.781 1 73 278 GLY B C 1
ATOM 5082 O O . GLY B 1 278 ? -13.57 2.594 -21.703 1 73 278 GLY B O 1
ATOM 5083 N N . LYS B 1 279 ? -12.258 3.516 -22.969 1 65.88 279 LYS B N 1
ATOM 5084 C CA . LYS B 1 279 ? -12.078 4.598 -22.016 1 65.88 279 LYS B CA 1
ATOM 5085 C C . LYS B 1 279 ? -12.688 5.898 -22.516 1 65.88 279 LYS B C 1
ATOM 5087 O O . LYS B 1 279 ? -12.109 6.973 -22.344 1 65.88 279 LYS B O 1
ATOM 5092 N N . GLU B 1 280 ? -13.891 5.883 -22.906 1 65.69 280 GLU B N 1
ATOM 5093 C CA . GLU B 1 280 ? -14.547 7.035 -23.516 1 65.69 280 GLU B CA 1
ATOM 5094 C C . GLU B 1 280 ? -14.953 8.062 -22.469 1 65.69 280 GLU B C 1
ATOM 5096 O O . GLU B 1 280 ? -15.008 9.266 -22.75 1 65.69 280 GLU B O 1
ATOM 5101 N N . TYR B 1 281 ? -15.094 7.68 -21.234 1 63.81 281 TYR B N 1
ATOM 5102 C CA . TYR B 1 281 ? -15.773 8.531 -20.266 1 63.81 281 TYR B CA 1
ATOM 5103 C C . TYR B 1 281 ? -14.773 9.227 -19.359 1 63.81 281 TYR B C 1
ATOM 5105 O O . TYR B 1 281 ? -15.164 10.008 -18.484 1 63.81 281 TYR B O 1
ATOM 5113 N N . GLN B 1 282 ? -13.641 9.195 -19.672 1 69.88 282 GLN B N 1
ATOM 5114 C CA . GLN B 1 282 ? -12.68 9.805 -18.75 1 69.88 282 GLN B CA 1
ATOM 5115 C C . GLN B 1 282 ? -12.578 11.312 -18.984 1 69.88 282 GLN B C 1
ATOM 5117 O O . GLN B 1 282 ? -12.625 11.773 -20.125 1 69.88 282 GLN B O 1
ATOM 5122 N N . LYS B 1 283 ? -12.633 12.078 -17.812 1 70.62 283 LYS B N 1
ATOM 5123 C CA . LYS B 1 283 ? -12.484 13.531 -17.875 1 70.62 283 LYS B CA 1
ATOM 5124 C C . LYS B 1 283 ? -11.062 13.922 -18.266 1 70.62 283 LYS B C 1
ATOM 5126 O O . LYS B 1 283 ? -10.094 13.336 -17.781 1 70.62 283 LYS B O 1
ATOM 5131 N N . GLU B 1 284 ? -11.109 14.734 -19.234 1 74.19 284 GLU B N 1
ATOM 5132 C CA . GLU B 1 284 ? -9.82 15.172 -19.766 1 74.19 284 GLU B CA 1
ATOM 5133 C C . GLU B 1 284 ? -9.367 16.469 -19.109 1 74.19 284 GLU B C 1
ATOM 5135 O O . GLU B 1 284 ? -10.172 17.391 -18.906 1 74.19 284 GLU B O 1
ATOM 5140 N N . ARG B 1 285 ? -8.203 16.422 -18.609 1 82.44 285 ARG B N 1
ATOM 5141 C CA . ARG B 1 285 ? -7.488 17.625 -18.203 1 82.44 285 ARG B CA 1
ATOM 5142 C C . ARG B 1 285 ? -6.605 18.141 -19.328 1 82.44 285 ARG B C 1
ATOM 5144 O O . ARG B 1 285 ? -5.52 17.609 -19.578 1 82.44 285 ARG B O 1
ATOM 5151 N N . LEU B 1 286 ? -6.965 19.25 -20.016 1 88.06 286 LEU B N 1
ATOM 5152 C CA . LEU B 1 286 ? -6.32 19.734 -21.234 1 88.06 286 LEU B CA 1
ATOM 5153 C C . LEU B 1 286 ? -4.855 20.078 -20.984 1 88.06 286 LEU B C 1
ATOM 5155 O O . LEU B 1 286 ? -3.984 19.719 -21.781 1 88.06 286 LEU B O 1
ATOM 5159 N N . VAL B 1 287 ? -4.586 20.672 -19.875 1 93.06 287 VAL B N 1
ATOM 5160 C CA . VAL B 1 287 ? -3.227 21.094 -19.547 1 93.06 287 VAL B CA 1
ATOM 5161 C C . VAL B 1 287 ? -2.334 19.875 -19.375 1 93.06 287 VAL B C 1
ATOM 5163 O O . VAL B 1 287 ? -1.172 19.875 -19.781 1 93.06 287 VAL B O 1
ATOM 5166 N N . ALA B 1 288 ? -2.883 18.859 -18.797 1 94.81 288 ALA B N 1
ATOM 5167 C CA . ALA B 1 288 ? -2.139 17.625 -18.594 1 94.81 288 ALA B CA 1
ATOM 5168 C C . ALA B 1 288 ? -1.812 16.953 -19.922 1 94.81 288 ALA B C 1
ATOM 5170 O O . ALA B 1 288 ? -0.687 16.484 -20.125 1 94.81 288 ALA B O 1
ATOM 5171 N N . LEU B 1 289 ? -2.826 16.906 -20.781 1 94.81 289 LEU B N 1
ATOM 5172 C CA . LEU B 1 289 ? -2.646 16.281 -22.094 1 94.81 289 LEU B CA 1
ATOM 5173 C C . LEU B 1 289 ? -1.57 17 -22.891 1 94.81 289 LEU B C 1
ATOM 5175 O O . LEU B 1 289 ? -0.688 16.359 -23.469 1 94.81 289 LEU B O 1
ATOM 5179 N N . GLU B 1 290 ? -1.629 18.312 -22.906 1 95.12 290 GLU B N 1
ATOM 5180 C CA . GLU B 1 290 ? -0.661 19.094 -23.656 1 95.12 290 GLU B CA 1
ATOM 5181 C C . GLU B 1 290 ? 0.754 18.891 -23.125 1 95.12 290 GLU B C 1
ATOM 5183 O O . GLU B 1 290 ? 1.695 18.719 -23.906 1 95.12 290 GLU B O 1
ATOM 5188 N N . SER B 1 291 ? 0.861 18.922 -21.859 1 96.75 291 SER B N 1
ATOM 5189 C CA . SER B 1 291 ? 2.166 18.719 -21.234 1 96.75 291 SER B CA 1
ATOM 5190 C C . SER B 1 291 ? 2.717 17.328 -21.578 1 96.75 291 SER B C 1
ATOM 5192 O O . SER B 1 291 ? 3.918 17.172 -21.797 1 96.75 291 SER B O 1
ATOM 5194 N N . PHE B 1 292 ? 1.872 16.375 -21.562 1 97.56 292 PHE B N 1
ATOM 5195 C CA . PHE B 1 292 ? 2.248 14.984 -21.812 1 97.56 292 PHE B CA 1
ATOM 5196 C C . PHE B 1 292 ? 2.686 14.812 -23.266 1 97.56 292 PHE B C 1
ATOM 5198 O O . PHE B 1 292 ? 3.764 14.273 -23.531 1 97.56 292 PHE B O 1
ATOM 5205 N N . VAL B 1 293 ? 1.895 15.273 -24.234 1 96.88 293 VAL B N 1
ATOM 5206 C CA . VAL B 1 293 ? 2.137 15.023 -25.641 1 96.88 293 VAL B CA 1
ATOM 5207 C C . VAL B 1 293 ? 3.361 15.805 -26.109 1 96.88 293 VAL B C 1
ATOM 5209 O O . VAL B 1 293 ? 4.082 15.375 -27.016 1 96.88 293 VAL B O 1
ATOM 5212 N N . ASN B 1 294 ? 3.666 16.875 -25.453 1 96.56 294 ASN B N 1
ATOM 5213 C CA . ASN B 1 294 ? 4.805 17.703 -25.812 1 96.56 294 ASN B CA 1
ATOM 5214 C C . ASN B 1 294 ? 6.129 16.984 -25.562 1 96.56 294 ASN B C 1
ATOM 5216 O O . ASN B 1 294 ? 7.172 17.422 -26.062 1 96.56 294 ASN B O 1
ATOM 5220 N N . CYS B 1 295 ? 6.074 15.914 -24.812 1 97.19 295 CYS B N 1
ATOM 5221 C CA . CYS B 1 295 ? 7.281 15.141 -24.531 1 97.19 295 CYS B CA 1
ATOM 5222 C C . CYS B 1 295 ? 7.617 14.219 -25.703 1 97.19 295 CYS B C 1
ATOM 5224 O O . CYS B 1 295 ? 8.719 13.664 -25.766 1 97.19 295 CYS B O 1
ATOM 5226 N N . PHE B 1 296 ? 6.688 14.078 -26.656 1 97.69 296 PHE B N 1
ATOM 5227 C CA . PHE B 1 296 ? 6.84 13.141 -27.75 1 97.69 296 PHE B CA 1
ATOM 5228 C C . PHE B 1 296 ? 7.152 13.875 -29.047 1 97.69 296 PHE B C 1
ATOM 5230 O O . PHE B 1 296 ? 7.059 15.102 -29.125 1 97.69 296 PHE B O 1
ATOM 5237 N N . GLU B 1 297 ? 7.57 13.07 -30.062 1 96.19 297 GLU B N 1
ATOM 5238 C CA . GLU B 1 297 ? 7.777 13.633 -31.406 1 96.19 297 GLU B CA 1
ATOM 5239 C C . GLU B 1 297 ? 6.457 14.062 -32.031 1 96.19 297 GLU B C 1
ATOM 5241 O O . GLU B 1 297 ? 5.391 13.578 -31.641 1 96.19 297 GLU B O 1
ATOM 5246 N N . THR B 1 298 ? 6.555 14.906 -33 1 95.12 298 THR B N 1
ATOM 5247 C CA . THR B 1 298 ? 5.387 15.547 -33.594 1 95.12 298 THR B CA 1
ATOM 5248 C C . THR B 1 298 ? 4.402 14.5 -34.125 1 95.12 298 THR B C 1
ATOM 5250 O O . THR B 1 298 ? 3.197 14.602 -33.875 1 95.12 298 THR B O 1
ATOM 5253 N N . ASN B 1 299 ? 4.879 13.539 -34.844 1 95 299 ASN B N 1
ATOM 5254 C CA . ASN B 1 299 ? 4.012 12.492 -35.375 1 95 299 ASN B CA 1
ATOM 5255 C C . ASN B 1 299 ? 3.312 11.711 -34.281 1 95 299 ASN B C 1
ATOM 5257 O O . ASN B 1 299 ? 2.143 11.352 -34.406 1 95 299 ASN B O 1
ATOM 5261 N N . GLN B 1 300 ? 4.039 11.477 -33.188 1 96.5 300 GLN B N 1
ATOM 5262 C CA . GLN B 1 300 ? 3.486 10.742 -32.062 1 96.5 300 GLN B CA 1
ATOM 5263 C C . GLN B 1 300 ? 2.447 11.57 -31.312 1 96.5 300 GLN B C 1
ATOM 5265 O O . GLN B 1 300 ? 1.482 11.023 -30.781 1 96.5 300 GLN B O 1
ATOM 5270 N N . GLN B 1 301 ? 2.67 12.883 -31.297 1 96.69 301 GLN B N 1
ATOM 5271 C CA . GLN B 1 301 ? 1.718 13.773 -30.641 1 96.69 301 GLN B CA 1
ATOM 5272 C C . GLN B 1 301 ? 0.334 13.656 -31.281 1 96.69 301 GLN B C 1
ATOM 5274 O O . GLN B 1 301 ? -0.666 13.5 -30.578 1 96.69 301 GLN B O 1
ATOM 5279 N N . GLU B 1 302 ? 0.332 13.711 -32.531 1 95.12 302 GLU B N 1
ATOM 5280 C CA . GLU B 1 302 ? -0.925 13.609 -33.281 1 95.12 302 GLU B CA 1
ATOM 5281 C C . GLU B 1 302 ? -1.569 12.242 -33.062 1 95.12 302 GLU B C 1
ATOM 5283 O O . GLU B 1 302 ? -2.793 12.133 -32.969 1 95.12 302 GLU B O 1
ATOM 5288 N N . GLN B 1 303 ? -0.708 11.281 -33.094 1 96 303 GLN B N 1
ATOM 5289 C CA . GLN B 1 303 ? -1.2 9.922 -32.875 1 96 303 GLN B CA 1
ATOM 5290 C C . GLN B 1 303 ? -1.912 9.789 -31.547 1 96 303 GLN B C 1
ATOM 5292 O O . GLN B 1 303 ? -3.004 9.227 -31.469 1 96 303 GLN B O 1
ATOM 5297 N N . ILE B 1 304 ? -1.34 10.297 -30.469 1 95.94 304 ILE B N 1
ATOM 5298 C CA . ILE B 1 304 ? -1.879 10.188 -29.109 1 95.94 304 ILE B CA 1
ATOM 5299 C C . ILE B 1 304 ? -3.17 11 -29.016 1 95.94 304 ILE B C 1
ATOM 5301 O O . ILE B 1 304 ? -4.168 10.516 -28.469 1 95.94 304 ILE B O 1
ATOM 5305 N N . LYS B 1 305 ? -3.188 12.195 -29.531 1 93.56 305 LYS B N 1
ATOM 5306 C CA . LYS B 1 305 ? -4.367 13.047 -29.469 1 93.56 305 LYS B CA 1
ATOM 5307 C C . LYS B 1 305 ? -5.547 12.414 -30.203 1 93.56 305 LYS B C 1
ATOM 5309 O O . LYS B 1 305 ? -6.668 12.398 -29.688 1 93.56 305 LYS B O 1
ATOM 5314 N N . THR B 1 306 ? -5.301 11.875 -31.359 1 92.75 306 THR B N 1
ATOM 5315 C CA . THR B 1 306 ? -6.34 11.234 -32.156 1 92.75 306 THR B CA 1
ATOM 5316 C C . THR B 1 306 ? -6.867 9.984 -31.469 1 92.75 306 THR B C 1
ATOM 5318 O O . THR B 1 306 ? -8.07 9.734 -31.453 1 92.75 306 THR B O 1
ATOM 5321 N N . LEU B 1 307 ? -5.949 9.281 -30.953 1 92.31 307 LEU B N 1
ATOM 5322 C CA . LEU B 1 307 ? -6.289 8.047 -30.25 1 92.31 307 LEU B CA 1
ATOM 5323 C C . LEU B 1 307 ? -7.254 8.336 -29.109 1 92.31 307 LEU B C 1
ATOM 5325 O O . LEU B 1 307 ? -8.273 7.66 -28.969 1 92.31 307 LEU B O 1
ATOM 5329 N N . LEU B 1 308 ? -6.957 9.266 -28.281 1 91.38 308 LEU B N 1
ATOM 5330 C CA . LEU B 1 308 ? -7.762 9.609 -27.109 1 91.38 308 LEU B CA 1
ATOM 5331 C C . LEU B 1 308 ? -9.109 10.188 -27.531 1 91.38 308 LEU B C 1
ATOM 5333 O O . LEU B 1 308 ? -10.133 9.914 -26.891 1 91.38 308 LEU B O 1
ATOM 5337 N N . ALA B 1 309 ? -9.109 10.961 -28.578 1 89.19 309 ALA B N 1
ATOM 5338 C CA . ALA B 1 309 ? -10.344 11.547 -29.094 1 89.19 309 ALA B CA 1
ATOM 5339 C C . ALA B 1 309 ? -11.305 10.469 -29.578 1 89.19 309 ALA B C 1
ATOM 5341 O O . ALA B 1 309 ? -12.523 10.617 -29.469 1 89.19 309 ALA B O 1
ATOM 5342 N N . ASN B 1 310 ? -10.766 9.375 -30.047 1 90 310 ASN B N 1
ATOM 5343 C CA . ASN B 1 310 ? -11.57 8.266 -30.562 1 90 310 ASN B CA 1
ATOM 5344 C C . ASN B 1 310 ? -11.984 7.312 -29.438 1 90 310 ASN B C 1
ATOM 5346 O O . ASN B 1 310 ? -12.555 6.25 -29.719 1 90 310 ASN B O 1
ATOM 5350 N N . GLY B 1 311 ? -11.547 7.613 -28.297 1 88.56 311 GLY B N 1
ATOM 5351 C CA . GLY B 1 311 ? -11.945 6.781 -27.172 1 88.56 311 GLY B CA 1
ATOM 5352 C C . GLY B 1 311 ? -11.086 5.543 -27.016 1 88.56 311 GLY B C 1
ATOM 5353 O O . GLY B 1 311 ? -11.508 4.559 -26.406 1 88.56 311 GLY B O 1
ATOM 5354 N N . GLN B 1 312 ? -9.945 5.594 -27.594 1 92.12 312 GLN B N 1
ATOM 5355 C CA . GLN B 1 312 ? -9 4.484 -27.5 1 92.12 312 GLN B CA 1
ATOM 5356 C C . GLN B 1 312 ? -7.871 4.805 -26.531 1 92.12 312 GLN B C 1
ATOM 5358 O O . GLN B 1 312 ? -7.762 5.934 -26.047 1 92.12 312 GLN B O 1
ATOM 5363 N N . TYR B 1 313 ? -7.098 3.811 -26.219 1 92.75 313 TYR B N 1
ATOM 5364 C CA . TYR B 1 313 ? -5.957 3.998 -25.328 1 92.75 313 TYR B CA 1
ATOM 5365 C C . TYR B 1 313 ? -4.938 2.877 -25.5 1 92.75 313 TYR B C 1
ATOM 5367 O O . TYR B 1 313 ? -5.203 1.891 -26.188 1 92.75 313 TYR B O 1
ATOM 5375 N N . TYR B 1 314 ? -3.73 3.07 -25.016 1 93.12 314 TYR B N 1
ATOM 5376 C CA . TYR B 1 314 ? -2.691 2.047 -24.969 1 93.12 314 TYR B CA 1
ATOM 5377 C C . TYR B 1 314 ? -2.416 1.611 -23.531 1 93.12 314 TYR B C 1
ATOM 5379 O O . TYR B 1 314 ? -1.833 2.365 -22.75 1 93.12 314 TYR B O 1
ATOM 5387 N N . PRO B 1 315 ? -2.84 0.39 -23.188 1 91.69 315 PRO B N 1
ATOM 5388 C CA . PRO B 1 315 ? -2.512 -0.117 -21.844 1 91.69 315 PRO B CA 1
ATOM 5389 C C . PRO B 1 315 ? -1.057 -0.561 -21.719 1 91.69 315 PRO B C 1
ATOM 5391 O O . PRO B 1 315 ? -0.451 -0.985 -22.719 1 91.69 315 PRO B O 1
ATOM 5394 N N . GLN B 1 316 ? -0.438 -0.452 -20.5 1 91.06 316 GLN B N 1
ATOM 5395 C CA . GLN B 1 316 ? 0.908 -0.956 -20.25 1 91.06 316 GLN B CA 1
ATOM 5396 C C . GLN B 1 316 ? 1.024 -2.428 -20.641 1 91.06 316 GLN B C 1
ATOM 5398 O O . GLN B 1 316 ? 2.084 -2.877 -21.078 1 91.06 316 GLN B O 1
ATOM 5403 N N . GLU B 1 317 ? -0.08 -3.154 -20.484 1 84.31 317 GLU B N 1
ATOM 5404 C CA . GLU B 1 317 ? -0.123 -4.602 -20.672 1 84.31 317 GLU B CA 1
ATOM 5405 C C . GLU B 1 317 ? -0.032 -4.969 -22.156 1 84.31 317 GLU B C 1
ATOM 5407 O O . GLU B 1 317 ? 0.08 -6.148 -22.5 1 84.31 317 GLU B O 1
ATOM 5412 N N . SER B 1 318 ? -0.059 -3.982 -23.031 1 88.38 318 SER B N 1
ATOM 5413 C CA . SER B 1 318 ? 0.203 -4.254 -24.438 1 88.38 318 SER B CA 1
ATOM 5414 C C . SER B 1 318 ? 1.604 -4.82 -24.641 1 88.38 318 SER B C 1
ATOM 5416 O O . SER B 1 318 ? 1.873 -5.484 -25.641 1 88.38 318 SER B O 1
ATOM 5418 N N . LEU B 1 319 ? 2.506 -4.48 -23.703 1 92.88 319 LEU B N 1
ATOM 5419 C CA . LEU B 1 319 ? 3.854 -5.039 -23.703 1 92.88 319 LEU B CA 1
ATOM 5420 C C . LEU B 1 319 ? 3.943 -6.219 -22.734 1 92.88 319 LEU B C 1
ATOM 5422 O O . LEU B 1 319 ? 3.547 -6.105 -21.578 1 92.88 319 LEU B O 1
ATOM 5426 N N . ASN B 1 320 ? 4.391 -7.32 -23.219 1 91.25 320 ASN B N 1
ATOM 5427 C CA . ASN B 1 320 ? 4.578 -8.453 -22.312 1 91.25 320 ASN B CA 1
ATOM 5428 C C . ASN B 1 320 ? 5.887 -8.328 -21.531 1 91.25 320 ASN B C 1
ATOM 5430 O O . ASN B 1 320 ? 6.672 -7.414 -21.766 1 91.25 320 ASN B O 1
ATOM 5434 N N . THR B 1 321 ? 6.113 -9.188 -20.625 1 93.31 321 THR B N 1
ATOM 5435 C CA . THR B 1 321 ? 7.238 -9.133 -19.703 1 93.31 321 THR B CA 1
ATOM 5436 C C . THR B 1 321 ? 8.562 -9.141 -20.453 1 93.31 321 THR B C 1
ATOM 5438 O O . THR B 1 321 ? 9.453 -8.336 -20.172 1 93.31 321 THR B O 1
ATOM 5441 N N . LYS B 1 322 ? 8.648 -10.023 -21.391 1 92.94 322 LYS B N 1
ATOM 5442 C CA . LYS B 1 322 ? 9.883 -10.125 -22.156 1 92.94 322 LYS B CA 1
ATOM 5443 C C . LYS B 1 322 ? 10.188 -8.82 -22.891 1 92.94 322 LYS B C 1
ATOM 5445 O O . LYS B 1 322 ? 11.328 -8.359 -22.906 1 92.94 322 LYS B O 1
ATOM 5450 N N . GLU B 1 323 ? 9.211 -8.242 -23.5 1 95 323 GLU B N 1
ATOM 5451 C CA . GLU B 1 323 ? 9.367 -6.965 -24.188 1 95 323 GLU B CA 1
ATOM 5452 C C . GLU B 1 323 ? 9.766 -5.855 -23.234 1 95 323 GLU B C 1
ATOM 5454 O O . GLU B 1 323 ? 10.68 -5.078 -23.516 1 95 323 GLU B O 1
ATOM 5459 N N . LEU B 1 324 ? 9.086 -5.805 -22.156 1 96.19 324 LEU B N 1
ATOM 5460 C CA . LEU B 1 324 ? 9.367 -4.797 -21.141 1 96.19 324 LEU B CA 1
ATOM 5461 C C . LEU B 1 324 ? 10.82 -4.879 -20.672 1 96.19 324 LEU B C 1
ATOM 5463 O O . LEU B 1 324 ? 11.516 -3.863 -20.625 1 96.19 324 LEU B O 1
ATOM 5467 N N . GLN B 1 325 ? 11.227 -6.031 -20.375 1 96.31 325 GLN B N 1
ATOM 5468 C CA . GLN B 1 325 ? 12.578 -6.246 -19.859 1 96.31 325 GLN B CA 1
ATOM 5469 C C . GLN B 1 325 ? 13.625 -5.914 -20.922 1 96.31 325 GLN B C 1
ATOM 5471 O O . GLN B 1 325 ? 14.656 -5.316 -20.609 1 96.31 325 GLN B O 1
ATOM 5476 N N . GLN B 1 326 ? 13.32 -6.285 -22.141 1 95.81 326 GLN B N 1
ATOM 5477 C CA . GLN B 1 326 ? 14.234 -5.984 -23.234 1 95.81 326 GLN B CA 1
ATOM 5478 C C . GLN B 1 326 ? 14.367 -4.48 -23.438 1 95.81 326 GLN B C 1
ATOM 5480 O O . GLN B 1 326 ? 15.469 -3.967 -23.625 1 95.81 326 GLN B O 1
ATOM 5485 N N . ILE B 1 327 ? 13.297 -3.777 -23.406 1 96.62 327 ILE B N 1
ATOM 5486 C CA . ILE B 1 327 ? 13.297 -2.328 -23.578 1 96.62 327 ILE B CA 1
ATOM 5487 C C . ILE B 1 327 ? 14.125 -1.678 -22.469 1 96.62 327 ILE B C 1
ATOM 5489 O O . ILE B 1 327 ? 14.938 -0.794 -22.734 1 96.62 327 ILE B O 1
ATOM 5493 N N . TRP B 1 328 ? 13.875 -2.111 -21.188 1 96.38 328 TRP B N 1
ATOM 5494 C CA . TRP B 1 328 ? 14.57 -1.531 -20.047 1 96.38 328 TRP B CA 1
ATOM 5495 C C . TRP B 1 328 ? 16.078 -1.751 -20.156 1 96.38 328 TRP B C 1
ATOM 5497 O O . TRP B 1 328 ? 16.859 -0.83 -19.922 1 96.38 328 TRP B O 1
ATOM 5507 N N . ARG B 1 329 ? 16.516 -2.934 -20.609 1 94.44 329 ARG B N 1
ATOM 5508 C CA . ARG B 1 329 ? 17.922 -3.273 -20.766 1 94.44 329 ARG B CA 1
ATOM 5509 C C . ARG B 1 329 ? 18.562 -2.475 -21.891 1 94.44 329 ARG B C 1
ATOM 5511 O O . ARG B 1 329 ? 19.688 -1.993 -21.766 1 94.44 329 ARG B O 1
ATOM 5518 N N . ASP B 1 330 ? 17.859 -2.336 -22.953 1 93.19 330 ASP B N 1
ATOM 5519 C CA . ASP B 1 330 ? 18.391 -1.709 -24.156 1 93.19 330 ASP B CA 1
ATOM 5520 C C . ASP B 1 330 ? 18.609 -0.213 -23.938 1 93.19 330 ASP B C 1
ATOM 5522 O O . ASP B 1 330 ? 19.625 0.337 -24.375 1 93.19 330 ASP B O 1
ATOM 5526 N N . TYR B 1 331 ? 17.719 0.417 -23.25 1 90.31 331 TYR B N 1
ATOM 5527 C CA . TYR B 1 331 ? 17.75 1.876 -23.219 1 90.31 331 TYR B CA 1
ATOM 5528 C C . TYR B 1 331 ? 18.312 2.383 -21.891 1 90.31 331 TYR B C 1
ATOM 5530 O O . TYR B 1 331 ? 18.781 3.52 -21.812 1 90.31 331 TYR B O 1
ATOM 5538 N N . PHE B 1 332 ? 18.297 1.494 -20.844 1 84.25 332 PHE B N 1
ATOM 5539 C CA . PHE B 1 332 ? 18.672 1.966 -19.516 1 84.25 332 PHE B CA 1
ATOM 5540 C C . PHE B 1 332 ? 19.625 0.985 -18.844 1 84.25 332 PHE B C 1
ATOM 5542 O O . PHE B 1 332 ? 19.75 0.974 -17.625 1 84.25 332 PHE B O 1
ATOM 5549 N N . GLY B 1 333 ? 20.078 0.135 -19.703 1 81.75 333 GLY B N 1
ATOM 5550 C CA . GLY B 1 333 ? 20.953 -0.906 -19.172 1 81.75 333 GLY B CA 1
ATOM 5551 C C . GLY B 1 333 ? 22.328 -0.399 -18.797 1 81.75 333 GLY B C 1
ATOM 5552 O O . GLY B 1 333 ? 22.75 0.677 -19.234 1 81.75 333 GLY B O 1
ATOM 5553 N N . GLN B 1 334 ? 22.891 -1.193 -17.781 1 71.31 334 GLN B N 1
ATOM 5554 C CA . GLN B 1 334 ? 24.266 -0.923 -17.375 1 71.31 334 GLN B CA 1
ATOM 5555 C C . GLN B 1 334 ? 25.234 -1.192 -18.516 1 71.31 334 GLN B C 1
ATOM 5557 O O . GLN B 1 334 ? 25.047 -2.143 -19.281 1 71.31 334 GLN B O 1
ATOM 5562 N N . ALA B 1 335 ? 26.094 -0.154 -18.984 1 50.56 335 ALA B N 1
ATOM 5563 C CA . ALA B 1 335 ? 27.156 -0.317 -19.984 1 50.56 335 ALA B CA 1
ATOM 5564 C C . ALA B 1 335 ? 28.203 -1.311 -19.5 1 50.56 335 ALA B C 1
ATOM 5566 O O . ALA B 1 335 ? 28.562 -1.335 -18.328 1 50.56 335 ALA B O 1
#

Organism: NCBI:txid33932

InterPro domains:
  IPR024534 Wadjet protein JetD, C-terminal [PF09983] (164-257)

Solvent-accessible surface area (backbone atoms only — not comparable to full-atom values): 36243 Å² total; per-residue (Å²): 107,70,68,55,61,65,67,45,87,59,58,57,47,41,40,68,56,55,44,65,74,44,48,86,79,38,95,40,69,57,58,46,43,52,52,51,51,51,34,36,73,68,51,34,32,34,70,40,74,91,69,39,63,51,91,53,83,71,63,46,47,46,28,27,35,54,34,55,65,54,52,51,47,51,51,49,50,51,52,52,54,46,54,69,69,39,50,84,72,58,42,66,70,60,57,77,79,45,60,67,66,56,49,65,66,44,44,67,58,52,51,34,46,31,51,38,40,73,73,66,46,71,54,86,60,68,34,26,44,41,60,52,19,28,71,44,71,68,34,48,51,32,34,84,73,64,53,34,47,59,51,29,51,59,26,65,39,47,84,56,51,32,54,43,78,85,51,58,64,47,26,48,26,53,20,85,87,43,72,80,46,62,66,30,32,31,41,34,24,33,47,64,59,62,35,59,33,38,47,79,53,38,75,56,30,60,36,24,30,45,30,50,26,61,61,68,52,33,54,57,12,57,76,37,44,62,56,27,52,71,64,93,51,51,75,43,38,29,38,47,56,38,54,38,53,63,38,38,43,46,50,41,55,32,34,72,76,40,80,52,44,71,38,53,73,61,54,56,54,47,70,74,50,82,70,44,79,79,61,66,81,58,73,74,55,66,69,30,50,52,60,56,38,67,75,46,54,72,72,53,29,54,49,52,53,51,36,50,74,71,18,29,31,37,56,62,75,77,50,49,45,70,55,49,42,49,52,45,41,73,78,41,31,61,130,108,69,68,55,60,65,66,44,88,59,59,59,47,42,39,67,56,54,43,65,74,44,47,87,77,36,96,42,68,58,59,46,42,52,54,52,49,51,33,37,73,70,52,34,32,35,69,40,75,91,70,39,61,50,92,52,85,70,64,46,46,45,28,28,36,55,35,56,64,54,53,51,47,52,52,50,51,51,53,53,54,48,55,70,67,39,50,85,71,58,42,67,69,60,58,75,78,44,60,69,66,57,49,66,66,44,44,68,56,51,52,33,45,31,51,40,40,74,72,66,46,73,56,85,61,70,37,26,45,41,61,52,20,30,72,43,72,69,34,50,50,32,33,84,73,65,53,34,48,59,51,29,51,58,27,64,40,47,84,57,50,33,54,44,79,86,51,57,64,46,27,47,25,51,23,84,87,43,72,80,46,61,65,31,33,32,41,35,22,34,47,66,61,61,35,58,33,40,46,79,52,39,76,57,29,59,36,23,32,44,31,49,25,61,61,71,52,33,55,58,14,57,76,38,44,64,58,27,54,73,64,93,49,51,76,43,38,27,38,47,56,37,53,39,53,63,38,38,43,42,51,41,57,32,34,72,74,41,79,52,42,72,40,51,73,61,51,56,55,47,70,73,50,81,69,41,80,77,62,68,79,60,73,74,54,69,71,30,50,53,60,56,39,67,77,47,55,72,72,53,29,53,51,53,53,52,36,50,73,70,20,27,30,36,56,62,77,78,50,50,48,70,54,50,44,49,52,48,41,72,78,42,32,63,130

Nearest PDB structures (foldseek):
  5z2h-assembly1_A  TM=6.262E-01  e=6.459E-01  Dictyostelium discoideum
  5z2h-assembly1_B  TM=6.250E-01  e=8.609E-01  Dictyostelium discoideum
  6n9u-assembly1_F  TM=4.486E-01  e=9.118E-01  Escherichia phage T7
  7feb-assembly1_E  TM=1.921E-01  e=3.836E+00  Salmonella enterica subsp. enterica serovar Typhimurium str. LT2
  5z2h-assembly1_A  TM=6.265E-01  e=7.109E-01  Dictyostelium discoideum

Sequence (670 aa):
MKKFLNTYSKKTIGLTELEHMFTSSFQSYEQFAKVVLKLEKSAILVMVKSKGRNSRIPSLAFQYRINKSLLVEDFHQELVQYRRRFHSSIILDEYYSKDQSLWKQDLPFIEKIDVYLKQNSFPTDRVPAAERSYEIVGDEKWIDEKGGKELLERIKLFDKLHILPVSDPLMLAVHPSNLSNDIQYHLIVENKTTYQGLVEVLKETDFSTIIYGKGKAVIASIEQFPFQFPIKADHRFLYFGDIDREGISIWYSLNEKRRVELALPFYNACLKKSPAKGKEYQKERLVALESFVNCFETNQQEQIKTLLANGQYYPQESLNTKELQQIWRDYFGQAMKKFLNTYSKKTIGLTELEHMFTSSFQSYEQFAKVVLKLEKSAILVMVKSKGRNSRIPSLAFQYRINKSLLVEDFHQELVQYRRRFHSSIILDEYYSKDQSLWKQDLPFIEKIDVYLKQNSFPTDRVPAAERSYEIVGDEKWIDEKGGKELLERIKLFDKLHILPVSDPLMLAVHPSNLSNDIQYHLIVENKTTYQGLVEVLKETDFSTIIYGKGKAVIASIEQFPFQFPIKADHRFLYFGDIDREGISIWYSLNEKRRVELALPFYNACLKKSPAKGKEYQKERLVALESFVNCFETNQQEQIKTLLANGQYYPQESLNTKELQQIWRDYFGQA

pLDDT: mean 90.34, std 7.26, range [50.41, 98.69]

Foldseek 3Di:
DLLCLLPDPDQKDFPVRLCVVCVVVDPDPVVVVVVVVVCCVLVQWPADVVQQWDPDVVIDHRMTGGDNVVSLVVVVVVVVVVCVVFDVLFAQVLVSPDRVVVCVVCVVLSVLQRVLCVVPNADPDADAQQVLVCSRNNGSCCCPPVCVVVSCVNRPNNVRNRHDQPADAWDKDFQVVQQPDQEAEEEEEADPQLLVLARVCCNQFNHGMYTHCPFLSVLRNVSCCCVVNVGNHHYAAEYDFKLAQSRLVSVQSSCVVPNYHYPVLLVVVLLPFDWAADQLPDDHDPVSLVVVLVNDDPVVSVSSVVQRNVRIIGGSVSDPSVRSNVSRCVPGGDD/DLLCLLPDPDQKDFPVRLCVVCVVVDPDPVVVVVVVVVCCVLVQWPADVVQQWDPDVVIDHRMTGGDNVVSLVVLVVVVVVVCVVADVLFAQVLVSPDRVVVCVVCVVLSVLQRVLCVVPNADDDADAQQVLVCSRNNGSCCCPPVCVVVSCVNRPNNVRNNHDQPADAWDKDFQVVQQPDQEAEEEEEADPQLLVLARVCCNQFNHGMYTHCPFLSVLRNVSCCCVVNVGNHHYAAEYDFKLAQRRLVSVQSSCVVPNYHYPVLLVVVLLPFDWAADQLPDDHDPVSLVVVLVNDDPVVSVSSVVQHNVRIIGGSVSAPSVRSNVSRCVPGGDD